Protein AF-A0A484H9P9-F1 (afdb_monomer)

InterPro domains:
  IPR011970 Lytic murein transglycosylase [TIGR02283] (66-368)
  IPR023346 Lysozyme-like domain superfamily [SSF53955] (64-369)
  IPR031304 Transglycosylase SLT domain 2 [PF13406] (67-364)
  IPR043426 Membrane-bound lytic murein transglycosylase B-like [PTHR30163] (61-373)

pLDDT: mean 81.81, std 24.19, range [22.2, 98.94]

Sequence (386 aa):
MVFLACRSRQEGGRKKVKRVKNMMGVFTRVLCAIVQVIFVLTVTSEKTTYLIGNTWASTRKENTQDFATWLEDLKIEAQKAWKIRPEVLERALADVQPLPCVIELDRRQPERTLTTFQAYRTRMITGARIAAGRERIASYRQLLGEIGRLYGVQPRFIVALWGIETNFGLIPGQFLVVNALATLAYDSRRSTYFRQELFQALTILHQGHITPERMRGSWAGAMGQNQFMPSSFLRFARDYDGDGHSDIWSTEADIFASTANYLATAGWKSSQSWGQEVCLPEGFDSTLASTLATRKTKKSLSEWATLGLIKANGCSLPDTPLSARLILPDSSKGSAFLLFDNYDVLLKWNRSHWFALAVGHLADRLQGQSVLRKEEVMDERCSYKW

Mean predicted aligned error: 11.55 Å

Secondary structure (DSSP, 8-state):
--GGGTTTTSS-----------------------------------------------------S-HHHHHHHHHHHHHHTT---HHHHHHHHTT----HHHHHHHH--GGGT--SHHHHHHHHS-HHHHHHHHHHHHHTHHHHHHHHHHHT--HHHHHHHHHHHHTTTT-S--EEHHHHHHHHHHSTTSHHHHHHHHHHHHHHHHHTSS-TTT-EE-TT--BTTTTB-HHHHHHH---SS-SS---TTT-HHHHHHHHHHHHHHTT--TT--SEEEEEPPTT--GGGS--SS----EEEHHHHHHTT-EETTSPBPP-SS-EEEEE-SSSSSS-EEEE-HHHHHHHHHS--HHHHHHHHHHHHHHTTPPPPPPTT---TT-----

Solvent-accessible surface area (backbone atoms only — not comparable to full-atom values): 22598 Å² total; per-residue (Å²): 142,76,73,77,69,78,75,64,79,85,70,83,93,83,81,84,93,83,90,78,90,85,90,91,84,86,89,85,88,89,87,83,88,85,90,87,87,86,86,89,83,91,80,86,82,93,74,90,78,81,82,81,76,82,73,82,69,80,78,73,66,68,66,85,67,56,68,69,63,52,49,53,54,47,51,54,45,38,37,72,78,68,65,44,56,66,72,54,49,52,67,58,48,68,85,59,58,76,46,68,67,44,56,50,56,73,69,54,73,68,82,79,78,62,92,42,52,67,60,51,41,58,72,70,60,36,73,66,58,43,51,51,47,38,50,48,50,62,78,39,40,66,61,39,50,54,44,19,64,75,40,40,34,62,49,48,52,47,50,20,44,29,42,68,62,6,58,68,56,76,50,29,46,85,34,46,22,60,38,32,17,48,30,41,27,60,36,60,91,51,16,72,64,28,41,53,36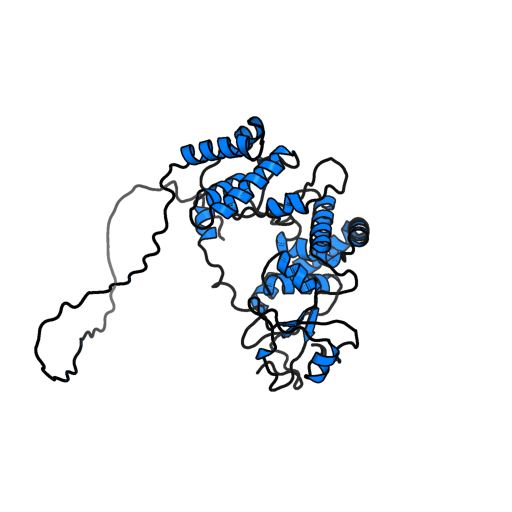,35,54,36,42,51,48,45,44,64,71,60,41,48,53,65,93,69,41,32,2,32,63,85,26,25,26,22,28,69,48,35,40,33,63,49,39,80,74,28,54,29,51,63,86,69,84,81,34,47,32,35,67,82,40,66,58,14,33,46,39,17,48,27,43,39,43,36,76,60,63,44,48,66,92,54,64,38,57,46,56,31,31,42,32,72,75,41,72,65,82,58,42,36,51,100,88,43,83,80,45,67,41,41,38,60,61,43,36,77,68,50,34,26,32,67,84,76,44,76,56,68,97,51,101,48,54,27,29,38,36,53,80,34,93,72,66,54,73,35,31,41,34,25,68,37,34,58,34,38,33,70,78,43,84,37,68,62,56,34,51,44,34,44,50,42,21,41,45,52,72,69,47,77,78,79,83,63,92,83,70,76,50,94,78,40,40,59,64,100

Nearest PDB structures (foldseek):
  5ao7-assembly1_A  TM=9.690E-01  e=1.770E-28  Pseudomonas aeruginosa
  5ao8-assembly1_A  TM=9.715E-01  e=1.264E-27  Pseudomonas aeruginosa
  4anr-assembly1_A  TM=8.893E-01  e=4.290E-20  Pseudomonas aeruginosa PAO1
  1d0l-assembly1_A  TM=8.714E-01  e=1.673E-19  Escherichia coli
  5o8x-assembly2_B  TM=8.556E-01  e=3.564E-19  Pseudomonas aeruginosa

Foldseek 3Di:
DPPPPPPPPPDDPDDDDDDDDDDDDDDDDDDDDDDDDDDDDDDDDDDDDPPPPPPPPPPQPQLPDDLVVVLVVLLVCLCPVVVQDNVLSCQLPVPADADVVLVVVVPDDPPPPDQDLVVLLPVQQDPVLLVVLLVVCVVCVPLLVVLCVVLLHHSLLLSLLLCRQANVLVRQADDQLLNLLSNVLNGRPCNVVSSVLNSLVSVLVSQVQDDSVQFGHHSNNQTASNRHRSVLCVVQFDDQVPPSHSPSHPDVSRSSNSSSSLLSVLPDHSVDAFWAWKFAAPPQDCVQAADLVRPDRKDFLVVVVVNVIAGPVRHRGDPDRFIFGWHDLNDQADIIITGGVSLVSQCVSPVHPSRSVSSRQSSCSSVVHDDDDDSPDDDVRGDSGD

Structure (mmCIF, N/CA/C/O backbone):
data_AF-A0A484H9P9-F1
#
_entry.id   AF-A0A484H9P9-F1
#
loop_
_atom_site.group_PDB
_atom_site.id
_atom_site.type_symbol
_atom_site.label_atom_id
_atom_site.label_alt_id
_atom_site.label_comp_id
_atom_site.label_asym_id
_atom_site.label_entity_id
_atom_site.label_seq_id
_atom_site.pdbx_PDB_ins_code
_atom_site.Cartn_x
_atom_site.Cartn_y
_atom_site.Cartn_z
_atom_site.occupancy
_atom_site.B_iso_or_equiv
_atom_site.auth_seq_id
_atom_site.auth_comp_id
_atom_site.auth_asym_id
_atom_site.auth_atom_id
_atom_site.pdbx_PDB_model_num
ATOM 1 N N . MET A 1 1 ? 12.214 -15.899 14.067 1.00 33.34 1 MET A N 1
ATOM 2 C CA . MET A 1 1 ? 13.108 -15.704 15.237 1.00 33.34 1 MET A CA 1
ATOM 3 C C . MET A 1 1 ? 12.850 -14.410 16.037 1.00 33.34 1 MET A C 1
ATOM 5 O O . MET A 1 1 ? 13.726 -13.975 16.763 1.00 33.34 1 MET A O 1
ATOM 9 N N . VAL A 1 2 ? 11.639 -13.827 16.000 1.00 32.41 2 VAL A N 1
ATOM 10 C CA . VAL A 1 2 ? 11.233 -12.704 16.892 1.00 32.41 2 VAL A CA 1
ATOM 11 C C . VAL A 1 2 ? 10.133 -13.135 17.888 1.00 32.41 2 VAL A C 1
ATOM 13 O O . VAL A 1 2 ? 9.825 -12.434 18.841 1.00 32.41 2 VAL A O 1
ATOM 16 N N . PHE A 1 3 ? 9.581 -14.340 17.713 1.00 36.94 3 PHE A N 1
ATOM 17 C CA . PHE A 1 3 ? 8.378 -14.822 18.400 1.00 36.94 3 PHE A CA 1
ATOM 18 C C . PHE A 1 3 ? 8.587 -15.392 19.815 1.00 36.94 3 PHE A C 1
ATOM 20 O O . PHE A 1 3 ? 7.650 -15.383 20.603 1.00 36.94 3 PHE A O 1
ATOM 27 N N . LEU A 1 4 ? 9.784 -15.859 20.184 1.00 29.84 4 LEU A N 1
ATOM 28 C CA . LEU A 1 4 ? 9.996 -16.508 21.493 1.00 29.84 4 LEU A CA 1
ATOM 29 C C . LEU A 1 4 ? 10.190 -15.527 22.662 1.00 29.84 4 LEU A C 1
ATOM 31 O O . LEU A 1 4 ? 10.117 -15.934 23.815 1.00 29.84 4 LEU A O 1
ATOM 35 N N . ALA A 1 5 ? 10.378 -14.232 22.393 1.00 33.59 5 ALA A N 1
ATOM 36 C CA . ALA A 1 5 ? 10.670 -13.245 23.435 1.00 33.59 5 ALA A CA 1
ATOM 37 C C . ALA A 1 5 ? 9.423 -12.676 24.142 1.00 33.59 5 ALA A C 1
ATOM 39 O O . ALA A 1 5 ? 9.557 -12.041 25.185 1.00 33.59 5 ALA A O 1
ATOM 40 N N . CYS A 1 6 ? 8.216 -12.885 23.601 1.00 42.31 6 CYS A N 1
ATOM 41 C CA . CYS A 1 6 ? 7.020 -12.186 24.085 1.00 42.31 6 CYS A CA 1
ATOM 42 C C . CYS A 1 6 ? 6.282 -12.908 25.228 1.00 42.31 6 CYS A C 1
ATOM 44 O O . CYS A 1 6 ? 5.497 -12.277 25.926 1.00 42.31 6 CYS A O 1
ATOM 46 N N . ARG A 1 7 ? 6.536 -14.207 25.452 1.00 32.34 7 ARG A N 1
ATOM 47 C CA . ARG A 1 7 ? 5.850 -15.000 26.495 1.00 32.34 7 ARG A CA 1
ATOM 48 C C . ARG A 1 7 ? 6.739 -15.371 27.689 1.00 32.34 7 ARG A C 1
ATOM 50 O O . ARG A 1 7 ? 6.218 -15.745 28.728 1.00 32.34 7 ARG A O 1
ATOM 57 N N . SER A 1 8 ? 8.065 -15.243 27.578 1.00 33.06 8 SER A N 1
ATOM 58 C CA . SER A 1 8 ? 9.008 -15.792 28.569 1.00 33.06 8 SER A CA 1
ATOM 59 C C . SER A 1 8 ? 9.475 -14.810 29.654 1.00 33.06 8 SER A C 1
ATOM 61 O O . SER A 1 8 ? 10.399 -15.135 30.395 1.00 33.06 8 SER A O 1
ATOM 63 N N . ARG A 1 9 ? 8.924 -13.590 29.733 1.00 35.75 9 ARG A N 1
ATOM 64 C CA . ARG A 1 9 ? 9.424 -12.541 30.651 1.00 35.75 9 ARG A CA 1
ATOM 65 C C . ARG A 1 9 ? 8.534 -12.240 31.860 1.00 35.75 9 ARG A C 1
ATOM 67 O O . ARG A 1 9 ? 8.880 -11.346 32.623 1.00 35.75 9 ARG A O 1
ATOM 74 N N . GLN A 1 10 ? 7.445 -12.986 32.060 1.00 35.06 10 GLN A N 1
ATOM 75 C CA . GLN A 1 10 ? 6.575 -12.831 33.236 1.00 35.06 10 GLN A CA 1
ATOM 76 C C . GLN A 1 10 ? 6.736 -13.907 34.321 1.00 35.06 10 GLN A C 1
ATOM 78 O O . GLN A 1 10 ? 6.225 -13.725 35.420 1.00 35.06 10 GLN A O 1
ATOM 83 N N . GLU A 1 11 ? 7.526 -14.959 34.099 1.00 33.34 11 GLU A N 1
ATOM 84 C CA . GLU A 1 11 ? 7.781 -15.991 35.113 1.00 33.34 11 GLU A CA 1
ATOM 85 C C . GLU A 1 11 ? 9.289 -16.174 35.304 1.00 33.34 11 GLU A C 1
ATOM 87 O O . GLU A 1 11 ? 9.987 -16.628 34.401 1.00 33.34 11 GLU A O 1
ATOM 92 N N . GLY A 1 12 ? 9.824 -15.791 36.469 1.00 29.09 12 GLY A N 1
ATOM 93 C CA . GLY A 1 12 ? 11.235 -16.056 36.785 1.00 29.09 12 GLY A CA 1
ATOM 94 C C . GLY A 1 12 ? 11.937 -15.107 37.756 1.00 29.09 12 GLY A C 1
ATOM 95 O O . GLY A 1 12 ? 13.163 -15.054 37.769 1.00 29.09 12 GLY A O 1
ATOM 96 N N . GLY A 1 13 ? 11.215 -14.352 38.584 1.00 27.81 13 GLY A N 1
ATOM 97 C CA . GLY A 1 13 ? 11.807 -13.604 39.693 1.00 27.81 13 GLY A CA 1
ATOM 98 C C . GLY A 1 13 ? 11.862 -14.434 40.978 1.00 27.81 13 GLY A C 1
ATOM 99 O O . GLY A 1 13 ? 10.909 -14.385 41.745 1.00 27.81 13 GLY A O 1
ATOM 100 N N . ARG A 1 14 ? 12.959 -15.176 41.214 1.00 32.53 14 ARG A N 1
ATOM 101 C CA . ARG A 1 14 ? 13.551 -15.544 42.533 1.00 32.53 14 ARG A CA 1
ATOM 102 C C . ARG A 1 14 ? 14.379 -16.830 42.420 1.00 32.53 14 ARG A C 1
ATOM 104 O O . ARG A 1 14 ? 13.805 -17.911 42.364 1.00 32.53 14 ARG A O 1
ATOM 111 N N . LYS A 1 15 ? 15.710 -16.715 42.546 1.00 30.25 15 LYS A N 1
ATOM 112 C CA . LYS A 1 15 ? 16.547 -17.445 43.533 1.00 30.25 15 LYS A CA 1
ATOM 113 C C . LYS A 1 15 ? 18.054 -17.177 43.316 1.00 30.25 15 LYS A C 1
ATOM 115 O O . LYS A 1 15 ? 18.613 -17.535 42.293 1.00 30.25 15 LYS A O 1
ATOM 120 N N . LYS A 1 16 ? 18.649 -16.521 44.327 1.00 30.25 16 LYS A N 1
ATOM 121 C CA . LYS A 1 16 ? 19.988 -16.680 44.959 1.00 30.25 16 LYS A CA 1
ATOM 122 C C . LYS A 1 16 ? 21.151 -17.217 44.089 1.00 30.25 16 LYS A C 1
ATOM 124 O O . LYS A 1 16 ? 21.089 -18.335 43.612 1.00 30.25 16 LYS A O 1
ATOM 129 N N . VAL A 1 17 ? 22.226 -16.448 43.854 1.00 30.28 17 VAL A N 1
ATOM 130 C CA . VAL A 1 17 ? 23.400 -16.182 44.740 1.00 30.28 17 VAL A CA 1
ATOM 131 C C . VAL A 1 17 ? 24.355 -17.385 44.912 1.00 30.28 17 VAL A C 1
ATOM 133 O O . VAL A 1 17 ? 23.997 -18.306 45.637 1.00 30.28 17 VAL A O 1
ATOM 136 N N . LYS A 1 18 ? 25.587 -17.267 44.352 1.00 28.75 18 LYS A N 1
ATOM 137 C CA . LYS A 1 18 ? 26.952 -17.642 44.861 1.00 28.75 18 LYS A CA 1
ATOM 138 C C . LYS A 1 18 ? 27.898 -18.326 43.838 1.00 28.75 18 LYS A C 1
ATOM 140 O O . LYS A 1 18 ? 27.593 -19.419 43.397 1.00 28.75 18 LYS A O 1
ATOM 145 N N . ARG A 1 19 ? 29.101 -17.713 43.688 1.00 31.02 19 ARG A N 1
ATOM 146 C CA . ARG A 1 19 ? 30.496 -18.274 43.698 1.00 31.02 19 ARG A CA 1
ATOM 147 C C . ARG A 1 19 ? 30.879 -19.334 42.618 1.00 31.02 19 ARG A C 1
ATOM 149 O O . ARG A 1 19 ? 30.078 -20.198 42.343 1.00 31.02 19 ARG A O 1
ATOM 156 N N . VAL A 1 20 ? 32.089 -19.443 42.033 1.00 29.41 20 VAL A N 1
ATOM 157 C CA . VAL A 1 20 ? 33.446 -18.865 42.233 1.00 29.41 20 VAL A CA 1
ATOM 158 C C . VAL A 1 20 ? 34.426 -19.440 41.171 1.00 29.41 20 VAL A C 1
ATOM 160 O O . VAL A 1 20 ? 34.283 -20.615 40.866 1.00 29.41 20 VAL A O 1
ATOM 163 N N . LYS A 1 21 ? 35.445 -18.641 40.758 1.00 30.23 21 LYS A N 1
ATOM 164 C CA . LYS A 1 21 ? 36.812 -18.974 40.220 1.00 30.23 21 LYS A CA 1
ATOM 165 C C . LYS A 1 21 ? 36.928 -19.842 38.943 1.00 30.23 21 LYS A C 1
ATOM 167 O O . LYS A 1 21 ? 36.098 -20.696 38.709 1.00 30.23 21 LYS A O 1
ATOM 172 N N . ASN A 1 22 ? 37.972 -19.803 38.106 1.00 30.22 22 ASN A N 1
ATOM 173 C CA . ASN A 1 22 ? 39.188 -18.999 37.851 1.00 30.22 22 ASN A CA 1
ATOM 174 C C . ASN A 1 22 ? 39.791 -19.598 36.553 1.00 30.22 22 ASN A C 1
ATOM 176 O O . ASN A 1 22 ? 39.787 -20.820 36.467 1.00 30.22 22 ASN A O 1
ATOM 180 N N . MET A 1 23 ? 40.409 -18.820 35.647 1.00 27.08 23 MET A N 1
ATOM 181 C CA . MET A 1 23 ? 41.818 -19.032 35.233 1.00 27.08 23 MET A CA 1
ATOM 182 C C . MET A 1 23 ? 42.365 -17.873 34.371 1.00 27.08 23 MET A C 1
ATOM 184 O O . MET A 1 23 ? 41.642 -17.268 33.590 1.00 27.08 23 MET A O 1
ATOM 188 N N . MET A 1 24 ? 43.643 -17.567 34.611 1.00 26.11 24 MET A N 1
ATOM 189 C CA . MET A 1 24 ? 44.471 -16.404 34.247 1.00 26.11 24 MET A CA 1
ATOM 190 C C . MET A 1 24 ? 44.998 -16.325 32.800 1.00 26.11 24 MET A C 1
ATOM 192 O O . MET A 1 24 ? 45.137 -17.344 32.134 1.00 26.11 24 MET A O 1
ATOM 196 N N . GLY A 1 25 ? 45.469 -15.114 32.438 1.00 26.48 25 GLY A N 1
ATOM 197 C CA . GLY A 1 25 ? 46.533 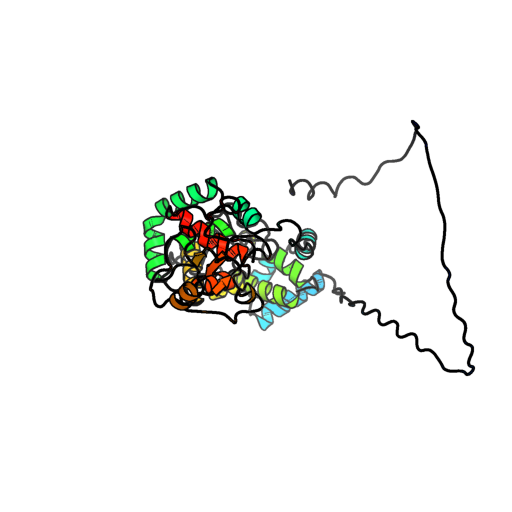-14.834 31.447 1.00 26.48 25 GLY A CA 1
ATOM 198 C C . GLY A 1 25 ? 46.478 -13.396 30.877 1.00 26.48 25 GLY A C 1
ATOM 199 O O . GLY A 1 25 ? 45.876 -13.217 29.833 1.00 26.48 25 GLY A O 1
ATOM 200 N N . VAL A 1 26 ? 46.684 -12.310 31.646 1.00 29.45 26 VAL A N 1
ATOM 201 C CA . VAL A 1 26 ? 47.901 -11.473 31.907 1.00 29.45 26 VAL A CA 1
ATOM 202 C C . VAL A 1 26 ? 48.566 -10.779 30.683 1.00 29.45 26 VAL A C 1
ATOM 204 O O . VAL A 1 26 ? 48.869 -11.445 29.704 1.00 29.45 26 VAL A O 1
ATOM 207 N N . PHE A 1 27 ? 48.882 -9.473 30.878 1.00 25.86 27 PHE A N 1
ATOM 208 C CA . PHE A 1 27 ? 49.751 -8.507 30.140 1.00 25.86 27 PHE A CA 1
ATOM 209 C C . PHE A 1 27 ? 49.052 -7.620 29.072 1.00 25.86 27 PHE A C 1
ATOM 211 O O . PHE A 1 27 ? 48.400 -8.147 28.188 1.00 25.86 27 PHE A O 1
ATOM 218 N N . THR A 1 28 ? 49.075 -6.269 29.056 1.00 27.56 28 THR A N 1
ATOM 219 C CA . THR A 1 28 ? 49.864 -5.216 29.748 1.00 27.56 28 THR A CA 1
ATOM 220 C C . THR A 1 28 ? 49.108 -3.864 29.700 1.00 27.56 28 THR A C 1
ATOM 222 O O . THR A 1 28 ? 48.335 -3.609 28.782 1.00 27.56 28 THR A O 1
ATOM 225 N N . ARG A 1 29 ? 49.333 -2.998 30.702 1.00 29.92 29 ARG A N 1
ATOM 226 C CA . ARG A 1 29 ? 48.816 -1.617 30.866 1.00 29.92 29 ARG A CA 1
ATOM 227 C C . ARG A 1 29 ? 49.546 -0.606 29.959 1.00 29.92 29 ARG A C 1
ATOM 229 O O . ARG A 1 29 ? 50.683 -0.874 29.607 1.00 29.92 29 ARG A O 1
ATOM 236 N N . VAL A 1 30 ? 48.963 0.579 29.725 1.00 26.66 30 VAL A N 1
ATOM 237 C CA . VAL A 1 30 ? 49.539 1.911 30.055 1.00 26.66 30 VAL A CA 1
ATOM 238 C C . VAL A 1 30 ? 48.460 2.997 29.873 1.00 26.66 30 VAL A C 1
ATOM 240 O O . VAL A 1 30 ? 47.657 2.965 28.947 1.00 26.66 30 VAL A O 1
ATOM 243 N N . LEU A 1 31 ? 48.444 3.922 30.830 1.00 23.31 31 LEU A N 1
ATOM 244 C CA . LEU A 1 31 ? 47.548 5.055 31.057 1.00 23.31 31 LEU A CA 1
ATOM 245 C C . LEU A 1 31 ? 48.407 6.338 30.967 1.00 23.31 31 LEU A C 1
ATOM 247 O O . LEU A 1 31 ? 49.508 6.297 31.509 1.00 23.31 31 LEU A O 1
ATOM 251 N N . CYS A 1 32 ? 47.939 7.433 30.345 1.00 22.20 32 CYS A N 1
ATOM 252 C CA . CYS A 1 32 ? 48.298 8.849 30.644 1.00 22.20 32 CYS A CA 1
ATOM 253 C C . CYS A 1 32 ? 47.612 9.796 29.627 1.00 22.20 32 CYS A C 1
ATOM 255 O O . CYS A 1 32 ? 47.676 9.530 28.433 1.00 22.20 32 CYS A O 1
ATOM 257 N N . ALA A 1 33 ? 46.752 10.742 30.043 1.00 26.03 33 ALA A N 1
ATOM 258 C CA . ALA A 1 33 ? 47.025 12.114 30.547 1.00 26.03 33 ALA A CA 1
ATOM 259 C C . ALA A 1 33 ? 47.217 13.137 29.391 1.00 26.03 33 ALA A C 1
ATOM 261 O O . ALA A 1 33 ? 48.106 12.968 28.572 1.00 26.03 33 ALA A O 1
ATOM 262 N N . ILE A 1 34 ? 46.244 14.016 29.098 1.00 26.73 34 ILE A N 1
ATOM 263 C CA . ILE A 1 34 ? 45.961 15.376 29.641 1.00 26.73 34 ILE A CA 1
ATOM 264 C C . ILE A 1 34 ? 46.971 16.475 29.212 1.00 26.73 34 ILE A C 1
ATOM 266 O O . ILE A 1 34 ? 48.083 16.529 29.713 1.00 26.73 34 ILE A O 1
ATOM 270 N N . VAL A 1 35 ? 46.480 17.350 28.310 1.00 26.75 35 VAL A N 1
ATOM 271 C CA . VAL A 1 35 ? 46.506 18.840 28.225 1.00 26.75 35 VAL A CA 1
ATOM 272 C C . VAL A 1 35 ? 47.807 19.626 28.507 1.00 26.75 35 VAL A C 1
ATOM 274 O O . VAL A 1 35 ? 48.285 19.617 29.631 1.00 26.75 35 VAL A O 1
ATOM 277 N N . GLN A 1 36 ? 48.250 20.455 27.538 1.00 26.77 36 GLN A N 1
ATOM 278 C CA . GLN A 1 36 ? 48.386 21.938 27.621 1.00 26.77 36 GLN A CA 1
ATOM 279 C C . GLN A 1 36 ? 49.277 22.512 26.496 1.00 26.77 36 GLN A C 1
ATOM 281 O O . GLN A 1 36 ? 50.434 22.129 26.374 1.00 26.77 36 GLN A O 1
ATOM 286 N N . VAL A 1 37 ? 48.783 23.526 25.770 1.00 28.33 37 VAL A N 1
ATOM 287 C CA . VAL A 1 37 ? 49.602 24.672 25.326 1.00 28.33 37 VAL A CA 1
ATOM 288 C C . VAL A 1 37 ? 48.793 25.947 25.563 1.00 28.33 37 VAL A C 1
ATOM 290 O O . VAL A 1 37 ? 47.637 26.057 25.159 1.00 28.33 37 VAL A O 1
ATOM 293 N N . ILE A 1 38 ? 49.427 26.868 26.281 1.00 29.55 38 ILE A N 1
ATOM 294 C CA . ILE A 1 38 ? 48.963 28.183 26.720 1.00 29.55 38 ILE A CA 1
ATOM 295 C C . ILE A 1 38 ? 49.488 29.237 25.734 1.00 29.55 38 ILE A C 1
ATOM 297 O O . ILE A 1 38 ? 50.649 29.167 25.335 1.00 29.55 38 ILE A O 1
ATOM 301 N N . PHE A 1 39 ? 48.687 30.261 25.428 1.00 28.03 39 PHE A N 1
ATOM 302 C CA . PHE A 1 39 ? 49.206 31.582 25.058 1.00 28.03 39 PHE A CA 1
ATOM 303 C C . PHE A 1 39 ? 48.489 32.640 25.906 1.00 28.03 39 PHE A C 1
ATOM 305 O O . PHE A 1 39 ? 47.260 32.686 25.952 1.00 28.03 39 PHE A O 1
ATOM 312 N N . VAL A 1 40 ? 49.277 33.427 26.638 1.00 29.80 40 VAL A N 1
ATOM 313 C CA . VAL A 1 40 ? 48.850 34.477 27.571 1.00 29.80 40 VAL A CA 1
ATOM 314 C C . VAL A 1 40 ? 48.805 35.809 26.834 1.00 29.80 40 VAL A C 1
ATOM 316 O O . VAL A 1 40 ? 49.817 36.205 26.270 1.00 29.80 40 VAL A O 1
ATOM 319 N N . LEU A 1 41 ? 47.694 36.540 26.938 1.00 30.08 41 LEU A N 1
ATOM 320 C CA . LEU A 1 41 ? 47.691 38.005 26.964 1.00 30.08 41 LEU A CA 1
ATOM 321 C C . LEU A 1 41 ? 46.613 38.473 27.950 1.00 30.08 41 LEU A C 1
ATOM 323 O O . LEU A 1 41 ? 45.435 38.153 27.815 1.00 30.08 41 LEU A O 1
ATOM 327 N N . THR A 1 42 ? 47.048 39.200 28.974 1.00 34.47 42 THR A N 1
ATOM 328 C CA . THR A 1 42 ? 46.228 39.826 30.016 1.00 34.47 42 THR A CA 1
ATOM 329 C C . THR A 1 42 ? 45.726 41.192 29.555 1.00 34.47 42 THR A C 1
ATOM 331 O O . THR A 1 42 ? 46.548 42.067 29.291 1.00 34.47 42 THR A O 1
ATOM 334 N N . VAL A 1 43 ? 44.408 41.411 29.556 1.00 35.38 43 VAL A N 1
ATOM 335 C CA . VAL A 1 43 ? 43.792 42.741 29.704 1.00 35.38 43 VAL A CA 1
ATOM 336 C C . VAL A 1 43 ? 42.577 42.610 30.624 1.00 35.38 43 VAL A C 1
ATOM 338 O O . VAL A 1 43 ? 41.843 41.626 30.591 1.00 35.38 43 VAL A O 1
ATOM 341 N N . THR A 1 44 ? 42.464 43.593 31.503 1.00 35.34 44 THR A N 1
ATOM 342 C CA . THR A 1 44 ? 41.589 43.738 32.663 1.00 35.34 44 THR A CA 1
ATOM 343 C C . THR A 1 44 ? 40.116 43.995 32.319 1.00 35.34 44 THR A C 1
ATOM 345 O O . THR A 1 44 ? 39.786 44.416 31.214 1.00 35.34 44 THR A O 1
ATOM 348 N N . SER A 1 45 ? 39.277 43.866 33.356 1.00 31.59 45 SER A N 1
ATOM 349 C CA . SER A 1 45 ? 37.960 44.500 33.544 1.00 31.59 45 SER A CA 1
ATOM 350 C C . SER A 1 45 ? 36.732 43.592 33.412 1.00 31.59 45 SER A C 1
ATOM 352 O O . SER A 1 45 ? 36.476 42.944 32.401 1.00 31.59 45 SER A O 1
ATOM 354 N N . GLU A 1 46 ? 35.985 43.593 34.513 1.00 44.81 46 GLU A N 1
ATOM 355 C CA . GLU A 1 46 ? 34.682 43.007 34.800 1.00 44.81 46 GLU A CA 1
ATOM 356 C C . GLU A 1 46 ? 33.709 43.021 33.613 1.00 44.81 46 GLU A C 1
ATOM 358 O O . GLU A 1 46 ? 33.417 44.079 33.056 1.00 44.81 46 GLU A O 1
ATOM 363 N N . LYS A 1 47 ? 33.137 41.853 33.287 1.00 33.69 47 LYS A N 1
ATOM 364 C CA . LYS A 1 47 ? 31.778 41.723 32.735 1.00 33.69 47 LYS A CA 1
ATOM 365 C C . LYS A 1 47 ? 31.319 40.264 32.715 1.00 33.69 47 LYS A C 1
ATOM 367 O O . LYS A 1 47 ? 31.821 39.428 31.970 1.00 33.69 47 LYS A O 1
ATOM 372 N N . THR A 1 48 ? 30.333 40.008 33.567 1.00 38.62 48 THR A N 1
ATOM 373 C CA . THR A 1 48 ? 29.275 38.995 33.502 1.00 38.62 48 THR A CA 1
ATOM 374 C C . THR A 1 48 ? 29.264 38.155 32.224 1.00 38.62 48 THR A C 1
ATOM 376 O O . THR A 1 48 ? 28.709 38.559 31.202 1.00 38.62 48 THR A O 1
ATOM 379 N N . THR A 1 49 ? 29.829 36.950 32.280 1.00 32.22 49 THR A N 1
ATOM 380 C CA . THR A 1 49 ? 29.652 35.964 31.211 1.00 32.22 49 THR A CA 1
ATOM 381 C C . THR A 1 49 ? 28.388 35.162 31.496 1.00 32.22 49 THR A C 1
ATOM 383 O O . THR A 1 49 ? 28.363 34.273 32.344 1.00 32.22 49 THR A O 1
ATOM 386 N N . TYR A 1 50 ? 27.313 35.514 30.792 1.00 32.47 50 TYR A N 1
ATOM 387 C CA . TYR A 1 50 ? 26.127 34.679 30.649 1.00 32.47 50 TYR A CA 1
ATOM 388 C C . TYR A 1 50 ? 26.542 33.322 30.062 1.00 32.47 50 TYR A C 1
ATOM 390 O O . TYR A 1 50 ? 26.952 33.232 28.905 1.00 32.47 50 TYR A O 1
ATOM 398 N N . LEU A 1 51 ? 26.415 32.256 30.853 1.00 36.44 51 LEU A N 1
ATOM 399 C CA . LEU A 1 51 ? 26.429 30.887 30.349 1.00 36.44 51 LEU A CA 1
ATOM 400 C C . LEU A 1 51 ? 25.124 30.653 29.578 1.00 36.44 51 LEU A C 1
ATOM 402 O O . LEU A 1 51 ? 24.114 30.250 30.149 1.00 36.44 51 LEU A O 1
ATOM 406 N N . ILE A 1 52 ? 25.138 30.907 28.269 1.00 37.06 52 ILE A N 1
ATOM 407 C CA . ILE A 1 52 ? 24.086 30.440 27.361 1.00 37.06 52 ILE A CA 1
ATOM 408 C C . ILE A 1 52 ? 24.328 28.946 27.120 1.00 37.06 52 ILE A C 1
ATOM 410 O O . ILE A 1 52 ? 24.880 28.520 26.107 1.00 37.06 52 ILE A O 1
ATOM 414 N N . GLY A 1 53 ? 23.943 28.133 28.100 1.00 34.28 53 GLY A N 1
ATOM 415 C CA . GLY A 1 53 ? 23.768 26.700 27.922 1.00 34.28 53 GLY A CA 1
ATOM 416 C C . GLY A 1 53 ? 22.467 26.448 27.172 1.00 34.28 53 GLY A C 1
ATOM 417 O O . GLY A 1 53 ? 21.453 26.146 27.789 1.00 34.28 53 GLY A O 1
ATOM 418 N N . ASN A 1 54 ? 22.476 26.558 25.843 1.00 36.84 54 ASN A N 1
ATOM 419 C CA . ASN A 1 54 ? 21.349 26.124 25.015 1.00 36.84 54 ASN A CA 1
ATOM 420 C C . ASN A 1 54 ? 21.321 24.592 24.939 1.00 36.84 54 ASN A C 1
ATOM 422 O O . ASN A 1 54 ? 21.653 23.985 23.922 1.00 36.84 54 ASN A O 1
ATOM 426 N N . THR A 1 55 ? 20.917 23.950 26.035 1.00 34.53 55 THR A N 1
ATOM 427 C CA . THR A 1 55 ? 20.452 22.564 26.008 1.00 34.53 55 THR A CA 1
ATOM 428 C C . THR A 1 55 ? 19.013 22.589 25.509 1.00 34.53 55 THR A C 1
ATOM 430 O O . THR A 1 55 ? 18.069 22.736 26.280 1.00 34.53 55 THR A O 1
ATOM 433 N N . TRP A 1 56 ? 18.824 22.445 24.198 1.00 37.50 56 TRP A N 1
ATOM 434 C CA . TRP A 1 56 ? 17.521 22.085 23.638 1.00 37.50 56 TRP A CA 1
ATOM 435 C C . TRP A 1 56 ? 17.239 20.619 23.985 1.00 37.50 56 TRP A C 1
ATOM 437 O O . TRP A 1 56 ? 17.299 19.726 23.142 1.00 37.50 56 TRP A O 1
ATOM 447 N N . ALA A 1 57 ? 16.968 20.349 25.261 1.00 37.56 57 ALA A N 1
ATOM 448 C CA . ALA A 1 57 ? 16.278 19.137 25.646 1.00 37.56 57 ALA A CA 1
ATOM 449 C C . ALA A 1 57 ? 14.862 19.262 25.078 1.00 37.56 57 ALA A C 1
ATOM 451 O O . ALA A 1 57 ? 14.061 20.064 25.550 1.00 37.56 57 ALA A O 1
ATOM 452 N N . SER A 1 58 ? 14.567 18.502 24.022 1.00 37.16 58 SER A N 1
ATOM 453 C CA . SER A 1 58 ? 13.192 18.261 23.595 1.00 37.16 58 SER A CA 1
ATOM 454 C C . SER A 1 58 ? 12.451 17.656 24.787 1.00 37.16 58 SER A C 1
ATOM 456 O O . SER A 1 58 ? 12.583 16.466 25.079 1.00 37.16 58 SER A O 1
ATOM 458 N N . THR A 1 59 ? 11.708 18.484 25.517 1.00 39.91 59 THR A N 1
ATOM 459 C CA . THR A 1 59 ? 10.744 18.039 26.516 1.00 39.91 59 THR A CA 1
ATOM 460 C C . THR A 1 59 ? 9.641 17.312 25.764 1.00 39.91 59 THR A C 1
ATOM 462 O O . THR A 1 59 ? 8.658 17.897 25.313 1.00 39.91 59 THR A O 1
ATOM 465 N N . ARG A 1 60 ? 9.820 16.000 25.579 1.00 54.12 60 ARG A N 1
ATOM 466 C CA . ARG A 1 60 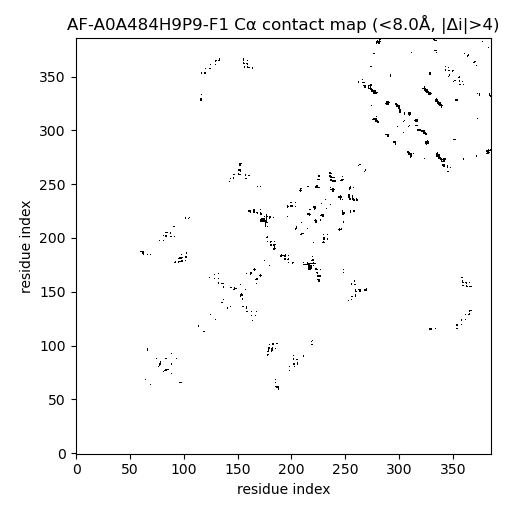? 8.710 15.112 25.246 1.00 54.12 60 ARG A CA 1
ATOM 467 C C . ARG A 1 60 ? 7.689 15.272 26.365 1.00 54.12 60 ARG A C 1
ATOM 469 O O . ARG A 1 60 ? 7.954 14.864 27.490 1.00 54.12 60 ARG A O 1
ATOM 476 N N . LYS A 1 61 ? 6.544 15.887 26.063 1.00 49.75 61 LYS A N 1
ATOM 477 C CA . LYS A 1 61 ? 5.363 15.768 26.918 1.00 49.75 61 LYS A CA 1
ATOM 478 C C . LYS A 1 61 ? 4.989 14.289 26.919 1.00 49.75 61 LYS A C 1
ATOM 480 O O . LYS A 1 61 ? 4.461 13.783 25.930 1.00 49.75 61 LYS A O 1
ATOM 485 N N . GLU A 1 62 ? 5.354 13.572 27.972 1.00 57.97 62 GLU A N 1
ATOM 486 C CA . GLU A 1 62 ? 4.714 12.296 28.269 1.00 57.97 62 GLU A CA 1
ATOM 487 C C . GLU A 1 62 ? 3.234 12.571 28.527 1.00 57.97 62 GLU A C 1
ATOM 489 O O . GLU A 1 62 ? 2.876 13.613 29.083 1.00 57.97 62 GLU A O 1
ATOM 494 N N . ASN A 1 63 ? 2.365 11.680 28.052 1.00 62.62 63 ASN A N 1
ATOM 495 C CA . ASN A 1 63 ? 0.962 11.767 28.412 1.00 62.62 63 ASN A CA 1
ATOM 496 C C . ASN A 1 63 ? 0.862 11.452 29.909 1.00 62.62 63 ASN A C 1
ATOM 498 O O . ASN A 1 63 ? 1.124 10.328 30.323 1.00 62.62 63 ASN A O 1
ATOM 502 N N . THR A 1 64 ? 0.566 12.465 30.719 1.00 67.19 64 THR A N 1
ATOM 503 C CA . THR A 1 64 ? 0.500 12.338 32.181 1.00 67.19 64 THR A CA 1
ATOM 504 C C . THR A 1 64 ? -0.834 11.766 32.658 1.00 67.19 64 THR A C 1
ATOM 506 O O . THR A 1 64 ? -0.997 11.518 33.849 1.00 67.19 64 THR A O 1
ATOM 509 N N . GLN A 1 65 ? -1.804 11.606 31.754 1.00 85.94 65 GLN A N 1
ATOM 510 C CA . GLN A 1 65 ? -3.109 11.028 32.050 1.00 85.94 65 GLN A CA 1
ATOM 511 C C . GLN A 1 65 ? -3.023 9.499 32.055 1.00 85.94 65 GLN A C 1
ATOM 513 O O . GLN A 1 65 ? -2.430 8.904 31.153 1.00 85.94 65 GLN A O 1
ATOM 518 N N . ASP A 1 66 ? -3.648 8.862 33.046 1.00 92.12 66 ASP A N 1
ATOM 519 C CA . ASP A 1 66 ? -3.805 7.408 33.074 1.00 92.12 66 ASP A CA 1
ATOM 520 C C . ASP A 1 66 ? -4.604 6.903 31.857 1.00 92.12 66 ASP A C 1
ATOM 522 O O . ASP A 1 66 ? -5.511 7.579 31.360 1.00 92.12 66 ASP A O 1
ATOM 526 N N . PHE A 1 67 ? -4.256 5.710 31.368 1.00 94.12 67 PHE A N 1
ATOM 527 C CA . PHE A 1 67 ? -4.845 5.153 30.153 1.00 94.12 67 PHE A CA 1
ATOM 528 C C . PHE A 1 67 ? -6.359 4.939 30.269 1.00 94.12 67 PHE A C 1
ATOM 530 O O . PHE A 1 67 ? -7.069 5.195 29.297 1.00 94.12 67 PHE A O 1
ATOM 537 N N . ALA A 1 68 ? -6.867 4.513 31.431 1.00 94.06 68 ALA A N 1
ATOM 538 C CA . ALA A 1 68 ? -8.297 4.266 31.603 1.00 94.06 68 ALA A CA 1
ATOM 539 C C . ALA A 1 68 ? -9.097 5.567 31.462 1.00 94.06 68 ALA A C 1
ATOM 541 O O . ALA A 1 68 ? -10.067 5.622 30.709 1.00 94.06 68 ALA A O 1
ATOM 542 N N . THR A 1 69 ? -8.637 6.647 32.100 1.00 95.25 69 THR A N 1
ATOM 543 C CA . THR A 1 69 ? -9.265 7.969 31.967 1.00 95.25 69 THR A CA 1
ATOM 544 C C . THR A 1 69 ? -9.191 8.478 30.526 1.00 95.25 69 THR A C 1
ATOM 546 O O . THR A 1 69 ? -10.180 8.977 29.996 1.00 95.25 69 THR A O 1
ATOM 549 N N . TRP A 1 70 ? -8.043 8.310 29.861 1.00 96.50 70 TRP A N 1
ATOM 550 C CA . TRP A 1 70 ? -7.887 8.692 28.454 1.00 96.50 70 TRP A CA 1
ATOM 551 C C . TRP A 1 70 ? -8.839 7.921 27.527 1.00 96.50 70 TRP A C 1
ATOM 553 O O . TRP A 1 70 ? -9.355 8.486 26.558 1.00 96.50 70 TRP A O 1
ATOM 563 N N . LEU A 1 71 ? -9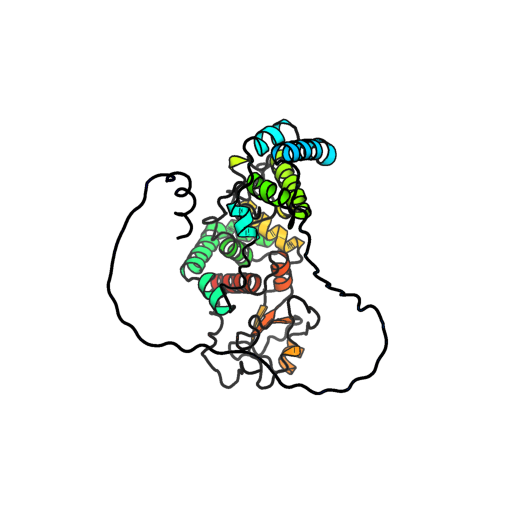.068 6.634 27.808 1.00 96.75 71 LEU A N 1
ATOM 564 C CA . LEU A 1 71 ? -9.949 5.781 27.018 1.00 96.75 71 LEU A CA 1
ATOM 565 C C . LEU A 1 71 ? -11.413 6.211 27.161 1.00 96.75 71 LEU A C 1
ATOM 567 O O . LEU A 1 71 ? -12.122 6.274 26.159 1.00 96.75 71 LEU A O 1
ATOM 571 N N . GLU A 1 72 ? -11.847 6.563 28.371 1.00 96.19 72 GLU A N 1
ATOM 572 C CA . GLU A 1 72 ? -13.197 7.084 28.611 1.00 96.19 72 GLU A CA 1
ATOM 573 C C . GLU A 1 72 ? -13.422 8.440 27.920 1.00 96.19 72 GLU A C 1
ATOM 575 O O . GLU A 1 72 ? -14.426 8.624 27.226 1.00 96.19 72 GLU A O 1
ATOM 580 N N . ASP A 1 73 ? -12.447 9.353 27.973 1.00 96.12 73 ASP A N 1
ATOM 581 C CA . ASP A 1 73 ? -12.508 10.612 27.215 1.00 96.12 73 ASP A CA 1
ATOM 582 C C . ASP A 1 73 ? -12.590 10.359 25.699 1.00 96.12 73 ASP A C 1
ATOM 584 O O . ASP A 1 73 ? -13.341 11.023 24.976 1.00 96.12 73 ASP A O 1
ATOM 588 N N . LEU A 1 74 ? -11.842 9.367 25.202 1.00 97.00 74 LEU A N 1
ATOM 589 C CA . LEU A 1 74 ? -11.897 8.951 23.803 1.00 97.00 74 LEU A CA 1
ATOM 590 C C . LEU A 1 74 ? -13.269 8.382 23.422 1.00 97.00 74 LEU A C 1
ATOM 592 O O . LEU A 1 74 ? -13.771 8.718 22.347 1.00 97.00 74 LEU A O 1
ATOM 596 N N . LYS A 1 75 ? -13.896 7.563 24.275 1.00 97.81 75 LYS A N 1
ATOM 597 C CA . LYS A 1 75 ? -15.260 7.055 24.048 1.00 97.81 75 LYS A CA 1
ATOM 598 C C . LYS A 1 75 ? -16.263 8.204 23.950 1.00 97.81 75 LYS A C 1
ATOM 600 O O . LYS A 1 75 ? -17.066 8.232 23.017 1.00 97.81 75 LYS A O 1
ATOM 605 N N . ILE A 1 76 ? -16.185 9.185 24.852 1.00 97.75 76 ILE A N 1
ATOM 606 C CA . ILE A 1 76 ? -17.055 10.371 24.834 1.00 97.75 76 ILE A CA 1
ATOM 607 C C . ILE A 1 76 ? -16.873 11.160 23.531 1.00 97.75 76 ILE A C 1
ATOM 609 O O . ILE A 1 76 ? -17.859 11.566 22.907 1.00 97.75 76 ILE A O 1
ATOM 613 N N . GLU A 1 77 ? -15.630 11.367 23.092 1.00 97.81 77 GLU A N 1
ATOM 614 C CA . GLU A 1 77 ? -15.341 12.044 21.825 1.00 97.81 77 GLU A CA 1
ATOM 615 C C . GLU A 1 77 ? -15.882 11.255 20.621 1.00 97.81 77 GLU A C 1
ATOM 617 O O . GLU A 1 77 ? -16.542 11.835 19.754 1.00 97.81 77 GLU A O 1
ATOM 622 N N . ALA A 1 78 ? -15.677 9.935 20.588 1.00 98.12 78 ALA A N 1
ATOM 623 C CA . ALA A 1 78 ? -16.179 9.062 19.529 1.00 98.12 78 ALA A CA 1
ATOM 624 C C . ALA A 1 78 ? -17.712 9.134 19.396 1.00 98.12 78 ALA A C 1
ATOM 626 O O . ALA A 1 78 ? -18.241 9.221 18.286 1.00 98.12 78 ALA A O 1
ATOM 627 N N . GLN A 1 79 ? -18.440 9.164 20.515 1.00 97.94 79 GLN A N 1
ATOM 628 C CA . GLN A 1 79 ? -19.898 9.319 20.501 1.00 97.94 79 GLN A CA 1
ATOM 629 C C . GLN A 1 79 ? -20.316 10.716 20.026 1.00 97.94 79 GLN A C 1
ATOM 631 O O . GLN A 1 79 ? -21.177 10.859 19.156 1.00 97.94 79 GLN A O 1
ATOM 636 N N . LYS A 1 80 ? -19.718 11.774 20.586 1.00 97.62 80 LYS A N 1
ATOM 637 C CA . LYS A 1 80 ? -20.179 13.151 20.354 1.00 97.62 80 LYS A CA 1
ATOM 638 C C . LYS A 1 80 ? -19.780 13.691 18.986 1.00 97.62 80 LYS A C 1
ATOM 640 O O . LYS A 1 80 ? -20.637 14.255 18.299 1.00 97.62 80 LYS A O 1
ATOM 645 N N . ALA A 1 81 ? -18.514 13.538 18.607 1.00 97.12 81 ALA A N 1
ATOM 646 C CA . ALA A 1 81 ? -17.957 14.115 17.386 1.00 97.12 81 ALA A CA 1
ATOM 647 C C . ALA A 1 81 ? -18.118 13.181 16.180 1.00 97.12 81 ALA A C 1
ATOM 649 O O . ALA A 1 81 ? -18.476 13.645 15.101 1.00 97.12 81 ALA A O 1
ATOM 650 N N . TRP A 1 82 ? -17.930 11.873 16.374 1.00 97.50 82 TRP A N 1
ATOM 651 C CA . TRP A 1 82 ? -17.946 10.883 15.288 1.00 97.50 82 TRP A CA 1
ATOM 652 C C . TRP A 1 82 ? -19.253 10.090 15.185 1.00 97.50 82 TRP A C 1
ATOM 654 O O . TRP A 1 82 ? -19.418 9.302 14.259 1.00 97.50 82 TRP A O 1
ATOM 664 N N . LYS A 1 83 ? -20.199 10.316 16.109 1.00 98.12 83 LYS A N 1
ATOM 665 C CA . LYS A 1 83 ? -21.532 9.683 16.131 1.00 98.12 83 LYS A CA 1
ATOM 666 C C . LYS A 1 83 ? -21.486 8.152 16.182 1.00 98.12 83 LYS A C 1
ATOM 668 O O . LYS A 1 83 ? -22.405 7.478 15.721 1.00 98.12 83 LYS A O 1
ATOM 673 N N . ILE A 1 84 ? -20.433 7.592 16.778 1.00 98.25 84 ILE A N 1
ATOM 674 C CA . ILE A 1 84 ? -20.288 6.144 16.915 1.00 98.25 84 ILE A CA 1
ATOM 675 C C . ILE A 1 84 ? -21.209 5.645 18.038 1.00 98.25 84 ILE A C 1
ATOM 677 O O . ILE A 1 84 ? -21.155 6.130 19.166 1.00 98.25 84 ILE A O 1
ATOM 681 N N . ARG A 1 85 ? -22.051 4.659 17.707 1.00 98.00 85 ARG A N 1
ATOM 682 C CA . ARG A 1 85 ? -22.959 3.955 18.628 1.00 98.00 85 ARG A CA 1
ATOM 683 C C . ARG A 1 85 ? -22.226 3.438 19.884 1.00 98.00 85 ARG A C 1
ATOM 685 O O . ARG A 1 85 ? -21.175 2.809 19.721 1.00 98.00 85 ARG A O 1
ATOM 692 N N . PRO A 1 86 ? -22.778 3.627 21.101 1.00 97.12 86 PRO A N 1
ATOM 693 C CA . PRO A 1 86 ? -22.167 3.148 22.342 1.00 97.12 86 PRO A CA 1
ATOM 694 C C . PRO A 1 86 ? -21.841 1.651 22.336 1.00 97.12 86 PRO A C 1
ATOM 696 O O . PRO A 1 86 ? -20.763 1.264 22.769 1.00 97.12 86 PRO A O 1
ATOM 699 N N . GLU A 1 87 ? -22.705 0.812 21.763 1.00 97.12 87 GLU A N 1
ATOM 700 C CA . GLU A 1 87 ? -22.529 -0.647 21.749 1.00 97.12 87 GLU A CA 1
ATOM 701 C C . GLU A 1 87 ? -21.298 -1.069 20.928 1.00 97.12 87 GLU A C 1
ATOM 703 O O . GLU A 1 87 ? -20.623 -2.047 21.251 1.00 97.12 87 GLU A O 1
ATOM 708 N N . VAL A 1 88 ? -20.976 -0.307 19.874 1.00 97.44 88 VAL A N 1
ATOM 709 C CA . VAL A 1 88 ? -19.775 -0.528 19.055 1.00 97.44 88 VAL A CA 1
ATOM 710 C C . VAL A 1 88 ? -18.526 -0.171 19.853 1.00 97.44 88 VAL A C 1
ATOM 712 O O . VAL A 1 88 ? -17.544 -0.905 19.791 1.00 97.44 88 VAL A O 1
ATOM 715 N N . LEU A 1 89 ? -18.561 0.929 20.609 1.00 97.62 89 LEU A N 1
ATOM 716 C CA . LEU A 1 89 ? -17.432 1.372 21.427 1.00 97.62 89 LEU A CA 1
ATOM 717 C C . LEU A 1 89 ? -17.163 0.411 22.574 1.00 97.62 89 LEU A C 1
ATOM 719 O O . LEU A 1 89 ? -16.014 0.028 22.765 1.00 97.62 89 LEU A O 1
ATOM 723 N N . GLU A 1 90 ? -18.204 -0.020 23.283 1.00 95.56 90 GLU A N 1
ATOM 724 C CA . GLU A 1 90 ? -18.053 -0.977 24.376 1.00 95.56 90 GLU A CA 1
ATOM 725 C C . GLU A 1 90 ? -17.459 -2.290 23.872 1.00 95.56 90 GLU A C 1
ATOM 727 O O . GLU A 1 90 ? -16.484 -2.773 24.435 1.00 95.56 90 GLU A O 1
ATOM 732 N N . ARG A 1 91 ? -17.938 -2.820 22.740 1.00 96.88 91 ARG A N 1
ATOM 733 C CA . ARG A 1 91 ? -17.358 -4.041 22.168 1.00 96.88 91 ARG A CA 1
ATOM 734 C C . ARG A 1 91 ? -15.929 -3.841 21.654 1.00 96.88 91 ARG A C 1
ATOM 736 O O . ARG A 1 91 ? -15.074 -4.687 21.884 1.00 96.88 91 ARG A O 1
ATOM 743 N N . ALA A 1 92 ? -15.668 -2.763 20.916 1.00 97.31 92 ALA A N 1
ATOM 744 C CA . ALA A 1 92 ? -14.372 -2.548 20.273 1.00 97.31 92 ALA A CA 1
ATOM 745 C C . ALA A 1 92 ? -13.265 -2.161 21.265 1.00 97.31 92 ALA A C 1
ATOM 747 O O . ALA A 1 92 ? -12.094 -2.412 20.985 1.00 97.31 92 ALA A O 1
ATOM 748 N N . LEU A 1 93 ? -13.624 -1.536 22.391 1.00 96.94 93 LEU A N 1
ATOM 749 C CA . LEU A 1 93 ? -12.680 -0.982 23.361 1.00 96.94 93 LEU A CA 1
ATOM 750 C C . LEU A 1 93 ? -12.637 -1.737 24.701 1.00 96.94 93 LEU A C 1
ATOM 752 O O . LEU A 1 93 ? -11.791 -1.386 25.518 1.00 96.94 93 LEU A O 1
ATOM 756 N N . ALA A 1 94 ? -13.478 -2.762 24.915 1.00 90.81 94 ALA A N 1
ATOM 757 C CA . ALA A 1 94 ? -13.604 -3.496 26.186 1.00 90.81 94 ALA A CA 1
ATOM 758 C C . ALA A 1 94 ? -12.258 -3.893 26.819 1.00 90.81 94 ALA A C 1
ATOM 760 O O . ALA A 1 94 ? -11.994 -3.559 27.970 1.00 90.81 94 ALA A O 1
ATOM 761 N N . ASP A 1 95 ? -11.392 -4.555 26.048 1.00 87.56 95 ASP A N 1
ATOM 762 C CA . ASP A 1 95 ? -10.130 -5.130 26.539 1.00 87.56 95 ASP A CA 1
ATOM 763 C C . ASP A 1 95 ? -8.896 -4.438 25.944 1.00 87.56 95 ASP A C 1
ATOM 765 O O . ASP A 1 95 ? -7.808 -5.017 25.831 1.00 87.56 95 ASP A O 1
ATOM 769 N N . VAL A 1 96 ? -9.051 -3.192 25.494 1.00 94.00 96 VAL A N 1
ATOM 770 C CA . VAL A 1 96 ? -7.928 -2.452 24.924 1.00 94.00 96 VAL A CA 1
ATOM 771 C C . VAL A 1 96 ? -6.967 -2.069 26.039 1.00 94.00 96 VAL A C 1
ATOM 773 O O . VAL A 1 96 ? -7.341 -1.438 27.020 1.00 94.00 96 VAL A O 1
ATOM 776 N N . GLN A 1 97 ? -5.700 -2.430 25.856 1.00 91.25 97 GLN A N 1
ATOM 777 C CA . GLN A 1 97 ? -4.598 -2.060 26.736 1.00 91.25 97 GLN A CA 1
ATOM 778 C C . GLN A 1 97 ? -3.409 -1.602 25.888 1.00 91.25 97 GLN A C 1
ATOM 780 O O . GLN A 1 97 ? -3.204 -2.155 24.797 1.00 91.25 97 GLN A O 1
ATOM 785 N N . PRO A 1 98 ? -2.602 -0.632 26.359 1.00 93.31 98 PRO A N 1
ATOM 786 C CA . PRO A 1 98 ? -1.378 -0.243 25.681 1.00 93.31 98 PRO A CA 1
ATOM 787 C C . PRO A 1 98 ? -0.460 -1.446 25.471 1.00 93.31 98 PRO A C 1
ATOM 789 O O . PRO A 1 98 ? -0.185 -2.209 26.395 1.00 93.31 98 PRO A O 1
ATOM 792 N N . LEU A 1 99 ? 0.044 -1.601 24.251 1.00 95.06 99 LEU A N 1
ATOM 793 C CA . LEU A 1 99 ? 0.928 -2.697 23.865 1.00 95.06 99 LEU A CA 1
ATOM 794 C C . LEU A 1 99 ? 2.388 -2.209 23.811 1.00 95.06 99 LEU A C 1
ATOM 796 O O . LEU A 1 99 ? 2.772 -1.563 22.831 1.00 95.06 99 LEU A O 1
ATOM 800 N N . PRO A 1 100 ? 3.261 -2.549 24.784 1.00 93.56 100 PRO A N 1
ATOM 801 C CA . PRO A 1 100 ? 4.646 -2.065 24.792 1.00 93.56 100 PRO A CA 1
ATOM 802 C C . PRO A 1 100 ? 5.425 -2.419 23.520 1.00 93.56 100 PRO A C 1
ATOM 804 O O . PRO A 1 100 ? 6.236 -1.633 23.040 1.00 93.56 100 PRO A O 1
ATOM 807 N N . CYS A 1 101 ? 5.141 -3.576 22.917 1.00 93.25 101 CYS A N 1
ATOM 808 C CA . CYS A 1 101 ? 5.788 -4.002 21.679 1.00 93.25 101 CYS A CA 1
ATOM 809 C C . CYS A 1 101 ? 5.439 -3.112 20.473 1.00 93.25 101 CYS A C 1
ATOM 811 O O . CYS A 1 101 ? 6.294 -2.900 19.616 1.00 93.25 101 CYS A O 1
ATOM 813 N N . VAL A 1 102 ? 4.223 -2.557 20.409 1.00 94.50 102 VAL A N 1
ATOM 814 C CA . VAL A 1 102 ? 3.820 -1.604 19.361 1.00 94.50 102 VAL A CA 1
ATOM 815 C C . VAL A 1 102 ? 4.635 -0.323 19.497 1.00 94.50 102 VAL A C 1
ATOM 817 O O . VAL A 1 102 ? 5.181 0.174 18.516 1.00 94.50 102 VAL A O 1
ATOM 820 N N . ILE A 1 103 ? 4.806 0.149 20.729 1.00 93.06 103 ILE A N 1
ATOM 821 C CA . ILE A 1 103 ? 5.625 1.316 21.048 1.00 93.06 103 ILE A CA 1
ATOM 822 C C . ILE A 1 103 ? 7.108 1.088 20.715 1.00 93.06 103 ILE A C 1
ATOM 824 O O . ILE A 1 103 ? 7.775 1.968 20.169 1.00 93.06 103 ILE A O 1
ATOM 828 N N . GLU A 1 104 ? 7.646 -0.098 21.008 1.00 91.44 104 GLU A N 1
ATOM 829 C CA . GLU A 1 104 ? 9.006 -0.455 20.596 1.00 91.44 104 GLU A CA 1
ATOM 830 C C . GLU A 1 104 ? 9.164 -0.439 19.074 1.00 91.44 104 GLU A C 1
ATOM 832 O O . GLU A 1 104 ? 10.147 0.103 18.573 1.00 91.44 104 GLU A O 1
ATOM 837 N N . LEU A 1 105 ? 8.218 -1.029 18.337 1.00 90.19 105 LEU A N 1
ATOM 838 C CA . LEU A 1 105 ? 8.234 -1.057 16.872 1.00 90.19 105 LEU A CA 1
ATOM 839 C C . LEU A 1 105 ? 8.146 0.352 16.283 1.00 90.19 105 LEU A C 1
ATOM 841 O O . LEU A 1 105 ? 8.881 0.663 15.351 1.00 90.19 105 LEU A O 1
ATOM 845 N N . ASP A 1 106 ? 7.327 1.214 16.879 1.00 89.56 106 ASP A N 1
ATOM 846 C CA . ASP A 1 106 ? 7.180 2.612 16.485 1.00 89.56 106 ASP A CA 1
ATOM 847 C C . ASP A 1 106 ? 8.471 3.428 16.650 1.00 89.56 106 ASP A C 1
ATOM 849 O O . ASP A 1 106 ? 8.767 4.321 15.851 1.00 89.56 106 ASP A O 1
ATOM 853 N N . ARG A 1 107 ? 9.259 3.104 17.680 1.00 86.62 107 ARG A N 1
ATOM 854 C CA . ARG A 1 107 ? 10.535 3.765 17.994 1.00 86.62 107 ARG A CA 1
ATOM 855 C C . ARG A 1 107 ? 11.730 3.145 17.267 1.00 86.62 107 ARG A C 1
ATOM 857 O O . ARG A 1 107 ? 12.789 3.771 17.207 1.00 86.62 107 ARG A O 1
ATOM 864 N N . ARG A 1 108 ? 11.593 1.937 16.710 1.00 82.31 108 ARG A N 1
ATOM 865 C CA . ARG A 1 108 ? 12.650 1.283 15.926 1.00 82.31 108 ARG A CA 1
ATOM 866 C C . ARG A 1 108 ? 12.766 1.953 14.560 1.00 82.31 108 ARG A C 1
ATOM 868 O O . ARG A 1 108 ? 11.903 1.788 13.710 1.00 82.31 108 ARG A O 1
ATOM 875 N N . GLN A 1 109 ? 13.877 2.650 14.334 1.00 51.97 109 GLN A N 1
ATOM 876 C CA . GLN A 1 109 ? 14.255 3.166 13.016 1.00 51.97 109 GLN A CA 1
ATOM 877 C C . GLN A 1 109 ? 14.782 2.008 12.140 1.00 51.97 109 GLN A C 1
ATOM 879 O O . GLN A 1 109 ? 15.859 1.478 12.437 1.00 51.97 109 GLN A O 1
ATOM 884 N N . PRO A 1 110 ? 14.071 1.575 11.076 1.00 51.75 110 PRO A N 1
ATOM 885 C CA . PRO A 1 110 ? 14.491 0.456 10.221 1.00 51.75 110 PRO A CA 1
ATOM 886 C C . PRO A 1 110 ? 15.687 0.790 9.320 1.00 51.75 110 PRO A C 1
ATOM 888 O O . PRO A 1 110 ? 16.265 -0.119 8.719 1.00 51.75 110 PRO A O 1
ATOM 891 N N . GLU A 1 111 ? 16.071 2.071 9.263 1.00 43.78 111 GLU A N 1
ATOM 892 C CA . GLU A 1 111 ? 17.093 2.668 8.387 1.00 43.78 111 GLU A CA 1
ATOM 893 C C . GLU A 1 111 ? 18.500 2.043 8.517 1.00 43.78 111 GLU A C 1
ATOM 895 O O . GLU A 1 111 ? 19.414 2.422 7.797 1.00 43.78 111 GLU A O 1
ATOM 900 N N . ARG A 1 112 ? 18.698 1.049 9.397 1.00 49.56 112 ARG A N 1
ATOM 901 C CA . ARG A 1 112 ? 19.981 0.353 9.600 1.00 49.56 112 ARG A CA 1
ATOM 902 C C . ARG A 1 112 ? 20.046 -1.095 9.102 1.00 49.56 112 ARG A C 1
ATOM 904 O O . ARG A 1 112 ? 21.100 -1.703 9.248 1.00 49.56 112 ARG A O 1
ATOM 911 N N . THR A 1 113 ? 18.972 -1.686 8.566 1.00 56.88 113 THR A N 1
ATOM 912 C CA . THR A 1 113 ? 18.995 -3.133 8.221 1.00 56.88 113 THR A CA 1
ATOM 913 C C . THR A 1 113 ? 19.201 -3.456 6.746 1.00 56.88 113 THR A C 1
ATOM 915 O O . THR A 1 113 ? 19.753 -4.510 6.442 1.00 56.88 113 THR A O 1
ATOM 918 N N . LEU A 1 114 ? 18.798 -2.573 5.832 1.00 63.75 114 LEU A N 1
ATOM 919 C CA . LEU A 1 114 ? 19.056 -2.709 4.399 1.00 63.75 114 LEU A CA 1
ATOM 920 C C . LEU A 1 114 ? 19.657 -1.402 3.900 1.00 63.75 114 LEU A C 1
ATOM 922 O O . LEU A 1 114 ? 19.120 -0.337 4.188 1.00 63.75 114 LEU A O 1
ATOM 926 N N . THR A 1 115 ? 20.769 -1.498 3.181 1.00 72.62 115 THR A N 1
ATOM 927 C CA . THR A 1 115 ? 21.554 -0.343 2.727 1.00 72.62 115 THR A CA 1
ATOM 928 C C . THR A 1 115 ? 21.497 -0.132 1.216 1.00 72.62 115 THR A C 1
ATOM 930 O O . THR A 1 115 ? 21.981 0.894 0.754 1.00 72.62 115 THR A O 1
ATOM 933 N N . THR A 1 116 ? 20.912 -1.071 0.459 1.00 81.75 116 THR A N 1
ATOM 934 C CA . THR A 1 116 ? 20.782 -0.987 -1.005 1.00 81.75 116 THR A CA 1
ATOM 935 C C . THR A 1 116 ? 19.420 -1.471 -1.500 1.00 81.75 116 THR A C 1
ATOM 937 O O . THR A 1 116 ? 18.806 -2.380 -0.915 1.00 81.75 116 THR A O 1
ATOM 940 N N . PHE A 1 117 ? 18.972 -0.932 -2.635 1.00 83.12 117 PHE A N 1
ATOM 941 C CA . PHE A 1 117 ? 17.797 -1.423 -3.349 1.00 83.12 117 PHE A CA 1
ATOM 942 C C . PHE A 1 117 ? 17.962 -2.893 -3.745 1.00 83.12 117 PHE A C 1
ATOM 944 O O . PHE A 1 117 ? 17.007 -3.665 -3.646 1.00 83.12 117 PHE A O 1
ATOM 951 N N . GLN A 1 118 ? 19.167 -3.326 -4.127 1.00 82.38 118 GLN A N 1
ATOM 952 C CA . GLN A 1 118 ? 19.435 -4.724 -4.470 1.00 82.38 118 GLN A CA 1
ATOM 953 C C . GLN A 1 118 ? 19.137 -5.685 -3.306 1.00 82.38 118 GLN A C 1
ATOM 955 O O . GLN A 1 118 ? 18.522 -6.739 -3.520 1.00 82.38 118 GLN A O 1
ATOM 960 N N . ALA A 1 119 ? 19.508 -5.325 -2.075 1.00 83.44 119 ALA A N 1
ATOM 961 C CA . ALA A 1 119 ? 19.215 -6.135 -0.895 1.00 83.44 119 ALA A CA 1
ATOM 962 C C . ALA A 1 119 ? 17.701 -6.193 -0.612 1.00 83.44 119 ALA A C 1
ATOM 964 O O . ALA A 1 119 ? 17.150 -7.274 -0.374 1.00 83.44 119 ALA A O 1
ATOM 965 N N . TYR A 1 120 ? 17.006 -5.055 -0.725 1.00 86.56 120 TYR A N 1
ATOM 966 C CA . TYR A 1 120 ? 15.545 -4.991 -0.601 1.00 86.56 120 TYR A CA 1
ATOM 967 C C . TYR A 1 120 ? 14.842 -5.842 -1.668 1.00 86.56 120 TYR A C 1
ATOM 969 O O . TYR A 1 120 ? 13.997 -6.680 -1.349 1.00 86.56 120 TYR A O 1
ATOM 977 N N . ARG A 1 121 ? 15.244 -5.694 -2.933 1.00 86.94 121 ARG A N 1
ATOM 978 C CA . ARG A 1 121 ? 14.716 -6.434 -4.082 1.00 86.94 121 ARG A CA 1
ATOM 979 C C . ARG A 1 121 ? 14.891 -7.938 -3.920 1.00 86.94 121 ARG A C 1
ATOM 981 O O . ARG A 1 121 ? 13.937 -8.677 -4.130 1.00 86.94 121 ARG A O 1
ATOM 988 N N . THR A 1 122 ? 16.077 -8.396 -3.524 1.00 86.06 122 THR A N 1
ATOM 989 C CA . THR A 1 122 ? 16.374 -9.831 -3.349 1.00 86.06 122 THR A CA 1
ATOM 990 C C . THR A 1 122 ? 15.476 -10.461 -2.287 1.00 86.06 122 THR A C 1
ATOM 992 O O . THR A 1 122 ? 14.987 -11.576 -2.459 1.00 86.06 122 THR A O 1
ATOM 995 N N . ARG A 1 123 ? 15.194 -9.720 -1.212 1.00 87.12 123 ARG A N 1
ATOM 996 C CA . ARG A 1 123 ? 14.260 -10.145 -0.167 1.00 87.12 123 ARG A CA 1
ATOM 997 C C . ARG A 1 123 ? 12.804 -10.124 -0.636 1.00 87.12 123 ARG A C 1
ATOM 999 O O . ARG A 1 123 ? 12.030 -11.002 -0.261 1.00 87.12 123 ARG A O 1
ATOM 1006 N N . MET A 1 124 ? 12.418 -9.110 -1.410 1.00 88.31 124 MET A N 1
ATOM 1007 C CA . MET A 1 124 ? 11.020 -8.865 -1.773 1.00 88.31 124 MET A CA 1
ATOM 1008 C C . MET A 1 124 ? 10.580 -9.523 -3.086 1.00 88.31 124 MET A C 1
ATOM 1010 O O . MET A 1 124 ? 9.386 -9.629 -3.342 1.00 88.31 124 MET A O 1
ATOM 1014 N N . ILE A 1 125 ? 11.494 -9.971 -3.939 1.00 91.62 125 ILE A N 1
ATOM 1015 C CA . ILE A 1 125 ? 11.168 -10.507 -5.266 1.00 91.62 125 ILE A CA 1
ATOM 1016 C C . ILE A 1 125 ? 11.869 -11.852 -5.424 1.00 91.62 125 ILE A C 1
ATOM 1018 O O . ILE A 1 125 ? 12.853 -12.007 -6.145 1.00 91.62 125 ILE A O 1
ATOM 1022 N N . THR A 1 126 ? 11.354 -12.840 -4.694 1.00 93.94 126 THR A N 1
ATOM 1023 C CA . THR A 1 126 ? 11.848 -14.219 -4.717 1.00 93.94 126 THR A CA 1
ATOM 1024 C C . THR A 1 126 ? 11.196 -15.018 -5.845 1.00 93.94 126 THR A C 1
ATOM 1026 O O . THR A 1 126 ? 10.087 -14.707 -6.287 1.00 93.94 126 THR A O 1
ATOM 1029 N N . GLY A 1 127 ? 11.852 -16.096 -6.289 1.00 95.12 127 GLY A N 1
ATOM 1030 C CA . GLY A 1 127 ? 11.268 -17.021 -7.270 1.00 95.12 127 GLY A CA 1
ATOM 1031 C C . GLY A 1 127 ? 9.920 -17.588 -6.809 1.00 95.12 127 GLY A C 1
ATOM 1032 O O . GLY A 1 127 ? 8.976 -17.624 -7.593 1.00 95.12 127 GLY A O 1
ATOM 1033 N N . ALA A 1 128 ? 9.800 -17.918 -5.518 1.00 96.38 128 ALA A N 1
ATOM 1034 C CA . ALA A 1 128 ? 8.555 -18.392 -4.916 1.00 96.38 128 ALA A CA 1
ATOM 1035 C C . ALA A 1 128 ? 7.423 -17.355 -5.008 1.00 96.38 128 ALA A C 1
ATOM 1037 O O . ALA A 1 128 ? 6.312 -17.698 -5.400 1.00 96.38 128 ALA A O 1
ATOM 1038 N N . ARG A 1 129 ? 7.700 -16.073 -4.719 1.00 97.25 129 ARG A N 1
ATOM 1039 C CA . ARG A 1 129 ? 6.691 -15.007 -4.832 1.00 97.25 129 ARG A CA 1
ATOM 1040 C C . ARG A 1 129 ? 6.262 -14.769 -6.277 1.00 97.25 129 ARG A C 1
ATOM 1042 O O . ARG A 1 129 ? 5.085 -14.531 -6.525 1.00 97.25 129 ARG A O 1
ATOM 1049 N N . ILE A 1 130 ? 7.194 -14.849 -7.228 1.00 97.75 130 ILE A N 1
ATOM 1050 C CA . ILE A 1 130 ? 6.877 -14.730 -8.658 1.00 97.75 130 ILE A CA 1
ATOM 1051 C C . ILE A 1 130 ? 5.989 -15.896 -9.107 1.00 97.75 130 ILE A C 1
ATOM 1053 O O . ILE A 1 130 ? 4.989 -15.664 -9.781 1.00 97.75 130 ILE A O 1
ATOM 1057 N N . ALA A 1 131 ? 6.336 -17.131 -8.733 1.00 97.88 131 ALA A N 1
ATOM 1058 C CA . ALA A 1 131 ? 5.551 -18.317 -9.073 1.00 97.88 131 ALA A CA 1
ATOM 1059 C C . ALA A 1 131 ? 4.131 -18.229 -8.495 1.00 97.88 131 ALA A C 1
ATOM 1061 O O . ALA A 1 131 ? 3.166 -18.323 -9.250 1.00 97.88 131 ALA A O 1
ATOM 1062 N N . ALA A 1 132 ? 4.012 -17.922 -7.199 1.00 98.31 132 ALA A N 1
ATOM 1063 C CA . ALA A 1 132 ? 2.723 -17.734 -6.539 1.00 98.31 132 ALA A CA 1
ATOM 1064 C C . ALA A 1 132 ? 1.906 -16.605 -7.186 1.00 98.31 132 ALA A C 1
ATOM 1066 O O . ALA A 1 132 ? 0.731 -16.782 -7.476 1.00 98.31 132 ALA A O 1
ATOM 1067 N N . GLY A 1 133 ? 2.510 -15.455 -7.497 1.00 98.44 133 GLY A N 1
ATOM 1068 C CA . GLY A 1 133 ? 1.785 -14.362 -8.149 1.00 98.44 133 GLY A CA 1
ATOM 1069 C C . GLY A 1 133 ? 1.275 -14.722 -9.549 1.00 98.44 133 GLY A C 1
ATOM 1070 O O . GLY A 1 133 ? 0.180 -14.310 -9.926 1.00 98.44 133 GLY A O 1
ATOM 1071 N N . ARG A 1 134 ? 2.027 -15.519 -10.321 1.00 98.31 134 ARG A N 1
ATOM 1072 C CA . ARG A 1 134 ? 1.570 -16.019 -11.630 1.00 98.31 134 ARG A CA 1
ATOM 1073 C C . ARG A 1 134 ? 0.411 -16.994 -11.488 1.00 98.31 134 ARG A C 1
ATOM 1075 O O . ARG A 1 134 ? -0.543 -16.900 -12.253 1.00 98.31 134 ARG A O 1
ATOM 1082 N N . GLU A 1 135 ? 0.485 -17.880 -10.500 1.00 98.31 135 GLU A N 1
ATOM 1083 C CA . GLU A 1 135 ? -0.619 -18.765 -10.140 1.00 98.31 135 GLU A CA 1
ATOM 1084 C C . GLU A 1 135 ? -1.863 -17.948 -9.779 1.00 98.31 135 GLU A C 1
ATOM 1086 O O . GLU A 1 135 ? -2.914 -18.164 -10.367 1.00 98.31 135 GLU A O 1
ATOM 1091 N N . ARG A 1 136 ? -1.742 -16.919 -8.927 1.00 98.38 136 ARG A N 1
ATOM 1092 C CA . ARG A 1 136 ? -2.868 -16.036 -8.576 1.00 98.38 136 ARG A CA 1
ATOM 1093 C C . ARG A 1 136 ? -3.462 -15.311 -9.785 1.00 98.38 136 ARG A C 1
ATOM 1095 O O . ARG A 1 136 ? -4.680 -15.270 -9.917 1.00 98.38 136 ARG A O 1
ATOM 1102 N N . ILE A 1 137 ? -2.638 -14.789 -10.697 1.00 98.44 137 ILE A N 1
ATOM 1103 C CA . ILE A 1 137 ? -3.141 -14.205 -11.955 1.00 98.44 137 ILE A CA 1
ATOM 1104 C C . ILE A 1 137 ? -3.918 -15.244 -12.770 1.00 98.44 137 ILE A C 1
ATOM 1106 O O . ILE A 1 137 ? -4.937 -14.905 -13.367 1.00 98.44 137 ILE A O 1
ATOM 1110 N N . ALA A 1 138 ? -3.444 -16.491 -12.821 1.00 98.19 138 ALA A N 1
ATOM 1111 C CA . ALA A 1 138 ? -4.128 -17.555 -13.542 1.00 98.19 138 ALA A CA 1
ATOM 1112 C C . ALA A 1 138 ? -5.461 -17.928 -12.874 1.00 98.19 138 ALA A C 1
ATOM 1114 O O . ALA A 1 138 ? -6.476 -17.963 -13.567 1.00 98.19 138 ALA A O 1
ATOM 1115 N N . SER A 1 139 ? -5.473 -18.133 -11.553 1.00 98.38 139 SER A N 1
ATOM 1116 C CA . SER A 1 139 ? -6.660 -18.529 -10.786 1.00 98.38 139 SER A CA 1
ATOM 1117 C C . SER A 1 139 ? -7.754 -17.463 -10.793 1.00 98.38 139 SER A C 1
ATOM 1119 O O . SER A 1 139 ? -8.926 -17.795 -10.921 1.00 98.38 139 SER A O 1
ATOM 1121 N N . TYR A 1 140 ? -7.386 -16.181 -10.717 1.00 98.56 140 TYR A N 1
ATOM 1122 C CA . TYR A 1 140 ? -8.335 -15.062 -10.689 1.00 98.56 140 TYR A CA 1
ATOM 1123 C C . TYR A 1 140 ? -8.411 -14.309 -12.021 1.00 98.56 140 TYR A C 1
ATOM 1125 O O . TYR A 1 140 ? -8.767 -13.132 -12.047 1.00 98.56 140 TYR A O 1
ATOM 1133 N N . ARG A 1 141 ? -8.059 -14.955 -13.142 1.00 98.44 141 ARG A N 1
ATOM 1134 C CA . ARG A 1 141 ? -7.933 -14.296 -14.453 1.00 98.44 141 ARG A CA 1
ATOM 1135 C C . ARG A 1 141 ? -9.174 -13.494 -14.837 1.00 98.44 141 ARG A C 1
ATOM 1137 O O . ARG A 1 141 ? -9.036 -12.357 -15.282 1.00 98.44 141 ARG A O 1
ATOM 1144 N N . GLN A 1 142 ? -10.355 -14.095 -14.693 1.00 98.62 142 GLN A N 1
ATOM 1145 C CA . GLN A 1 142 ? -11.616 -13.456 -15.062 1.00 98.62 142 GLN A CA 1
ATOM 1146 C C . GLN A 1 142 ? -11.884 -12.233 -14.178 1.00 98.62 142 GLN A C 1
ATOM 1148 O O . GLN A 1 142 ? -11.968 -11.121 -14.694 1.00 98.62 142 GLN A O 1
ATOM 1153 N N . LEU A 1 143 ? -11.905 -12.427 -12.858 1.00 98.75 143 LEU A N 1
ATOM 1154 C CA . LEU A 1 143 ? -12.157 -11.375 -11.872 1.00 98.75 143 LEU A CA 1
ATOM 1155 C C . LEU A 1 143 ? -11.177 -10.199 -12.005 1.00 98.75 143 LEU A C 1
ATOM 1157 O O . LEU A 1 143 ? -11.582 -9.043 -12.097 1.00 98.75 143 LEU A O 1
ATOM 1161 N N . LEU A 1 144 ? -9.874 -10.484 -12.089 1.00 98.75 144 LEU A N 1
ATOM 1162 C CA . LEU A 1 144 ? -8.851 -9.457 -12.287 1.00 98.75 144 LEU A CA 1
ATOM 1163 C C . LEU A 1 144 ? -9.013 -8.734 -13.630 1.00 98.75 144 LEU A C 1
ATOM 1165 O O . LEU A 1 144 ? -8.742 -7.538 -13.710 1.00 98.75 144 LEU A O 1
ATOM 1169 N N . GLY A 1 145 ? -9.425 -9.440 -14.686 1.00 98.69 145 GLY A N 1
ATOM 1170 C CA . GLY A 1 145 ? -9.694 -8.850 -15.997 1.00 98.69 145 GLY A CA 1
ATOM 1171 C C . GLY A 1 145 ? -10.888 -7.894 -15.975 1.00 98.69 145 GLY A C 1
ATOM 1172 O O . GLY A 1 145 ? -10.807 -6.797 -16.529 1.00 98.69 145 GLY A O 1
ATOM 1173 N N . GLU A 1 146 ? -11.970 -8.278 -15.299 1.00 98.69 146 GLU A N 1
ATOM 1174 C CA . GLU A 1 146 ? -13.164 -7.450 -15.108 1.00 98.69 146 GLU A CA 1
ATOM 1175 C C . GLU A 1 146 ? -12.846 -6.190 -14.297 1.00 98.69 146 GLU A C 1
ATOM 1177 O O . GLU A 1 146 ? -13.048 -5.079 -14.793 1.00 98.69 146 GLU A O 1
ATOM 1182 N N . ILE A 1 147 ? -12.249 -6.355 -13.113 1.00 98.81 147 ILE A N 1
ATOM 1183 C CA . ILE A 1 147 ? -11.827 -5.253 -12.236 1.00 98.81 147 ILE A CA 1
ATOM 1184 C C . ILE A 1 147 ? -10.820 -4.350 -12.951 1.00 98.81 147 ILE A C 1
ATOM 1186 O O . ILE A 1 147 ? -10.935 -3.123 -12.930 1.00 98.81 147 ILE A O 1
ATOM 1190 N N . GLY A 1 148 ? -9.835 -4.940 -13.627 1.00 98.50 148 GLY A N 1
ATOM 1191 C CA . GLY A 1 148 ? -8.809 -4.183 -14.330 1.00 98.50 148 GLY A CA 1
ATOM 1192 C C . GLY A 1 148 ? -9.379 -3.310 -15.447 1.00 98.50 148 GLY A C 1
ATOM 1193 O O . GLY A 1 148 ? -8.959 -2.163 -15.609 1.00 98.50 148 GLY A O 1
ATOM 1194 N N . ARG A 1 149 ? -10.384 -3.809 -16.177 1.00 98.56 149 ARG A N 1
ATOM 1195 C CA . ARG A 1 149 ? -11.113 -3.033 -17.188 1.00 98.56 149 ARG A CA 1
ATOM 1196 C C . ARG A 1 149 ? -11.989 -1.954 -16.556 1.00 98.56 149 ARG A C 1
ATOM 1198 O O . ARG A 1 149 ? -11.996 -0.838 -17.065 1.00 98.56 149 ARG A O 1
ATOM 1205 N N . LEU A 1 150 ? -12.686 -2.271 -15.465 1.00 98.50 150 LEU A N 1
ATOM 1206 C CA . LEU A 1 150 ? -13.568 -1.338 -14.760 1.00 98.50 150 LEU A CA 1
ATOM 1207 C C . LEU A 1 150 ? -12.811 -0.100 -14.258 1.00 98.50 150 LEU A C 1
ATOM 1209 O O . LEU A 1 150 ? -13.265 1.023 -14.454 1.00 98.50 150 LEU A O 1
ATOM 1213 N N . TYR A 1 151 ? -11.642 -0.301 -13.649 1.00 98.62 151 TYR A N 1
ATOM 1214 C CA . TYR A 1 151 ? -10.861 0.781 -13.042 1.00 98.62 151 TYR A CA 1
ATOM 1215 C C . TYR A 1 151 ? -9.725 1.309 -13.928 1.00 98.62 151 TYR A C 1
ATOM 1217 O O . TYR A 1 151 ? -9.057 2.274 -13.561 1.00 98.62 151 TYR A O 1
ATOM 1225 N N . GLY A 1 152 ? -9.460 0.686 -15.079 1.00 98.38 152 GLY A N 1
ATOM 1226 C CA . GLY A 1 152 ? -8.327 1.051 -15.934 1.00 98.38 152 GLY A CA 1
ATOM 1227 C C . GLY A 1 152 ? -6.966 0.738 -15.299 1.00 98.38 152 GLY A C 1
ATOM 1228 O O . GLY A 1 152 ? -6.001 1.477 -15.494 1.00 98.38 152 GLY A O 1
ATOM 1229 N N . VAL A 1 153 ? -6.868 -0.354 -14.539 1.00 98.69 153 VAL A N 1
ATOM 1230 C CA . VAL A 1 153 ? -5.642 -0.785 -13.850 1.00 98.69 153 VAL A CA 1
ATOM 1231 C C . VAL A 1 153 ? -5.243 -2.165 -14.354 1.00 98.69 153 VAL A C 1
ATOM 1233 O O . VAL A 1 153 ? -6.048 -3.089 -14.369 1.00 98.69 153 VAL A O 1
ATOM 1236 N N . GLN A 1 154 ? -3.989 -2.348 -14.767 1.00 98.38 154 GLN A N 1
ATOM 1237 C CA . GLN A 1 154 ? -3.574 -3.636 -15.316 1.00 98.38 154 GLN A CA 1
ATOM 1238 C C . GLN A 1 154 ? -3.483 -4.693 -14.192 1.00 98.38 154 GLN A C 1
ATOM 1240 O O . GLN A 1 154 ? -2.821 -4.435 -13.180 1.00 98.38 154 GLN A O 1
ATOM 1245 N N . PRO A 1 155 ? -4.039 -5.911 -14.381 1.00 98.38 155 PRO A N 1
ATOM 1246 C CA . PRO A 1 155 ? -4.073 -6.980 -13.372 1.00 98.38 155 PRO A CA 1
ATOM 1247 C C . PRO A 1 155 ? -2.751 -7.260 -12.655 1.00 98.38 155 PRO A C 1
ATOM 1249 O O . PRO A 1 155 ? -2.714 -7.504 -11.451 1.00 98.38 155 PRO A O 1
ATOM 1252 N N . ARG A 1 156 ? -1.637 -7.181 -13.392 1.00 98.12 156 ARG A N 1
ATOM 1253 C CA . ARG A 1 156 ? -0.296 -7.427 -12.850 1.00 98.12 156 ARG A CA 1
ATOM 1254 C C . ARG A 1 156 ? 0.073 -6.495 -11.694 1.00 98.12 156 ARG A C 1
ATOM 1256 O O . ARG A 1 156 ? 0.805 -6.925 -10.813 1.00 98.12 156 ARG A O 1
ATOM 1263 N N . PHE A 1 157 ? -0.415 -5.253 -11.681 1.00 98.69 157 PHE A N 1
ATOM 1264 C CA . PHE A 1 157 ? -0.113 -4.299 -10.611 1.00 98.69 157 PHE A CA 1
ATOM 1265 C C . PHE A 1 157 ? -0.981 -4.529 -9.375 1.00 98.69 157 PHE A C 1
ATOM 1267 O O . PHE A 1 157 ? -0.474 -4.396 -8.265 1.00 98.69 157 PHE A O 1
ATOM 1274 N N . ILE A 1 158 ? -2.235 -4.958 -9.561 1.00 98.81 158 ILE A N 1
ATOM 1275 C CA . ILE A 1 158 ? -3.116 -5.380 -8.462 1.00 98.81 158 ILE A CA 1
ATOM 1276 C C . ILE A 1 158 ? -2.465 -6.551 -7.715 1.00 98.81 158 ILE A C 1
ATOM 1278 O O . ILE A 1 158 ? -2.238 -6.485 -6.509 1.00 98.81 158 ILE A O 1
ATOM 1282 N N . VAL A 1 159 ? -2.064 -7.592 -8.452 1.00 98.81 159 VAL A N 1
ATOM 1283 C CA . VAL A 1 159 ? -1.429 -8.779 -7.861 1.00 98.81 159 VAL A CA 1
ATOM 1284 C C . VAL A 1 159 ? -0.034 -8.472 -7.310 1.00 98.81 159 VAL A C 1
ATOM 1286 O O . VAL A 1 159 ? 0.338 -9.006 -6.267 1.00 98.81 159 VAL A O 1
ATOM 1289 N N . ALA A 1 160 ? 0.748 -7.600 -7.955 1.00 98.69 160 ALA A N 1
ATOM 1290 C CA . ALA A 1 160 ? 2.057 -7.213 -7.432 1.00 98.69 160 ALA A CA 1
ATOM 1291 C C . ALA A 1 160 ? 1.952 -6.470 -6.091 1.00 98.69 160 ALA A C 1
ATOM 1293 O O . ALA A 1 160 ? 2.703 -6.801 -5.176 1.00 98.69 160 ALA A O 1
ATOM 1294 N N . LEU A 1 161 ? 1.016 -5.525 -5.943 1.00 98.62 161 LEU A N 1
ATOM 1295 C CA . LEU A 1 161 ? 0.759 -4.867 -4.655 1.00 98.62 161 LEU A CA 1
ATOM 1296 C C . LEU A 1 161 ? 0.335 -5.885 -3.600 1.00 98.62 161 LEU A C 1
ATOM 1298 O O . LEU A 1 161 ? 0.942 -5.941 -2.536 1.00 98.62 161 LEU A O 1
ATOM 1302 N N . TRP A 1 162 ? -0.614 -6.760 -3.930 1.00 98.69 162 TRP A N 1
ATOM 1303 C CA . TRP A 1 162 ? -1.071 -7.811 -3.024 1.00 98.69 162 TRP A CA 1
ATOM 1304 C C . TRP A 1 162 ? 0.070 -8.730 -2.541 1.00 98.69 162 TRP A C 1
ATOM 1306 O O . TRP A 1 162 ? 0.185 -9.060 -1.357 1.00 98.69 162 TRP A O 1
ATOM 1316 N N . GLY A 1 163 ? 0.977 -9.099 -3.448 1.00 98.06 163 GLY A N 1
ATOM 1317 C CA . GLY A 1 163 ? 2.157 -9.905 -3.137 1.00 98.06 163 GLY A CA 1
ATOM 1318 C C . GLY A 1 163 ? 3.212 -9.178 -2.301 1.00 98.06 163 GLY A C 1
ATOM 1319 O O . GLY A 1 163 ? 3.849 -9.801 -1.450 1.00 98.06 163 GLY A O 1
ATOM 1320 N N . ILE A 1 164 ? 3.419 -7.879 -2.532 1.00 97.50 164 ILE A N 1
ATOM 1321 C CA . ILE A 1 164 ? 4.386 -7.071 -1.777 1.00 97.50 164 ILE A CA 1
ATOM 1322 C C . ILE A 1 164 ? 3.862 -6.731 -0.380 1.00 97.50 164 ILE A C 1
ATOM 1324 O O . ILE A 1 164 ? 4.637 -6.813 0.571 1.00 97.50 164 ILE A O 1
ATOM 1328 N N . GLU A 1 165 ? 2.578 -6.399 -0.252 1.00 96.31 165 GLU A N 1
ATOM 1329 C CA . GLU A 1 165 ? 1.975 -5.982 1.015 1.00 96.31 165 GLU A CA 1
ATOM 1330 C C . GLU A 1 165 ? 1.845 -7.139 2.001 1.00 96.31 165 GLU A C 1
ATOM 1332 O O . GLU A 1 165 ? 2.301 -7.054 3.139 1.00 96.31 165 GLU A O 1
ATOM 1337 N N . THR A 1 166 ? 1.248 -8.250 1.564 1.00 97.12 166 THR A N 1
ATOM 1338 C CA . THR A 1 166 ? 0.845 -9.324 2.487 1.00 97.12 166 THR A CA 1
ATOM 1339 C C . THR A 1 166 ? 1.247 -10.710 2.025 1.00 97.12 166 THR A C 1
ATOM 1341 O O . THR A 1 166 ? 0.843 -11.705 2.626 1.00 97.12 166 THR A O 1
ATOM 1344 N N . ASN A 1 167 ? 2.072 -10.805 0.978 1.00 96.94 167 ASN A N 1
ATOM 1345 C CA . ASN A 1 167 ? 2.437 -12.078 0.365 1.00 96.94 167 ASN A CA 1
ATOM 1346 C C . ASN A 1 167 ? 1.186 -12.881 -0.030 1.00 96.94 167 ASN A C 1
ATOM 1348 O O . ASN A 1 167 ? 1.086 -14.067 0.281 1.00 96.94 167 ASN A O 1
ATOM 1352 N N . PHE A 1 168 ? 0.244 -12.202 -0.693 1.00 97.94 168 PHE A N 1
ATOM 1353 C CA . PHE A 1 168 ? -1.040 -12.755 -1.130 1.00 97.94 168 PHE A CA 1
ATOM 1354 C C . PHE A 1 168 ? -1.918 -13.237 0.039 1.00 97.94 168 PHE A C 1
ATOM 1356 O O . PHE A 1 168 ? -2.430 -14.353 0.016 1.00 97.94 168 PHE A O 1
ATOM 1363 N N . GLY A 1 169 ? -2.002 -12.433 1.105 1.00 96.06 169 GLY A N 1
ATOM 1364 C CA . GLY A 1 169 ? -2.810 -12.743 2.290 1.00 96.06 169 GLY A CA 1
ATOM 1365 C C . GLY A 1 169 ? -2.162 -13.657 3.325 1.00 96.06 169 GLY A C 1
ATOM 1366 O O . GLY A 1 169 ? -2.730 -13.854 4.394 1.00 96.06 169 GLY A O 1
ATOM 1367 N N . LEU A 1 170 ? -0.961 -14.186 3.070 1.00 94.6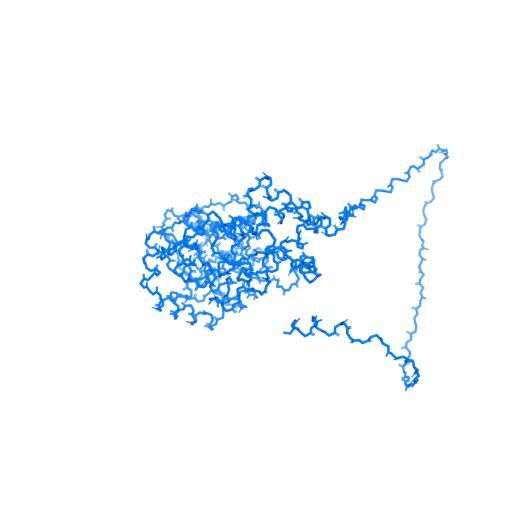2 170 LEU A N 1
ATOM 1368 C CA . LEU A 1 170 ? -0.262 -15.064 4.018 1.00 94.62 170 LEU A CA 1
ATOM 1369 C C . LEU A 1 170 ? 0.273 -14.322 5.252 1.00 94.62 170 LEU A C 1
ATOM 1371 O O . LEU A 1 170 ? 0.491 -14.931 6.297 1.00 94.62 170 LEU A O 1
ATOM 1375 N N . ILE A 1 171 ? 0.531 -13.018 5.134 1.00 91.38 171 ILE A N 1
ATOM 1376 C CA . ILE A 1 171 ? 1.072 -12.177 6.208 1.00 91.38 171 ILE A CA 1
ATOM 1377 C C . ILE A 1 171 ? 0.302 -10.841 6.255 1.00 91.38 171 ILE A C 1
ATOM 1379 O O . ILE A 1 171 ? 0.874 -9.795 5.957 1.00 91.38 171 ILE A O 1
ATOM 1383 N N . PRO A 1 172 ? -0.991 -10.832 6.632 1.00 83.19 172 PRO A N 1
ATOM 1384 C CA . PRO A 1 172 ? -1.803 -9.611 6.679 1.00 83.19 172 PRO A CA 1
ATOM 1385 C C . PRO A 1 172 ? -1.567 -8.779 7.953 1.00 83.19 172 PRO A C 1
ATOM 1387 O O . PRO A 1 172 ? -2.100 -7.683 8.113 1.00 83.19 172 PRO A O 1
ATOM 1390 N N . GLY A 1 173 ? -0.753 -9.297 8.875 1.00 88.88 173 GLY A N 1
ATOM 1391 C CA . GLY A 1 173 ? -0.554 -8.736 10.203 1.00 88.88 173 GLY A CA 1
ATOM 1392 C C . GLY A 1 173 ? -1.418 -9.429 11.257 1.00 88.88 173 GLY A C 1
ATOM 1393 O O . GLY A 1 173 ? -2.435 -10.054 10.970 1.00 88.88 173 GLY A O 1
ATOM 1394 N N . GLN A 1 174 ? -0.947 -9.379 12.499 1.00 91.81 174 GLN A N 1
ATOM 1395 C CA . GLN A 1 174 ? -1.487 -10.171 13.609 1.00 91.81 174 GLN A CA 1
ATOM 1396 C C . GLN A 1 174 ? -2.060 -9.320 14.744 1.00 91.81 174 GLN A C 1
ATOM 1398 O O . GLN A 1 174 ? -2.639 -9.868 15.680 1.00 91.81 174 GLN A O 1
ATOM 1403 N N . PHE A 1 175 ? -1.909 -7.997 14.674 1.00 96.19 175 PHE A N 1
ATOM 1404 C CA . PHE A 1 175 ? -2.416 -7.092 15.697 1.00 96.19 175 PHE A CA 1
ATOM 1405 C C . PHE A 1 175 ? -3.902 -6.833 15.467 1.00 96.19 175 PHE A C 1
ATOM 1407 O O . PHE A 1 175 ? -4.334 -6.698 14.322 1.00 96.19 175 PHE A O 1
ATOM 1414 N N . LEU A 1 176 ? -4.671 -6.739 16.554 1.00 97.38 176 LEU A N 1
ATOM 1415 C CA . LEU A 1 176 ? -5.984 -6.101 16.506 1.00 97.38 176 LEU A CA 1
ATOM 1416 C C . LEU A 1 176 ? -5.758 -4.611 16.250 1.00 97.38 176 LEU A C 1
ATOM 1418 O O . LEU A 1 176 ? -5.023 -3.955 16.996 1.00 97.38 176 LEU A O 1
ATOM 1422 N N . VAL A 1 177 ? -6.347 -4.098 15.172 1.00 98.06 177 VAL A N 1
ATOM 1423 C CA . VAL A 1 177 ? -6.085 -2.738 14.678 1.00 98.06 177 VAL A CA 1
ATOM 1424 C C . VAL A 1 177 ? -6.471 -1.697 15.722 1.00 98.06 177 VAL A C 1
ATOM 1426 O O . VAL A 1 177 ? -5.703 -0.770 15.966 1.00 98.06 177 VAL A O 1
ATOM 1429 N N . VAL A 1 178 ? -7.607 -1.890 16.397 1.00 98.19 178 VAL A N 1
ATOM 1430 C CA . VAL A 1 178 ? -8.082 -0.988 17.455 1.00 98.19 178 VAL A CA 1
ATOM 1431 C C . VAL A 1 178 ? -7.062 -0.891 18.593 1.00 98.19 178 VAL A C 1
ATOM 1433 O O . VAL A 1 178 ? -6.678 0.213 18.968 1.00 98.19 178 VAL A O 1
ATOM 1436 N N . ASN A 1 179 ? -6.535 -2.019 19.084 1.00 97.44 179 ASN A N 1
ATOM 1437 C CA . ASN A 1 179 ? -5.547 -2.029 20.170 1.00 97.44 179 ASN A CA 1
ATOM 1438 C C . ASN A 1 179 ? -4.234 -1.349 19.761 1.00 97.44 179 ASN A C 1
ATOM 1440 O O . ASN A 1 179 ? -3.651 -0.591 20.540 1.00 97.44 179 ASN A O 1
ATOM 1444 N N . ALA A 1 180 ? -3.764 -1.615 18.540 1.00 97.56 180 ALA A N 1
ATOM 1445 C CA . ALA A 1 180 ? -2.552 -1.004 18.006 1.00 97.56 180 ALA A CA 1
ATOM 1446 C C . ALA A 1 180 ? -2.701 0.520 17.870 1.00 97.56 180 ALA A C 1
ATOM 1448 O O . ALA A 1 180 ? -1.851 1.274 18.345 1.00 97.56 180 ALA A O 1
ATOM 1449 N N . LEU A 1 181 ? -3.810 0.979 17.287 1.00 98.31 181 LEU A N 1
ATOM 1450 C CA . LEU A 1 181 ? -4.082 2.401 17.103 1.00 98.31 181 LEU A CA 1
ATOM 1451 C C . LEU A 1 181 ? -4.347 3.118 18.427 1.00 98.31 181 LEU A C 1
ATOM 1453 O O . LEU A 1 181 ? -3.840 4.217 18.606 1.00 98.31 181 LEU A O 1
ATOM 1457 N N . ALA A 1 182 ? -5.048 2.503 19.383 1.00 98.06 182 ALA A N 1
ATOM 1458 C CA . ALA A 1 182 ? -5.229 3.067 20.722 1.00 98.06 182 ALA A CA 1
ATOM 1459 C C . ALA A 1 182 ? -3.901 3.226 21.463 1.00 98.06 182 ALA A C 1
ATOM 1461 O O . ALA A 1 182 ? -3.638 4.283 22.032 1.00 98.06 182 ALA A O 1
ATOM 1462 N N . THR A 1 183 ? -3.021 2.226 21.369 1.00 97.19 183 THR A N 1
ATOM 1463 C CA . THR A 1 183 ? -1.662 2.305 21.919 1.00 97.19 183 THR A CA 1
ATOM 1464 C C . THR A 1 183 ? -0.894 3.501 21.344 1.00 97.19 183 THR A C 1
ATOM 1466 O O . THR A 1 183 ? -0.282 4.266 22.086 1.00 97.19 183 THR A O 1
ATOM 1469 N N . LEU A 1 184 ? -0.942 3.690 20.023 1.00 96.81 184 LEU A N 1
ATOM 1470 C CA . LEU A 1 184 ? -0.216 4.759 19.331 1.00 96.81 184 LEU A CA 1
ATOM 1471 C C . LEU A 1 184 ? -0.879 6.139 19.454 1.00 96.81 184 LEU A C 1
ATOM 1473 O O . LEU A 1 184 ? -0.192 7.154 19.381 1.00 96.81 184 LEU A O 1
ATOM 1477 N N . ALA A 1 185 ? -2.198 6.189 19.627 1.00 97.00 185 ALA A N 1
ATOM 1478 C CA . ALA A 1 185 ? -2.952 7.410 19.885 1.00 97.00 185 ALA A CA 1
ATOM 1479 C C . ALA A 1 185 ? -2.724 7.922 21.315 1.00 97.00 185 ALA A C 1
ATOM 1481 O O . ALA A 1 185 ? -2.761 9.132 21.545 1.00 97.00 185 ALA A O 1
ATOM 1482 N N . TYR A 1 186 ? -2.488 7.007 22.259 1.00 96.25 186 TYR A N 1
ATOM 1483 C CA . TYR A 1 186 ? -2.125 7.325 23.635 1.00 96.25 186 TYR A CA 1
ATOM 1484 C C . TYR A 1 186 ? -0.660 7.783 23.767 1.00 96.25 186 TYR A C 1
ATOM 1486 O O . TYR A 1 186 ? -0.369 8.676 24.565 1.00 96.25 186 TYR A O 1
ATOM 1494 N N . ASP A 1 187 ? 0.258 7.224 22.966 1.00 93.44 187 ASP A N 1
ATOM 1495 C CA . ASP A 1 187 ? 1.666 7.648 22.919 1.00 93.44 187 ASP A CA 1
ATOM 1496 C C . ASP A 1 187 ? 1.844 9.033 22.282 1.00 93.44 187 ASP A C 1
ATOM 1498 O O . ASP A 1 187 ? 1.274 9.355 21.240 1.00 93.44 187 ASP A O 1
ATOM 1502 N N . SER A 1 188 ? 2.694 9.868 22.883 1.00 88.19 188 SER A N 1
ATOM 1503 C CA . SER A 1 188 ? 2.799 11.279 22.509 1.00 88.19 188 SER A CA 1
ATOM 1504 C C . SER A 1 188 ? 3.516 11.557 21.186 1.00 88.19 188 SER A C 1
ATOM 1506 O O . SER A 1 188 ? 3.419 12.675 20.681 1.00 88.19 188 SER A O 1
ATOM 1508 N N . ARG A 1 189 ? 4.225 10.590 20.581 1.00 87.81 189 ARG A N 1
ATOM 1509 C CA . ARG A 1 189 ? 5.069 10.867 19.404 1.00 87.81 189 ARG A CA 1
ATOM 1510 C C . ARG A 1 189 ? 4.266 11.257 18.165 1.00 87.81 189 ARG A C 1
ATOM 1512 O O . ARG A 1 189 ? 4.679 12.145 17.422 1.00 87.81 189 ARG A O 1
ATOM 1519 N N . ARG A 1 190 ? 3.163 10.549 17.903 1.00 91.44 190 ARG A N 1
ATOM 1520 C CA . ARG A 1 190 ? 2.286 10.739 16.729 1.00 91.44 190 ARG A CA 1
ATOM 1521 C C . ARG A 1 190 ? 0.802 10.636 17.102 1.00 91.44 190 ARG A C 1
ATOM 1523 O O . ARG A 1 190 ? -0.015 10.266 16.257 1.00 91.44 190 ARG A O 1
ATOM 1530 N N . SER A 1 191 ? 0.468 10.979 18.347 1.00 93.81 191 SER A N 1
ATOM 1531 C CA . SER A 1 191 ? -0.867 10.815 18.938 1.00 93.81 191 SER A CA 1
ATOM 1532 C C . SER A 1 191 ? -1.987 11.341 18.044 1.00 93.81 191 SER A C 1
ATOM 1534 O O . SER A 1 191 ? -2.927 10.609 17.758 1.00 93.81 191 SER A O 1
ATOM 1536 N N . THR A 1 192 ? -1.877 12.572 17.533 1.00 95.81 192 THR A N 1
ATOM 1537 C CA . THR A 1 192 ? -2.924 13.204 16.710 1.00 95.81 192 THR A CA 1
ATOM 1538 C C . THR A 1 192 ? -3.269 12.388 15.466 1.00 95.81 192 THR A C 1
ATOM 1540 O O . THR A 1 192 ? -4.444 12.176 15.178 1.00 95.81 192 THR A O 1
ATOM 1543 N N . TYR A 1 193 ? -2.255 11.901 14.744 1.00 96.44 193 TYR A N 1
ATOM 1544 C CA . TYR A 1 193 ? -2.462 11.104 13.534 1.00 96.44 193 TYR A CA 1
ATOM 1545 C C . TYR A 1 193 ? -3.144 9.774 13.867 1.00 96.44 193 TYR A C 1
ATOM 1547 O O . TYR A 1 193 ? -4.176 9.435 13.290 1.00 96.44 193 TYR A O 1
ATOM 1555 N N . PHE A 1 194 ? -2.613 9.039 14.845 1.00 97.88 194 PHE A N 1
ATOM 1556 C CA . PHE A 1 194 ? -3.163 7.732 15.198 1.00 97.88 194 PHE A CA 1
ATOM 1557 C C . PHE A 1 194 ? -4.517 7.810 15.896 1.00 97.88 194 PHE A C 1
ATOM 1559 O O . PHE A 1 194 ? -5.321 6.897 15.735 1.00 97.88 194 PHE A O 1
ATOM 1566 N N . ARG A 1 195 ? -4.821 8.907 16.598 1.00 97.94 195 ARG A N 1
ATOM 1567 C CA . ARG A 1 195 ? -6.160 9.165 17.142 1.00 97.94 195 ARG A CA 1
ATOM 1568 C C . ARG A 1 195 ? -7.186 9.329 16.018 1.00 97.94 195 ARG A C 1
ATOM 1570 O O . ARG A 1 195 ? -8.263 8.750 16.101 1.00 97.94 195 ARG A O 1
ATOM 1577 N N . GLN A 1 196 ? -6.844 10.041 14.941 1.00 98.38 196 GLN A N 1
ATOM 1578 C CA . GLN A 1 196 ? -7.716 10.141 13.763 1.00 98.38 196 GLN A CA 1
ATOM 1579 C C . GLN A 1 196 ? -7.903 8.790 13.066 1.00 98.38 196 GLN A C 1
ATOM 1581 O O . GLN A 1 196 ? -9.019 8.442 12.689 1.00 98.38 196 GLN A O 1
ATOM 1586 N N . GLU A 1 197 ? -6.838 8.005 12.894 1.00 98.75 197 GLU A N 1
ATOM 1587 C CA . GLU A 1 197 ? -6.952 6.654 12.326 1.00 98.75 197 GLU A CA 1
ATOM 1588 C C . GLU A 1 197 ? -7.775 5.725 13.232 1.00 98.75 197 GLU A C 1
ATOM 1590 O O . GLU A 1 197 ? -8.579 4.945 12.731 1.00 98.75 197 GLU A O 1
ATOM 1595 N N . LEU A 1 198 ? -7.665 5.846 14.560 1.00 98.69 198 LEU A N 1
ATOM 1596 C CA . LEU A 1 198 ? -8.489 5.090 15.505 1.00 98.69 198 LEU A CA 1
ATOM 1597 C C . LEU A 1 198 ? -9.978 5.418 15.355 1.00 98.69 198 LEU A C 1
ATOM 1599 O O . LEU A 1 198 ? -10.792 4.503 15.263 1.00 98.69 198 LEU A O 1
ATOM 1603 N N . PHE A 1 199 ? -10.354 6.696 15.277 1.00 98.81 199 PHE A N 1
ATOM 1604 C CA . PHE A 1 199 ? -11.757 7.057 15.057 1.00 98.81 199 PHE A CA 1
ATOM 1605 C C . PHE A 1 199 ? -12.288 6.559 13.710 1.00 98.81 199 PHE A C 1
ATOM 1607 O O . PHE A 1 199 ? -13.427 6.098 13.620 1.00 98.81 199 PHE A O 1
ATOM 1614 N N . GLN A 1 200 ? -11.453 6.575 12.674 1.00 98.88 200 GLN A N 1
ATOM 1615 C CA . GLN A 1 200 ? -11.805 6.002 11.377 1.00 98.88 200 GLN A CA 1
ATOM 1616 C C . GLN A 1 200 ? -11.953 4.477 11.460 1.00 98.88 200 GLN A C 1
ATOM 1618 O O . GLN A 1 200 ? -12.903 3.937 10.903 1.00 98.88 200 GLN A O 1
ATOM 1623 N N . ALA A 1 201 ? -11.114 3.780 12.231 1.00 98.81 201 ALA A N 1
ATOM 1624 C CA . ALA A 1 201 ? -11.270 2.346 12.475 1.00 98.81 201 ALA A CA 1
ATOM 1625 C C . ALA A 1 201 ? -12.595 2.033 13.187 1.00 98.81 201 ALA A C 1
ATOM 1627 O O . ALA A 1 201 ? -13.335 1.148 12.767 1.00 98.81 201 ALA A O 1
ATOM 1628 N N . LEU A 1 202 ? -12.941 2.806 14.220 1.00 98.81 202 LEU A N 1
ATOM 1629 C CA . LEU A 1 202 ? -14.222 2.672 14.916 1.00 98.81 202 LEU A CA 1
ATOM 1630 C C . LEU A 1 202 ? -15.415 3.002 14.003 1.00 98.81 202 LEU A C 1
ATOM 1632 O O . LEU A 1 202 ? -16.466 2.378 14.123 1.00 98.81 202 LEU A O 1
ATOM 1636 N N . THR A 1 203 ? -15.246 3.925 13.053 1.00 98.81 203 THR A N 1
ATOM 1637 C CA . THR A 1 203 ? -16.254 4.227 12.024 1.00 98.81 203 THR A CA 1
ATOM 1638 C C . THR A 1 203 ? -16.485 3.029 11.098 1.00 98.81 203 THR A C 1
ATOM 1640 O O . THR A 1 203 ? -17.631 2.695 10.816 1.00 98.81 203 THR A O 1
ATOM 1643 N N . ILE A 1 204 ? -15.428 2.325 10.685 1.00 98.81 204 ILE A N 1
ATOM 1644 C CA . ILE A 1 204 ? -15.537 1.106 9.861 1.00 98.81 204 ILE A CA 1
ATOM 1645 C C . ILE A 1 204 ? -16.306 0.009 10.608 1.00 98.81 204 ILE A C 1
ATOM 1647 O O . ILE A 1 204 ? -17.209 -0.613 10.049 1.00 98.81 204 ILE A O 1
ATOM 1651 N N . LEU A 1 205 ? -15.991 -0.194 11.892 1.00 98.62 205 LEU A N 1
ATOM 1652 C CA . LEU A 1 205 ? -16.717 -1.135 12.753 1.00 98.62 205 LEU A CA 1
ATOM 1653 C C . LEU A 1 205 ? -18.186 -0.729 12.917 1.00 98.62 205 LEU A C 1
ATOM 1655 O O . LEU A 1 205 ? -19.080 -1.571 12.895 1.00 98.62 205 LEU A O 1
ATOM 1659 N N . HIS A 1 206 ? -18.450 0.571 13.040 1.00 98.56 206 HIS A N 1
ATOM 1660 C CA . HIS A 1 206 ? -19.800 1.111 13.136 1.00 98.56 206 HIS A CA 1
ATOM 1661 C C . HIS A 1 206 ? -20.625 0.904 11.859 1.00 98.56 206 HIS A C 1
ATOM 1663 O O . HIS A 1 206 ? -21.829 0.650 11.955 1.00 98.56 206 HIS A O 1
ATOM 1669 N N . GLN A 1 207 ? -19.989 0.997 10.690 1.00 98.44 207 GLN A N 1
ATOM 1670 C CA . GLN A 1 207 ? -20.591 0.704 9.384 1.00 98.44 207 GLN A CA 1
ATOM 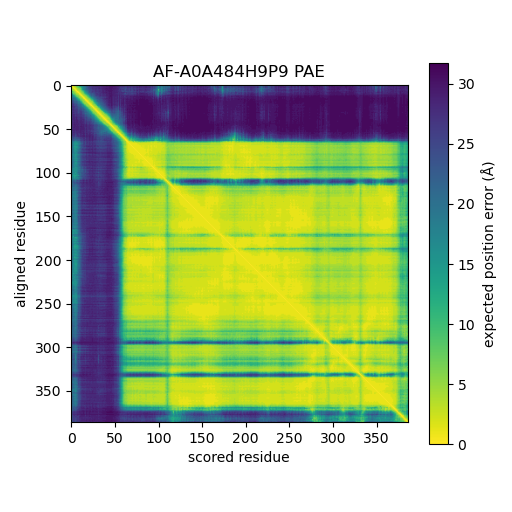1671 C C . GLN A 1 207 ? -20.828 -0.797 9.165 1.00 98.44 207 GLN A C 1
ATOM 1673 O O . GLN A 1 207 ? -21.584 -1.167 8.276 1.00 98.44 207 GLN A O 1
ATOM 1678 N N . GLY A 1 208 ? -20.238 -1.660 9.997 1.00 98.00 208 GLY A N 1
ATOM 1679 C CA . GLY A 1 208 ? -20.509 -3.095 9.994 1.00 98.00 208 GLY A CA 1
ATOM 1680 C C . GLY A 1 208 ? -19.706 -3.895 8.971 1.00 98.00 208 GLY A C 1
ATOM 1681 O O . GLY A 1 208 ? -20.010 -5.062 8.775 1.00 98.00 208 GLY A O 1
ATOM 1682 N N . HIS A 1 209 ? -18.672 -3.320 8.346 1.00 98.38 209 HIS A N 1
ATOM 1683 C CA . HIS A 1 209 ? -17.849 -4.030 7.354 1.00 98.38 209 HIS A CA 1
ATOM 1684 C C . HIS A 1 209 ? -17.025 -5.186 7.940 1.00 98.38 209 HIS A C 1
ATOM 1686 O O . HIS A 1 209 ? -16.623 -6.090 7.219 1.00 98.38 209 HIS A O 1
ATOM 1692 N N . ILE A 1 210 ? -16.719 -5.142 9.238 1.00 98.38 210 ILE A N 1
ATOM 1693 C CA . ILE A 1 210 ? -15.921 -6.163 9.920 1.00 98.38 210 ILE A CA 1
ATOM 1694 C C . ILE A 1 210 ? -16.210 -6.132 11.424 1.00 98.38 210 ILE A C 1
ATOM 1696 O O . ILE A 1 210 ? -16.630 -5.107 11.963 1.00 98.38 210 ILE A O 1
ATOM 1700 N N . THR A 1 211 ? -15.967 -7.240 12.126 1.00 97.44 211 THR A N 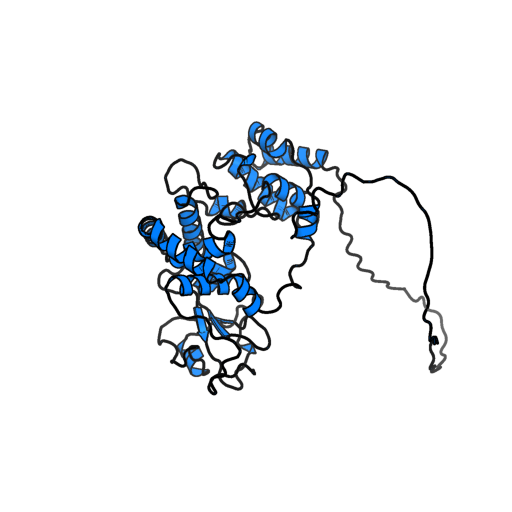1
ATOM 1701 C CA . THR A 1 211 ? -16.042 -7.268 13.595 1.00 97.44 211 THR A CA 1
ATOM 1702 C C . THR A 1 211 ? -14.705 -6.867 14.234 1.00 97.44 211 THR A C 1
ATOM 1704 O O . THR A 1 211 ? -13.653 -7.069 13.616 1.00 97.44 211 THR A O 1
ATOM 1707 N N . PRO A 1 212 ? -14.692 -6.357 15.484 1.00 96.56 212 PRO A N 1
ATOM 1708 C CA . PRO A 1 212 ? -13.452 -5.950 16.154 1.00 96.56 212 PRO A CA 1
ATOM 1709 C C . PRO A 1 212 ? -12.390 -7.058 16.219 1.00 96.56 212 PRO A C 1
ATOM 1711 O O . PRO A 1 212 ? -11.204 -6.799 16.038 1.00 96.56 212 PRO A O 1
ATOM 1714 N N . GLU A 1 213 ? -12.811 -8.311 16.406 1.00 95.31 213 GLU A N 1
ATOM 1715 C CA . GLU A 1 213 ? -11.925 -9.470 16.573 1.00 95.31 213 GLU A CA 1
ATOM 1716 C C . GLU A 1 213 ? -11.286 -9.919 15.246 1.00 95.31 213 GLU A C 1
ATOM 1718 O O . GLU A 1 213 ? -10.216 -10.543 15.233 1.00 95.31 213 GLU A O 1
ATOM 1723 N N . ARG A 1 214 ? -11.943 -9.594 14.123 1.00 97.00 214 ARG A N 1
ATOM 1724 C CA . ARG A 1 214 ? -11.479 -9.881 12.759 1.00 97.00 214 ARG A CA 1
ATOM 1725 C C . ARG A 1 214 ? -10.704 -8.719 12.136 1.00 97.00 214 ARG A C 1
ATOM 1727 O O . ARG A 1 214 ? -9.949 -8.957 11.196 1.00 97.00 214 ARG A O 1
ATOM 1734 N N . MET A 1 215 ? -10.818 -7.501 12.672 1.00 98.00 215 MET A N 1
ATOM 1735 C CA . MET A 1 215 ? -10.123 -6.304 12.181 1.00 98.00 215 MET A CA 1
ATOM 1736 C C . MET A 1 215 ? -8.618 -6.353 12.491 1.00 98.00 215 MET A C 1
ATOM 1738 O O . MET A 1 215 ? -8.108 -5.708 13.413 1.00 98.00 215 MET A O 1
ATOM 1742 N N . ARG A 1 216 ? -7.896 -7.169 11.718 1.00 97.81 216 ARG A N 1
ATOM 1743 C CA . ARG A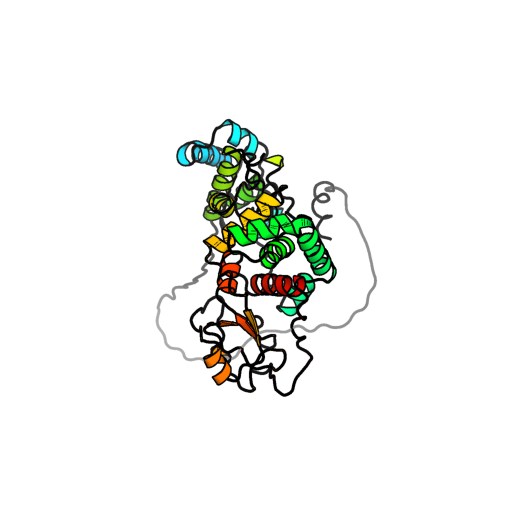 1 216 ? -6.461 -7.424 11.883 1.00 97.81 216 ARG A CA 1
ATOM 1744 C C . ARG A 1 216 ? -5.605 -6.606 10.929 1.00 97.81 216 ARG A C 1
ATOM 1746 O O . ARG A 1 216 ? -6.038 -6.231 9.836 1.00 97.81 216 ARG A O 1
ATOM 1753 N N . GLY A 1 217 ? -4.377 -6.350 11.365 1.00 97.44 217 GLY A N 1
ATOM 1754 C CA . GLY A 1 217 ? -3.423 -5.554 10.614 1.00 97.44 217 GLY A CA 1
ATOM 1755 C C . GLY A 1 217 ? -2.016 -5.527 11.203 1.00 97.44 217 GLY A C 1
ATOM 1756 O O . GLY A 1 217 ? -1.646 -6.301 12.099 1.00 97.44 217 GLY A O 1
ATOM 1757 N N . SER A 1 218 ? -1.208 -4.623 10.661 1.00 96.81 218 SER A N 1
ATOM 1758 C CA . SER A 1 218 ? 0.134 -4.323 11.138 1.00 96.81 218 SER A CA 1
ATOM 1759 C C . SER A 1 218 ? 0.109 -3.618 12.498 1.00 96.81 218 SER A C 1
ATOM 1761 O O . SER A 1 218 ? -0.911 -3.099 12.948 1.00 96.81 218 SER A O 1
ATOM 1763 N N . TRP A 1 219 ? 1.273 -3.550 13.147 1.00 95.19 219 TRP A N 1
ATOM 1764 C CA . TRP A 1 219 ? 1.444 -2.822 14.410 1.00 95.19 219 TRP A CA 1
ATOM 1765 C C . TRP A 1 219 ? 1.114 -1.327 14.292 1.00 95.19 219 TRP A C 1
ATOM 1767 O O . TRP A 1 219 ? 0.837 -0.694 15.301 1.00 95.19 219 TRP A O 1
ATOM 1777 N N . ALA A 1 220 ? 1.164 -0.764 13.081 1.00 95.38 220 ALA A N 1
ATOM 1778 C CA . ALA A 1 220 ? 0.880 0.642 12.815 1.00 95.38 220 ALA A CA 1
ATOM 1779 C C . ALA A 1 220 ? -0.587 0.889 12.423 1.00 95.38 220 ALA A C 1
ATOM 1781 O O . ALA A 1 220 ? -0.942 2.023 12.125 1.00 95.38 220 ALA A O 1
ATOM 1782 N N . GLY A 1 221 ? -1.428 -0.153 12.397 1.00 97.25 221 GLY A N 1
ATOM 1783 C CA . GLY A 1 221 ? -2.844 -0.052 12.039 1.00 97.25 221 GLY A CA 1
ATOM 1784 C C . GLY A 1 221 ? -3.152 -0.172 10.544 1.00 97.25 221 GLY A C 1
ATOM 1785 O O . GLY A 1 221 ? -4.285 0.074 10.153 1.00 97.25 221 GLY A O 1
ATOM 1786 N N . ALA A 1 222 ? -2.188 -0.574 9.711 1.00 98.00 222 ALA A N 1
ATOM 1787 C CA . ALA A 1 222 ? -2.449 -0.912 8.310 1.00 98.00 222 ALA A CA 1
ATOM 1788 C C . ALA A 1 222 ? -3.203 -2.249 8.230 1.00 98.00 222 ALA A C 1
ATOM 1790 O O . ALA A 1 222 ? -2.752 -3.237 8.806 1.00 98.00 222 ALA A O 1
ATOM 1791 N N . MET A 1 223 ? -4.353 -2.284 7.567 1.00 98.56 223 MET A N 1
ATOM 1792 C CA . MET A 1 223 ? -5.362 -3.329 7.745 1.00 98.56 223 MET A CA 1
ATOM 1793 C C . MET A 1 223 ? -5.467 -4.275 6.555 1.00 98.56 223 MET A C 1
ATOM 1795 O O . MET A 1 223 ? -5.324 -3.861 5.402 1.00 98.56 223 MET A O 1
ATOM 1799 N N . GLY A 1 224 ? -5.817 -5.528 6.847 1.00 98.12 224 GLY A N 1
ATOM 1800 C CA . GLY A 1 224 ? -6.214 -6.507 5.839 1.00 98.12 224 GLY A CA 1
ATOM 1801 C C . GLY A 1 224 ? -5.141 -6.778 4.789 1.00 98.12 224 GLY A C 1
ATOM 1802 O O . GLY A 1 224 ? -3.947 -6.552 4.994 1.00 98.12 224 GLY A O 1
ATOM 1803 N N . GLN A 1 225 ? -5.567 -7.287 3.642 1.00 98.50 225 GLN A N 1
ATOM 1804 C CA . GLN A 1 225 ? -4.663 -7.708 2.579 1.00 98.50 225 GLN A CA 1
ATOM 1805 C C . GLN A 1 225 ? -4.151 -6.542 1.723 1.00 98.50 225 GLN A C 1
ATOM 1807 O O . GLN A 1 225 ? -3.083 -6.665 1.120 1.00 98.50 225 GLN A O 1
ATOM 1812 N N . ASN A 1 226 ? -4.860 -5.406 1.721 1.00 98.06 226 ASN A N 1
ATOM 1813 C CA . ASN A 1 226 ? -4.411 -4.161 1.091 1.00 98.06 226 ASN A CA 1
ATOM 1814 C C . ASN A 1 226 ? -3.443 -3.347 1.962 1.00 98.06 226 ASN A C 1
ATOM 1816 O O . ASN A 1 226 ? -2.834 -2.416 1.450 1.00 98.06 226 ASN A O 1
ATOM 1820 N N . GLN A 1 227 ? -3.326 -3.640 3.264 1.00 98.38 227 GLN A N 1
ATOM 1821 C CA . GLN A 1 227 ? -2.592 -2.798 4.223 1.00 98.38 227 GLN A CA 1
ATOM 1822 C C . GLN A 1 227 ? -3.060 -1.329 4.200 1.00 98.38 227 GLN A C 1
ATOM 1824 O O . GLN A 1 227 ? -2.280 -0.391 4.358 1.00 98.38 227 GLN A O 1
ATOM 1829 N N . PHE A 1 228 ? -4.364 -1.106 4.031 1.00 98.62 228 PHE A N 1
ATOM 1830 C CA . PHE A 1 228 ? -4.932 0.235 4.110 1.00 98.62 228 PHE A CA 1
ATOM 1831 C C . PHE A 1 228 ? -4.946 0.732 5.546 1.00 98.62 228 PHE A C 1
ATOM 1833 O O . PHE A 1 228 ? -5.411 0.038 6.444 1.00 98.62 228 PHE A O 1
ATOM 1840 N N . MET A 1 229 ? -4.504 1.968 5.759 1.00 98.56 229 MET A N 1
ATOM 1841 C CA . MET A 1 229 ? -4.888 2.693 6.969 1.00 98.56 229 MET A CA 1
ATOM 1842 C C . MET A 1 229 ? -6.418 2.869 6.994 1.00 98.56 229 MET A C 1
ATOM 1844 O O . MET A 1 229 ? -7.019 2.952 5.917 1.00 98.56 229 MET A O 1
ATOM 1848 N N . PRO A 1 230 ? -7.067 2.955 8.168 1.00 98.81 230 PRO A N 1
ATOM 1849 C CA . PRO A 1 230 ? -8.509 3.186 8.271 1.00 98.81 230 PRO A CA 1
ATOM 1850 C C . PRO A 1 230 ? -9.038 4.328 7.395 1.00 98.81 230 PRO A C 1
ATOM 1852 O O . PRO A 1 230 ? -10.050 4.169 6.714 1.00 98.81 230 PRO A O 1
ATOM 1855 N N . SER A 1 231 ? -8.310 5.440 7.311 1.00 98.62 231 SER A N 1
ATOM 1856 C CA . SER A 1 231 ? -8.623 6.543 6.393 1.00 98.62 231 SER A CA 1
ATOM 1857 C C . SER A 1 231 ? -8.657 6.141 4.921 1.00 98.62 231 SER A C 1
ATOM 1859 O O . SER A 1 231 ? -9.523 6.566 4.153 1.00 98.62 231 SER A O 1
ATOM 1861 N N . SER A 1 232 ? -7.711 5.300 4.514 1.00 98.56 232 SER A N 1
ATOM 1862 C CA . SER A 1 232 ? -7.628 4.785 3.151 1.00 98.56 232 SER A CA 1
ATOM 1863 C C . SER A 1 232 ? -8.748 3.789 2.874 1.00 98.56 232 SER A C 1
ATOM 1865 O O . SER A 1 232 ? -9.322 3.831 1.791 1.00 98.56 232 SER A O 1
ATOM 1867 N N . PHE A 1 233 ? -9.124 2.959 3.850 1.00 98.81 233 PHE A N 1
ATOM 1868 C CA . PHE A 1 233 ? -10.286 2.081 3.728 1.00 98.81 233 PHE A CA 1
ATOM 1869 C C . PHE A 1 233 ? -11.556 2.888 3.448 1.00 98.81 233 PHE A C 1
ATOM 1871 O O . PHE A 1 233 ? -12.184 2.679 2.417 1.00 98.81 233 PHE A O 1
ATOM 1878 N N . LEU A 1 234 ? -11.884 3.872 4.291 1.00 98.69 234 LEU A N 1
ATOM 1879 C CA . LEU A 1 234 ? -13.122 4.651 4.144 1.00 98.69 234 LEU A CA 1
ATOM 1880 C C . LEU A 1 234 ? -13.212 5.381 2.797 1.00 98.69 234 LEU A C 1
ATOM 1882 O O . LEU A 1 234 ? -14.298 5.627 2.280 1.00 98.69 234 LEU A O 1
ATOM 1886 N N . ARG A 1 235 ? -12.064 5.736 2.215 1.00 98.50 235 ARG A N 1
ATOM 1887 C CA . ARG A 1 235 ? -12.007 6.429 0.929 1.00 98.50 235 ARG A CA 1
ATOM 1888 C C . ARG A 1 235 ? -12.017 5.477 -0.268 1.00 98.50 235 ARG A C 1
ATOM 1890 O O . ARG A 1 235 ? -12.616 5.795 -1.301 1.00 98.50 235 ARG A O 1
ATOM 1897 N N . PHE A 1 236 ? -11.322 4.347 -0.166 1.00 98.69 236 PHE A N 1
ATOM 1898 C CA . PHE A 1 236 ? -10.955 3.541 -1.329 1.00 98.69 236 PHE A CA 1
ATOM 1899 C C . PHE A 1 236 ? -11.452 2.101 -1.308 1.00 98.69 236 PHE A C 1
ATOM 1901 O O . PHE A 1 236 ? -11.461 1.498 -2.381 1.00 98.69 236 PHE A O 1
ATOM 1908 N N . ALA A 1 237 ? -11.855 1.559 -0.158 1.00 98.69 237 ALA A N 1
ATOM 1909 C CA . ALA A 1 237 ? -12.393 0.208 -0.092 1.00 98.69 237 ALA A CA 1
ATOM 1910 C C . ALA A 1 237 ? -13.682 0.100 -0.920 1.00 98.69 237 ALA A C 1
ATOM 1912 O O . ALA A 1 237 ? -14.443 1.069 -1.044 1.00 98.69 237 ALA A O 1
ATOM 1913 N N . ARG A 1 238 ? -13.876 -1.046 -1.565 1.00 98.50 238 ARG A N 1
ATOM 1914 C CA . ARG A 1 238 ? -15.033 -1.340 -2.409 1.00 98.50 238 ARG A CA 1
ATOM 1915 C C . ARG A 1 238 ? -15.554 -2.724 -2.067 1.00 98.50 238 ARG A C 1
ATOM 1917 O O . ARG A 1 238 ? -14.762 -3.655 -1.999 1.00 98.50 238 ARG A O 1
ATOM 1924 N N . ASP A 1 239 ? -16.863 -2.782 -1.873 1.00 98.56 239 ASP A N 1
ATOM 1925 C CA . ASP A 1 239 ? -17.680 -3.989 -1.885 1.00 98.56 239 ASP A CA 1
ATOM 1926 C C . ASP A 1 239 ? -17.945 -4.303 -3.363 1.00 98.56 239 ASP A C 1
ATOM 1928 O O . ASP A 1 239 ? -18.607 -3.526 -4.061 1.00 98.56 239 ASP A O 1
ATOM 1932 N N . TYR A 1 240 ? -17.278 -5.331 -3.877 1.00 98.50 240 TYR A N 1
ATOM 1933 C CA . TYR A 1 240 ? -17.369 -5.724 -5.278 1.00 98.50 240 TYR A CA 1
ATOM 1934 C C . TYR A 1 240 ? -18.385 -6.841 -5.495 1.00 98.50 240 TYR A C 1
ATOM 1936 O O . TYR A 1 240 ? -18.993 -6.892 -6.566 1.00 98.50 240 TYR A O 1
ATOM 1944 N N 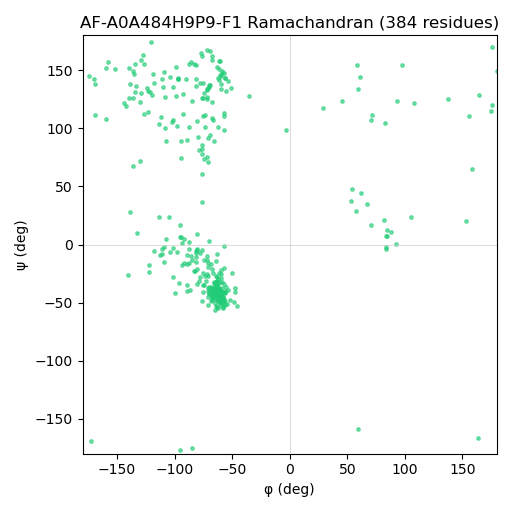. ASP A 1 241 ? -18.549 -7.744 -4.528 1.00 97.31 241 ASP A N 1
ATOM 1945 C CA . ASP A 1 241 ? -19.487 -8.863 -4.638 1.00 97.31 241 ASP A CA 1
ATOM 1946 C C . ASP A 1 241 ? -20.925 -8.506 -4.215 1.00 97.31 241 ASP A C 1
ATOM 1948 O O . ASP A 1 241 ? -21.859 -9.241 -4.547 1.00 97.31 241 ASP A O 1
ATOM 1952 N N . GLY A 1 242 ? -21.123 -7.326 -3.627 1.00 97.75 242 GLY A N 1
ATOM 1953 C CA . GLY A 1 242 ? -22.415 -6.717 -3.337 1.00 97.75 242 GLY A CA 1
ATOM 1954 C C . GLY A 1 242 ? -23.065 -7.233 -2.058 1.00 97.75 242 GLY A C 1
ATOM 1955 O O . GLY A 1 242 ? -24.289 -7.133 -1.933 1.00 97.75 242 GLY A O 1
ATOM 1956 N N . ASP A 1 243 ? -22.292 -7.807 -1.132 1.00 97.75 243 ASP A N 1
ATOM 1957 C CA . ASP A 1 243 ? -22.813 -8.370 0.118 1.00 97.75 243 ASP A CA 1
ATOM 1958 C C . ASP A 1 243 ? -23.076 -7.312 1.215 1.00 97.75 243 ASP A C 1
ATOM 1960 O O . ASP A 1 243 ? -23.642 -7.622 2.267 1.00 97.75 243 ASP A O 1
ATOM 1964 N N . GLY A 1 244 ? -22.740 -6.044 0.947 1.00 97.56 244 GLY A N 1
ATOM 1965 C CA . GLY A 1 244 ? -22.854 -4.918 1.871 1.00 97.56 244 GLY A CA 1
ATOM 1966 C C . GLY A 1 244 ? -21.581 -4.654 2.681 1.00 97.56 244 GLY A C 1
ATOM 1967 O O . GLY A 1 244 ? -21.544 -3.714 3.490 1.00 97.56 244 GLY A O 1
ATOM 1968 N N . HIS A 1 245 ? -20.522 -5.439 2.483 1.00 97.94 245 HIS A N 1
ATOM 1969 C CA . HIS A 1 245 ? -19.266 -5.355 3.207 1.00 97.94 245 HIS A CA 1
ATOM 1970 C C . HIS A 1 245 ? -18.091 -5.161 2.245 1.00 97.94 245 HIS A C 1
ATOM 1972 O O . HIS A 1 245 ? -17.979 -5.804 1.222 1.00 97.94 245 HIS A O 1
ATOM 1978 N N . SER A 1 246 ? -17.175 -4.242 2.565 1.00 98.44 246 SER A N 1
ATOM 1979 C CA . SER A 1 246 ? -15.904 -4.136 1.839 1.00 98.44 246 SER A CA 1
ATOM 1980 C C . SER A 1 246 ? -14.853 -4.942 2.603 1.00 98.44 246 SER A C 1
ATOM 1982 O O . SER A 1 246 ? -14.037 -4.372 3.335 1.00 98.44 246 SER A O 1
ATOM 1984 N N . ASP A 1 247 ? -14.910 -6.269 2.523 1.00 98.56 247 ASP A N 1
ATOM 1985 C CA . ASP A 1 247 ? -14.045 -7.187 3.266 1.00 98.56 247 ASP A CA 1
ATOM 1986 C C . ASP A 1 247 ? -12.649 -7.300 2.626 1.00 98.56 247 ASP A C 1
ATOM 1988 O O . ASP A 1 247 ? -12.281 -8.270 1.960 1.00 98.56 247 ASP A O 1
ATOM 1992 N N . ILE A 1 248 ? -11.794 -6.320 2.935 1.00 98.56 248 ILE A N 1
ATOM 1993 C CA . ILE A 1 248 ? -10.380 -6.329 2.533 1.00 98.56 248 ILE A CA 1
ATOM 1994 C C . ILE A 1 248 ? -9.521 -7.378 3.269 1.00 98.56 248 ILE A C 1
ATOM 1996 O O . ILE A 1 248 ? -8.296 -7.391 3.107 1.00 98.56 248 ILE A O 1
ATOM 2000 N N . TRP A 1 249 ? -10.102 -8.214 4.132 1.00 98.44 249 TRP A N 1
ATOM 2001 C CA . TRP A 1 249 ? -9.390 -9.236 4.901 1.00 98.44 249 TRP A CA 1
ATOM 2002 C C . TRP A 1 249 ? -9.528 -10.619 4.275 1.00 98.44 249 TRP A C 1
ATOM 2004 O O . TRP A 1 249 ? -8.530 -11.343 4.231 1.00 98.44 249 TRP A O 1
ATOM 2014 N N . SER A 1 250 ? -10.718 -10.976 3.793 1.00 97.00 250 SER A N 1
ATOM 2015 C CA . SER A 1 250 ? -11.025 -12.337 3.326 1.00 97.00 250 SER A CA 1
ATOM 2016 C C . SER A 1 250 ? -11.493 -12.425 1.880 1.00 97.00 250 SER A C 1
ATOM 2018 O O . SER A 1 250 ? -11.342 -13.494 1.298 1.00 97.00 250 SER A O 1
ATOM 2020 N N . THR A 1 251 ? -12.038 -11.351 1.308 1.00 98.44 251 THR A N 1
ATOM 2021 C CA . THR A 1 251 ? -12.722 -11.410 0.012 1.00 98.44 251 THR A CA 1
ATOM 2022 C C . THR A 1 251 ? -11.812 -10.881 -1.090 1.00 98.44 251 THR A C 1
ATOM 2024 O O . THR A 1 251 ? -11.561 -9.680 -1.191 1.00 98.44 251 THR A O 1
ATOM 2027 N N . GLU A 1 252 ? -11.284 -11.759 -1.952 1.00 98.38 252 GLU A N 1
ATOM 2028 C CA . GLU A 1 252 ? -10.354 -11.334 -3.009 1.00 98.38 252 GLU A CA 1
ATOM 2029 C C . GLU A 1 252 ? -10.967 -10.325 -3.986 1.00 98.38 252 GLU A C 1
ATOM 2031 O O . GLU A 1 252 ? -10.255 -9.443 -4.469 1.00 98.38 252 GLU A O 1
ATOM 2036 N N . ALA A 1 253 ? -12.273 -10.414 -4.247 1.00 98.69 253 ALA A N 1
ATOM 2037 C CA . ALA A 1 253 ? -12.987 -9.453 -5.081 1.00 98.69 253 ALA A CA 1
ATOM 2038 C C . ALA A 1 253 ? -12.866 -8.022 -4.533 1.00 98.69 253 ALA A C 1
ATOM 2040 O O . ALA A 1 253 ? -12.406 -7.128 -5.251 1.00 98.69 253 ALA A O 1
ATOM 2041 N N . ASP A 1 254 ? -13.138 -7.836 -3.245 1.00 98.88 254 ASP A N 1
ATOM 2042 C CA . ASP A 1 254 ? -13.011 -6.550 -2.562 1.00 98.88 254 ASP A CA 1
ATOM 2043 C C . ASP A 1 254 ? -11.564 -6.095 -2.479 1.00 98.88 254 ASP A C 1
ATOM 2045 O O . ASP A 1 254 ? -11.262 -4.929 -2.727 1.00 98.88 254 ASP A O 1
ATOM 2049 N N . ILE A 1 255 ? -10.630 -7.005 -2.194 1.00 98.81 255 ILE A N 1
ATOM 2050 C CA . ILE A 1 255 ? -9.196 -6.694 -2.131 1.00 98.81 255 ILE A CA 1
ATOM 2051 C C . ILE A 1 255 ? -8.704 -6.162 -3.483 1.00 98.81 255 ILE A C 1
ATOM 2053 O O . ILE A 1 255 ? -7.973 -5.160 -3.546 1.00 98.81 255 ILE A O 1
ATOM 2057 N N . PHE A 1 256 ? -9.094 -6.808 -4.582 1.00 98.88 256 PHE A N 1
ATOM 2058 C CA . PHE A 1 256 ? -8.691 -6.415 -5.930 1.00 98.88 256 PHE A CA 1
ATOM 2059 C C . PHE A 1 256 ? -9.373 -5.119 -6.360 1.00 98.88 256 PHE A C 1
ATOM 2061 O O . PHE A 1 256 ? -8.690 -4.218 -6.856 1.00 98.88 256 PHE A O 1
ATOM 2068 N N . ALA A 1 257 ? -10.679 -4.986 -6.119 1.00 98.94 257 ALA A N 1
ATOM 2069 C CA . ALA A 1 257 ? -11.440 -3.789 -6.453 1.00 98.94 257 ALA A CA 1
ATOM 2070 C C . ALA A 1 257 ? -10.956 -2.577 -5.651 1.00 98.94 257 ALA A C 1
ATOM 2072 O O . ALA A 1 257 ? -10.735 -1.512 -6.221 1.00 98.94 257 ALA A O 1
ATOM 2073 N N . SER A 1 258 ? -10.680 -2.751 -4.360 1.00 98.88 258 SER A N 1
ATOM 2074 C CA . SER A 1 258 ? -10.135 -1.714 -3.478 1.00 98.88 258 SER A CA 1
ATOM 2075 C C . SER A 1 258 ? -8.741 -1.261 -3.921 1.00 98.88 258 SER A C 1
ATOM 2077 O O . SER A 1 258 ? -8.469 -0.059 -3.989 1.00 98.88 258 SER A O 1
ATOM 2079 N N . THR A 1 259 ? -7.865 -2.202 -4.302 1.00 98.88 259 THR A N 1
ATOM 2080 C CA . THR A 1 259 ? -6.542 -1.875 -4.872 1.00 98.88 259 THR A CA 1
ATOM 2081 C C . THR A 1 259 ? -6.686 -1.071 -6.161 1.00 98.88 259 THR A C 1
ATOM 2083 O O . THR A 1 259 ? -6.051 -0.029 -6.331 1.00 98.88 259 THR A O 1
ATOM 2086 N N . ALA A 1 260 ? -7.525 -1.549 -7.081 1.00 98.88 260 ALA A N 1
ATOM 2087 C CA . ALA A 1 260 ? -7.716 -0.929 -8.383 1.00 98.88 260 ALA A CA 1
ATOM 2088 C C . ALA A 1 260 ? -8.352 0.464 -8.258 1.00 98.88 260 ALA A C 1
ATOM 2090 O O . ALA A 1 260 ? -7.873 1.420 -8.868 1.00 98.88 260 ALA A O 1
ATOM 2091 N N . ASN A 1 261 ? -9.360 0.608 -7.398 1.00 98.88 261 ASN A N 1
ATOM 2092 C CA . ASN A 1 261 ? -10.019 1.872 -7.105 1.00 98.88 261 ASN A CA 1
ATOM 2093 C C . ASN A 1 261 ? -9.060 2.896 -6.481 1.00 98.88 261 ASN A C 1
ATOM 2095 O O . ASN A 1 261 ? -9.087 4.067 -6.873 1.00 98.88 261 ASN A O 1
ATOM 2099 N N . TYR A 1 262 ? -8.177 2.474 -5.567 1.00 98.81 262 TYR A N 1
ATOM 2100 C CA . TYR A 1 262 ? -7.128 3.346 -5.035 1.00 98.81 262 TYR A CA 1
ATOM 2101 C C . TYR A 1 262 ? -6.244 3.876 -6.162 1.00 98.81 262 TYR A C 1
ATOM 2103 O O . TYR A 1 262 ? -6.076 5.089 -6.293 1.00 98.81 262 TYR A O 1
ATOM 2111 N N . LEU A 1 263 ? -5.683 2.982 -6.986 1.00 98.75 263 LEU A N 1
ATOM 2112 C CA . LEU A 1 263 ? -4.754 3.367 -8.050 1.00 98.75 263 LEU A CA 1
ATOM 2113 C C . LEU A 1 263 ? -5.433 4.293 -9.065 1.00 98.75 263 LEU A C 1
ATOM 2115 O O . LEU A 1 263 ? -4.895 5.359 -9.375 1.00 98.75 263 LEU A O 1
ATOM 2119 N N . ALA A 1 264 ? -6.635 3.937 -9.518 1.00 98.62 264 ALA A N 1
ATOM 2120 C CA . ALA A 1 264 ? -7.427 4.748 -10.436 1.00 98.62 264 ALA A CA 1
ATOM 2121 C C . ALA A 1 264 ? -7.679 6.154 -9.872 1.00 98.62 264 ALA A C 1
ATOM 2123 O O . ALA A 1 264 ? -7.328 7.152 -10.505 1.00 98.62 264 ALA A O 1
ATOM 2124 N N . THR A 1 265 ? -8.178 6.246 -8.635 1.00 98.31 265 THR A N 1
ATOM 2125 C CA . THR A 1 265 ? -8.448 7.533 -7.969 1.00 98.31 265 THR A CA 1
ATOM 2126 C C . THR A 1 265 ? -7.171 8.345 -7.741 1.00 98.31 265 THR A C 1
ATOM 2128 O O . THR A 1 265 ? -7.179 9.575 -7.787 1.00 98.31 265 THR A O 1
ATOM 2131 N N . ALA A 1 266 ? -6.046 7.671 -7.509 1.00 97.25 266 ALA A N 1
ATOM 2132 C CA . ALA A 1 266 ? -4.748 8.300 -7.321 1.00 97.25 266 ALA A CA 1
ATOM 2133 C C . ALA A 1 266 ? -4.107 8.797 -8.637 1.00 97.25 266 ALA A C 1
ATOM 2135 O O . ALA A 1 266 ? -3.079 9.483 -8.576 1.00 97.25 266 ALA A O 1
ATOM 2136 N N . GLY A 1 267 ? -4.726 8.531 -9.794 1.00 97.62 267 GLY A N 1
ATOM 2137 C CA . GLY A 1 267 ? -4.341 9.064 -11.104 1.00 97.62 267 GLY A CA 1
ATOM 2138 C C . GLY A 1 267 ? -3.632 8.068 -12.023 1.00 97.62 267 GLY A C 1
ATOM 2139 O O . GLY A 1 267 ? -2.881 8.501 -12.899 1.00 97.62 267 GLY A O 1
ATOM 2140 N N . TRP A 1 268 ? -3.838 6.764 -11.817 1.00 98.38 268 TRP A N 1
ATOM 2141 C CA . TRP A 1 268 ? -3.244 5.712 -12.645 1.00 98.38 268 TRP A CA 1
ATOM 2142 C C . TRP A 1 268 ? -3.584 5.865 -14.135 1.00 98.38 268 TRP A C 1
ATOM 2144 O O . TRP A 1 268 ? -4.687 6.254 -14.516 1.00 98.38 268 TRP A O 1
ATOM 2154 N N . LYS A 1 269 ? -2.617 5.542 -14.994 1.00 97.38 269 LYS A N 1
ATOM 2155 C CA . LYS A 1 269 ? -2.705 5.590 -16.454 1.00 97.38 269 LYS A CA 1
ATOM 2156 C C . LYS A 1 269 ? -2.676 4.170 -17.017 1.00 97.38 269 LYS A C 1
ATOM 2158 O O . LYS A 1 269 ? -1.634 3.515 -17.016 1.00 97.38 269 LYS A O 1
ATOM 2163 N N . SER A 1 270 ? -3.808 3.702 -17.539 1.00 96.56 270 SER A N 1
ATOM 2164 C CA . SER A 1 270 ? -3.974 2.351 -18.107 1.00 96.56 270 SER A CA 1
ATOM 2165 C C . SER A 1 270 ? -3.067 2.059 -19.312 1.00 96.56 270 SER A C 1
ATOM 2167 O O . SER A 1 270 ? -2.736 0.905 -19.581 1.00 96.56 270 SER A O 1
ATOM 2169 N N . SER A 1 271 ? -2.631 3.096 -20.027 1.00 93.50 271 SER A N 1
ATOM 2170 C CA . SER A 1 271 ? -1.746 2.997 -21.192 1.00 93.50 271 SER A CA 1
ATOM 2171 C C . SER A 1 271 ? -0.254 3.013 -20.845 1.00 93.50 271 SER A C 1
ATOM 2173 O O . SER A 1 271 ? 0.580 2.858 -21.734 1.00 93.50 271 SER A O 1
ATOM 2175 N N . GLN A 1 272 ? 0.107 3.198 -19.572 1.00 93.25 272 GLN A N 1
ATOM 2176 C CA . GLN A 1 272 ? 1.492 3.387 -19.144 1.00 93.25 272 GLN A CA 1
ATOM 2177 C C . GLN A 1 272 ? 1.939 2.277 -18.185 1.00 93.25 272 GLN A C 1
ATOM 2179 O O . GLN A 1 272 ? 1.160 1.774 -17.374 1.00 93.25 272 GLN A O 1
ATOM 2184 N N . SER A 1 273 ? 3.220 1.900 -18.248 1.00 93.38 273 SER A N 1
ATOM 2185 C CA . SER A 1 273 ? 3.854 1.104 -17.185 1.00 93.38 273 SER A CA 1
ATOM 2186 C C . SER A 1 273 ? 4.371 2.015 -16.059 1.00 93.38 273 SER A C 1
ATOM 2188 O O . SER A 1 273 ? 4.162 3.224 -16.078 1.00 93.38 273 SER A O 1
ATOM 2190 N N . TRP A 1 274 ? 5.057 1.448 -15.070 1.00 95.38 274 TRP A N 1
ATOM 2191 C CA . TRP A 1 274 ? 5.648 2.187 -13.947 1.00 95.38 274 TRP A CA 1
ATOM 2192 C C . TRP A 1 274 ? 6.973 2.881 -14.314 1.00 95.38 274 TRP A C 1
ATOM 2194 O O . TRP A 1 274 ? 7.278 3.951 -13.792 1.00 95.38 274 TRP A O 1
ATOM 2204 N N . GLY A 1 275 ? 7.753 2.301 -15.226 1.00 94.50 275 GLY A N 1
ATOM 2205 C CA . GLY A 1 275 ? 9.068 2.805 -15.610 1.00 94.50 275 GLY A CA 1
ATOM 2206 C C . GLY A 1 275 ? 9.884 1.753 -16.351 1.00 94.50 275 GLY A C 1
ATOM 2207 O O . GLY A 1 275 ? 9.344 0.732 -16.778 1.00 94.50 275 GLY A O 1
ATOM 2208 N N . GLN A 1 276 ? 11.179 2.017 -16.501 1.00 92.31 276 GLN A N 1
ATOM 2209 C CA . GLN A 1 276 ? 12.155 1.091 -17.074 1.00 92.31 276 GLN A CA 1
ATOM 2210 C C . GLN A 1 276 ? 13.551 1.343 -16.497 1.00 92.31 276 GLN A C 1
ATOM 2212 O O . GLN A 1 276 ? 13.892 2.475 -16.148 1.00 92.31 276 GLN A O 1
ATOM 2217 N N . GLU A 1 277 ? 14.363 0.290 -16.429 1.00 92.50 277 GLU A N 1
ATOM 2218 C CA . GLU A 1 277 ? 15.790 0.403 -16.119 1.00 92.50 277 GLU A CA 1
ATOM 2219 C C . GLU A 1 277 ? 16.555 0.939 -17.333 1.00 92.50 277 GLU A C 1
ATOM 2221 O O . GLU A 1 277 ? 16.304 0.545 -18.480 1.00 92.50 277 GLU A O 1
ATOM 2226 N N . VAL A 1 278 ? 17.498 1.838 -17.074 1.00 92.56 278 VAL A N 1
ATOM 2227 C CA . VAL A 1 278 ? 18.314 2.504 -18.087 1.00 92.56 278 VAL A CA 1
ATOM 2228 C C . VAL A 1 278 ? 19.793 2.411 -17.748 1.00 92.56 278 VAL A C 1
ATOM 2230 O O . VAL A 1 278 ? 20.173 2.218 -16.594 1.00 92.56 278 VAL A O 1
ATOM 2233 N N . CYS A 1 279 ? 20.623 2.571 -18.771 1.00 90.12 279 CYS A N 1
ATOM 2234 C CA . CYS A 1 279 ? 22.035 2.868 -18.607 1.00 90.12 279 CYS A CA 1
ATOM 2235 C C . CYS A 1 279 ? 22.277 4.365 -18.746 1.00 90.12 279 CYS A C 1
ATOM 2237 O O . CYS A 1 279 ? 21.662 5.024 -19.588 1.00 90.12 279 CYS A O 1
ATOM 2239 N N . LEU A 1 280 ? 23.205 4.860 -17.934 1.00 89.50 280 LEU A N 1
ATOM 2240 C CA . LEU A 1 280 ? 23.738 6.208 -18.042 1.00 89.50 280 LEU A CA 1
ATOM 2241 C C . LEU A 1 280 ? 25.067 6.163 -18.817 1.00 89.50 280 LEU A C 1
ATOM 2243 O O . LEU A 1 280 ? 25.827 5.200 -18.641 1.00 89.50 280 LEU A O 1
ATOM 2247 N N . PRO A 1 281 ? 25.350 7.162 -19.672 1.00 89.19 281 PRO A N 1
ATOM 2248 C CA . PRO A 1 281 ? 26.656 7.286 -20.307 1.00 89.19 281 PRO A CA 1
ATOM 2249 C C . PRO A 1 281 ? 27.735 7.634 -19.270 1.00 89.19 281 PRO A C 1
ATOM 2251 O O . PRO A 1 281 ? 27.441 8.094 -18.164 1.00 89.19 281 PRO A O 1
ATOM 2254 N N . GLU A 1 282 ? 29.001 7.420 -19.622 1.00 85.38 282 GLU A N 1
ATOM 2255 C CA . GLU A 1 282 ? 30.122 7.855 -18.787 1.00 85.38 282 GLU A CA 1
ATOM 2256 C C . GLU A 1 282 ? 30.105 9.380 -18.586 1.00 85.38 282 GLU A C 1
ATOM 2258 O O . GLU A 1 282 ? 29.811 10.135 -19.513 1.00 85.38 282 GLU A O 1
ATOM 2263 N N . GLY A 1 283 ? 30.386 9.833 -17.358 1.00 84.81 283 GLY A N 1
ATOM 2264 C CA . GLY A 1 283 ? 30.382 11.259 -17.011 1.00 84.81 283 GLY A CA 1
ATOM 2265 C C . GLY A 1 283 ? 28.991 11.903 -16.967 1.00 84.81 283 GLY A C 1
ATOM 2266 O O . GLY A 1 283 ? 28.891 13.128 -17.011 1.00 84.81 283 GLY A O 1
ATOM 2267 N N . PHE A 1 284 ? 27.918 11.107 -16.903 1.00 87.94 284 PHE A N 1
ATOM 2268 C CA . PHE A 1 284 ? 26.557 11.627 -16.802 1.00 87.94 284 PHE A CA 1
ATOM 2269 C C . PHE A 1 284 ? 26.358 12.497 -15.550 1.00 87.94 284 PHE A C 1
ATOM 2271 O O . PHE A 1 284 ? 26.692 12.092 -14.437 1.00 87.94 284 PHE A O 1
ATOM 2278 N N . ASP A 1 285 ? 25.722 13.659 -15.721 1.00 88.31 285 ASP A N 1
ATOM 2279 C CA . ASP A 1 285 ? 25.379 14.564 -14.622 1.00 88.31 285 ASP A CA 1
ATOM 2280 C C . ASP A 1 285 ? 24.273 13.975 -13.724 1.00 88.31 285 ASP A C 1
ATOM 2282 O O . ASP A 1 285 ? 23.069 14.131 -13.961 1.00 88.31 285 ASP A O 1
ATOM 2286 N N . SER A 1 286 ? 24.690 13.305 -12.648 1.00 86.06 286 SER A N 1
ATOM 2287 C CA . SER A 1 286 ? 23.793 12.677 -11.674 1.00 86.06 286 SER A CA 1
ATOM 2288 C C . SER A 1 286 ? 22.903 13.673 -10.917 1.00 86.06 286 SER A C 1
ATOM 2290 O O . SER A 1 286 ? 21.888 13.260 -10.348 1.00 86.06 286 SER A O 1
ATOM 2292 N N . THR A 1 287 ? 23.184 14.983 -10.965 1.00 86.62 287 THR A N 1
ATOM 2293 C CA . THR A 1 287 ? 22.328 16.010 -10.341 1.00 86.62 287 THR A CA 1
ATOM 2294 C C . THR A 1 287 ? 20.970 16.155 -11.037 1.00 86.62 287 THR A C 1
ATOM 2296 O O . THR A 1 287 ? 20.012 16.659 -10.444 1.00 86.62 287 THR A O 1
ATOM 2299 N N . LEU A 1 288 ? 20.841 15.638 -12.265 1.00 88.56 288 LEU A N 1
ATOM 2300 C CA . LEU A 1 288 ? 19.573 15.551 -12.989 1.00 88.56 288 LEU A CA 1
ATOM 2301 C C . LEU A 1 288 ? 18.614 14.502 -12.401 1.00 88.56 288 LEU A C 1
ATOM 2303 O O . LEU A 1 288 ? 17.415 14.531 -12.710 1.00 88.56 288 LEU A O 1
ATOM 2307 N N . ALA A 1 289 ? 19.106 13.585 -11.561 1.00 88.31 289 ALA A N 1
ATOM 2308 C CA . ALA A 1 289 ? 18.276 12.599 -10.887 1.00 88.31 289 ALA A CA 1
ATOM 2309 C C . ALA A 1 289 ? 17.382 13.250 -9.816 1.00 88.31 289 ALA A C 1
ATOM 2311 O O . ALA A 1 289 ? 17.799 14.083 -9.013 1.00 88.31 289 ALA A O 1
ATOM 2312 N N . SER A 1 290 ? 16.113 12.847 -9.787 1.00 85.94 290 SER A N 1
ATOM 2313 C CA . SER A 1 290 ? 15.156 13.286 -8.771 1.00 85.94 290 SER A CA 1
ATOM 2314 C C . SER A 1 290 ? 15.312 12.487 -7.472 1.00 85.94 290 SER A C 1
ATOM 2316 O O . SER A 1 290 ? 15.695 11.320 -7.482 1.00 85.94 290 SER A O 1
ATOM 2318 N N . THR A 1 291 ? 14.921 13.088 -6.348 1.00 83.12 291 THR A N 1
ATOM 2319 C CA . THR A 1 291 ? 14.846 12.415 -5.036 1.00 83.12 291 THR A CA 1
ATOM 2320 C C . THR A 1 291 ? 13.415 12.465 -4.489 1.00 83.12 291 THR A C 1
ATOM 2322 O O . THR A 1 291 ? 12.542 13.138 -5.046 1.00 83.12 291 THR A O 1
ATOM 2325 N N . LEU A 1 292 ? 13.136 11.805 -3.355 1.00 78.88 292 LEU A N 1
ATOM 2326 C CA . LEU A 1 292 ? 11.851 11.985 -2.657 1.00 78.88 292 LEU A CA 1
ATOM 2327 C C . LEU A 1 292 ? 11.604 13.441 -2.219 1.00 78.88 292 LEU A C 1
ATOM 2329 O O . LEU A 1 292 ? 10.439 13.819 -2.047 1.00 78.88 292 LEU A O 1
ATOM 2333 N N . ALA A 1 293 ? 12.664 14.230 -2.016 1.00 71.19 293 ALA A N 1
ATOM 2334 C CA . ALA A 1 293 ? 12.596 15.635 -1.615 1.00 71.19 293 ALA A CA 1
ATOM 2335 C C . ALA A 1 293 ? 12.524 16.587 -2.824 1.00 71.19 293 ALA A C 1
ATOM 2337 O O . ALA A 1 293 ? 11.823 17.596 -2.778 1.00 71.19 293 ALA A O 1
ATOM 2338 N N . THR A 1 294 ? 13.196 16.250 -3.927 1.00 65.75 294 THR A N 1
ATOM 2339 C CA . THR A 1 294 ? 13.303 17.080 -5.135 1.00 65.75 294 THR A CA 1
ATOM 2340 C C . THR A 1 294 ? 12.583 16.418 -6.313 1.00 65.75 294 THR A C 1
ATOM 2342 O O . THR A 1 294 ? 13.075 15.478 -6.928 1.00 65.75 294 THR A O 1
ATOM 2345 N N . ARG A 1 295 ? 11.388 16.919 -6.656 1.00 64.00 295 ARG A N 1
ATOM 2346 C CA . ARG A 1 295 ? 10.548 16.388 -7.756 1.00 64.00 295 ARG A CA 1
ATOM 2347 C C . ARG A 1 295 ? 10.716 17.121 -9.095 1.00 64.00 295 ARG A C 1
ATOM 2349 O O . ARG A 1 295 ? 9.831 17.044 -9.940 1.00 64.00 295 ARG A O 1
ATOM 2356 N N . LYS A 1 296 ? 11.782 17.903 -9.267 1.00 58.69 296 LYS A N 1
ATOM 2357 C CA . LYS A 1 296 ? 11.789 18.982 -10.268 1.00 58.69 296 LYS A CA 1
ATOM 2358 C C . LYS A 1 296 ? 12.133 18.543 -11.699 1.00 58.69 296 LYS A C 1
ATOM 2360 O O . LYS A 1 296 ? 11.711 19.227 -12.622 1.00 58.69 296 LYS A O 1
ATOM 2365 N N . THR A 1 297 ? 12.816 17.417 -11.913 1.00 80.25 297 THR A N 1
ATOM 2366 C CA . THR A 1 297 ? 13.354 17.086 -13.247 1.00 80.25 297 THR A CA 1
ATOM 2367 C C . THR A 1 297 ? 12.567 15.958 -13.912 1.00 80.25 297 THR A C 1
ATOM 2369 O O . THR A 1 297 ? 12.897 14.781 -13.768 1.00 80.25 297 THR A O 1
ATOM 2372 N N . LYS A 1 298 ? 11.513 16.317 -14.654 1.00 89.69 298 LYS A N 1
ATOM 2373 C CA . LYS A 1 298 ? 10.823 15.415 -15.589 1.00 89.69 298 LYS A CA 1
ATOM 2374 C C . LYS A 1 298 ? 11.168 15.856 -17.011 1.00 89.69 298 LYS A C 1
ATOM 2376 O O . LYS A 1 298 ? 10.991 17.026 -17.334 1.00 89.69 298 LYS A O 1
ATOM 2381 N N . LYS A 1 299 ? 11.659 14.935 -17.837 1.00 93.75 299 LYS A N 1
ATOM 2382 C CA . LYS A 1 299 ? 11.970 15.171 -19.257 1.00 93.75 299 LYS A CA 1
ATOM 2383 C C . LYS A 1 299 ? 11.263 14.136 -20.119 1.00 93.75 299 LYS A C 1
ATOM 2385 O O . LYS A 1 299 ? 10.924 13.057 -19.623 1.00 93.75 299 LYS A O 1
ATOM 2390 N N . SER A 1 300 ? 11.005 14.464 -21.375 1.00 95.31 300 SER A N 1
ATOM 2391 C CA . SER A 1 300 ? 10.559 13.492 -22.376 1.00 95.31 300 SER A CA 1
ATOM 2392 C C . SER A 1 300 ? 11.605 12.390 -22.582 1.00 95.31 300 SER A C 1
ATOM 2394 O O . SER A 1 300 ? 12.787 12.559 -22.273 1.00 95.31 300 SER A O 1
ATOM 2396 N N . LEU A 1 301 ? 11.181 11.231 -23.089 1.00 95.25 301 LEU A N 1
ATOM 2397 C CA . LEU A 1 301 ? 12.115 10.146 -23.405 1.00 95.25 301 LEU A CA 1
ATOM 2398 C C . LEU A 1 301 ? 13.117 10.526 -24.503 1.00 95.25 301 LEU A C 1
ATOM 2400 O O . LEU A 1 301 ? 14.257 10.072 -24.440 1.00 95.25 301 LEU A O 1
ATOM 2404 N N . SER A 1 302 ? 12.733 11.383 -25.453 1.00 94.81 302 SER A N 1
ATOM 2405 C CA . SER A 1 302 ? 13.641 11.901 -26.482 1.00 94.81 302 SER A CA 1
ATOM 2406 C C . SER A 1 302 ? 14.708 12.823 -25.889 1.00 94.81 302 SER A C 1
ATOM 2408 O O . SER A 1 302 ? 15.883 12.665 -26.200 1.00 94.81 302 SER A O 1
ATOM 2410 N N . GLU A 1 303 ? 14.348 13.713 -24.961 1.00 95.19 303 GLU A N 1
ATOM 2411 C CA . GLU A 1 303 ? 15.329 14.527 -24.230 1.00 95.19 303 GLU A CA 1
ATOM 2412 C C . GLU A 1 303 ? 16.311 13.665 -23.424 1.00 95.19 303 GLU A C 1
ATOM 2414 O O . GLU A 1 303 ? 17.506 13.948 -23.413 1.00 95.19 303 GLU A O 1
ATOM 2419 N N . TRP A 1 304 ? 15.838 12.598 -22.766 1.00 95.88 304 TRP A N 1
ATOM 2420 C CA . TRP A 1 304 ? 16.727 11.652 -22.081 1.00 95.88 304 TRP A CA 1
ATOM 2421 C C . TRP A 1 304 ? 17.650 10.911 -23.053 1.00 95.88 304 TRP A C 1
ATOM 2423 O O . TRP A 1 304 ? 18.824 10.718 -22.742 1.00 95.88 304 TRP A O 1
ATOM 2433 N N . ALA A 1 305 ? 17.152 10.533 -24.232 1.00 95.00 305 ALA A N 1
ATOM 2434 C CA . ALA A 1 305 ? 17.960 9.893 -25.267 1.00 95.00 305 ALA A CA 1
ATOM 2435 C C . ALA A 1 305 ? 19.061 10.830 -25.792 1.00 95.00 305 ALA A C 1
ATOM 2437 O O . ALA A 1 305 ? 20.197 10.394 -25.960 1.00 95.00 305 ALA A O 1
ATOM 2438 N N . THR A 1 306 ? 18.766 12.123 -25.970 1.00 94.75 306 THR A N 1
ATOM 2439 C CA . THR A 1 306 ? 19.767 13.149 -26.326 1.00 94.75 306 THR A CA 1
ATOM 2440 C C . THR A 1 306 ? 20.847 13.301 -25.252 1.00 94.75 306 THR A C 1
ATOM 2442 O O . THR A 1 306 ? 21.992 13.606 -25.569 1.00 94.75 306 THR A O 1
ATOM 2445 N N . LEU A 1 307 ? 20.512 13.036 -23.986 1.00 93.88 307 LEU A N 1
ATOM 2446 C CA . LEU A 1 307 ? 21.469 12.974 -22.875 1.00 93.88 307 LEU A CA 1
ATOM 2447 C C . LEU A 1 307 ? 22.220 11.629 -22.790 1.00 93.88 307 LEU A C 1
ATOM 2449 O O . LEU A 1 307 ? 22.913 11.380 -21.808 1.00 93.88 307 LEU A O 1
ATOM 2453 N N . GLY A 1 308 ? 22.078 10.755 -23.791 1.00 93.12 308 GLY A N 1
ATOM 2454 C CA . GLY A 1 308 ? 22.807 9.491 -23.908 1.00 93.12 308 GLY A CA 1
ATOM 2455 C C . GLY A 1 308 ? 22.208 8.320 -23.128 1.00 93.12 308 GLY A C 1
ATOM 2456 O O . GLY A 1 308 ? 22.825 7.257 -23.073 1.00 93.12 308 GLY A O 1
ATOM 2457 N N . LEU A 1 309 ? 21.020 8.471 -22.530 1.00 93.75 309 LEU A N 1
ATOM 2458 C CA . LEU A 1 309 ? 20.363 7.359 -21.842 1.00 93.75 309 LEU A CA 1
ATOM 2459 C C . LEU A 1 309 ? 19.856 6.328 -22.850 1.00 93.75 309 LEU A C 1
ATOM 2461 O O . LEU A 1 309 ? 19.166 6.653 -23.818 1.00 93.75 309 LEU A O 1
ATOM 2465 N N . ILE A 1 310 ? 20.114 5.060 -22.550 1.00 92.75 310 ILE A N 1
ATOM 2466 C CA . ILE A 1 310 ? 19.604 3.909 -23.302 1.00 92.75 310 ILE A CA 1
ATOM 2467 C C . ILE A 1 310 ? 18.920 2.930 -22.354 1.00 92.75 310 ILE A C 1
ATOM 2469 O O . ILE A 1 310 ? 19.109 2.979 -21.139 1.00 92.75 310 ILE A O 1
ATOM 2473 N N . LYS A 1 311 ? 18.115 2.011 -22.886 1.00 90.81 311 LYS A N 1
ATOM 2474 C CA . LYS A 1 311 ? 17.533 0.937 -22.073 1.00 90.81 311 LYS A CA 1
ATOM 2475 C C . LYS A 1 311 ? 18.637 0.041 -21.515 1.00 90.81 311 LYS A C 1
ATOM 2477 O O . LYS A 1 311 ? 19.660 -0.179 -22.159 1.00 90.81 311 LYS A O 1
ATOM 2482 N N . ALA A 1 312 ? 18.381 -0.589 -20.371 1.00 86.56 312 ALA A N 1
ATOM 2483 C CA . ALA A 1 312 ? 19.314 -1.539 -19.763 1.00 86.56 312 ALA A CA 1
ATOM 2484 C C . ALA A 1 312 ? 19.598 -2.800 -20.610 1.00 86.56 312 ALA A C 1
ATOM 2486 O O . ALA A 1 312 ? 20.487 -3.575 -20.268 1.00 86.56 312 ALA A O 1
ATOM 2487 N N . ASN A 1 313 ? 18.888 -3.030 -21.716 1.00 83.25 313 ASN A N 1
ATOM 2488 C CA . ASN A 1 313 ? 19.209 -4.081 -22.688 1.00 83.25 313 ASN A CA 1
ATOM 2489 C C . ASN A 1 313 ? 20.078 -3.585 -23.865 1.00 83.25 313 ASN A C 1
ATOM 2491 O O . ASN A 1 313 ? 20.284 -4.327 -24.820 1.00 83.25 313 ASN A O 1
ATOM 2495 N N . GLY A 1 314 ? 20.560 -2.339 -23.822 1.00 84.94 314 GLY A N 1
ATOM 2496 C CA . GLY A 1 314 ? 21.398 -1.735 -24.860 1.00 84.94 314 GLY A CA 1
ATOM 2497 C C . GLY A 1 314 ? 20.629 -1.140 -26.044 1.00 84.94 314 GLY A C 1
ATOM 2498 O O . GLY A 1 314 ? 21.251 -0.584 -26.944 1.00 84.94 314 GLY A O 1
ATOM 2499 N N . CYS A 1 315 ? 19.296 -1.240 -26.071 1.00 88.00 315 CYS A N 1
ATOM 2500 C CA . CYS A 1 315 ? 18.476 -0.630 -27.116 1.00 88.00 315 CYS A CA 1
ATOM 2501 C C . CYS A 1 315 ? 18.190 0.853 -26.829 1.00 88.00 315 CYS A C 1
ATOM 2503 O O . CYS A 1 315 ? 18.108 1.275 -25.673 1.00 88.00 315 CYS A O 1
ATOM 2505 N N . SER A 1 316 ? 17.909 1.622 -27.882 1.00 92.25 316 SER A N 1
ATOM 2506 C CA . SER A 1 316 ? 17.436 3.005 -27.763 1.00 92.25 316 SER A CA 1
ATOM 2507 C C . SER A 1 316 ? 16.135 3.107 -26.959 1.00 92.25 316 SER A C 1
ATOM 2509 O O . SER A 1 316 ? 15.292 2.193 -26.960 1.00 92.25 316 SER A O 1
ATOM 2511 N N . LEU A 1 317 ? 15.959 4.241 -26.274 1.00 92.88 317 LEU A N 1
ATOM 2512 C CA . LEU A 1 317 ? 14.687 4.598 -25.647 1.00 92.88 317 LEU A CA 1
ATOM 2513 C C . LEU A 1 317 ? 13.583 4.682 -26.717 1.00 92.88 317 LEU A C 1
ATOM 2515 O O . LEU A 1 317 ? 13.864 5.045 -27.858 1.00 92.88 317 LEU A O 1
ATOM 2519 N N . PRO A 1 318 ? 12.340 4.293 -26.388 1.00 89.25 318 PRO A N 1
ATOM 2520 C CA . PRO A 1 318 ? 11.259 4.325 -27.359 1.00 89.25 318 PRO A CA 1
ATOM 2521 C C . PRO A 1 318 ? 10.885 5.775 -27.685 1.00 89.25 318 PRO A C 1
ATOM 2523 O O . PRO A 1 318 ? 10.740 6.592 -26.773 1.00 89.25 318 PRO A O 1
ATOM 2526 N N . ASP A 1 319 ? 10.670 6.060 -28.968 1.00 88.62 319 ASP A N 1
ATOM 2527 C CA . ASP A 1 319 ? 10.151 7.348 -29.423 1.00 88.62 319 ASP A CA 1
ATOM 2528 C C . ASP A 1 319 ? 8.645 7.421 -29.146 1.00 88.62 319 ASP A C 1
ATOM 2530 O O . ASP A 1 319 ? 7.798 7.003 -29.933 1.00 88.62 319 ASP A O 1
ATOM 2534 N N . THR A 1 320 ? 8.318 7.829 -27.925 1.00 88.62 320 THR A N 1
ATOM 2535 C CA . THR A 1 320 ? 6.944 7.970 -27.445 1.00 88.62 320 THR A CA 1
ATOM 2536 C C . THR A 1 320 ? 6.827 9.285 -26.689 1.00 88.62 320 THR A C 1
ATOM 2538 O O . THR A 1 320 ? 7.793 9.694 -26.037 1.00 88.62 320 THR A O 1
ATOM 2541 N N . PRO A 1 321 ? 5.647 9.932 -26.689 1.00 90.38 321 PRO A N 1
ATOM 2542 C CA . PRO A 1 321 ? 5.425 11.210 -26.009 1.00 90.38 321 PRO A CA 1
ATOM 2543 C C . PRO A 1 321 ? 5.294 11.039 -24.483 1.00 90.38 321 PRO A C 1
ATOM 2545 O O . PRO A 1 321 ? 4.477 11.686 -23.830 1.00 90.38 321 PRO A O 1
ATOM 2548 N N . LEU A 1 322 ? 6.060 10.116 -23.898 1.00 92.12 322 LEU A N 1
ATOM 2549 C CA . LEU A 1 322 ? 6.121 9.892 -22.465 1.00 92.12 322 LEU A CA 1
ATOM 2550 C C . LEU A 1 322 ? 7.216 10.757 -21.852 1.00 92.12 322 LEU A C 1
ATOM 2552 O O . LEU A 1 322 ? 8.313 10.895 -22.394 1.00 92.12 322 LEU A O 1
ATOM 2556 N N . SER A 1 323 ? 6.931 11.268 -20.661 1.00 93.38 323 SER A N 1
ATOM 2557 C CA . SER A 1 323 ? 7.923 11.936 -19.828 1.00 93.38 323 SER A CA 1
ATOM 2558 C C . SER A 1 323 ? 8.233 11.087 -18.604 1.00 93.38 323 SER A C 1
ATOM 2560 O O . SER A 1 323 ? 7.342 10.474 -18.011 1.00 93.38 323 SER A O 1
ATOM 2562 N N . ALA A 1 324 ? 9.497 11.087 -18.204 1.00 94.94 324 ALA A N 1
ATOM 2563 C CA . ALA A 1 324 ? 10.007 10.300 -17.097 1.00 94.94 324 ALA A CA 1
ATOM 2564 C C . ALA A 1 324 ? 10.915 11.129 -16.190 1.00 94.94 324 ALA A C 1
ATOM 2566 O O . ALA A 1 324 ? 11.524 12.116 -16.616 1.00 94.94 324 ALA A O 1
ATOM 2567 N N . ARG A 1 325 ? 11.021 10.695 -14.937 1.00 93.75 325 ARG A N 1
ATOM 2568 C CA . ARG A 1 325 ? 12.035 11.164 -13.992 1.00 93.75 325 ARG A CA 1
ATOM 2569 C C . ARG A 1 325 ? 13.144 10.134 -13.904 1.00 93.75 325 ARG A C 1
ATOM 2571 O O . ARG A 1 325 ? 12.856 8.946 -13.775 1.00 93.75 325 ARG A O 1
ATOM 2578 N N . LEU A 1 326 ? 14.386 10.598 -13.921 1.00 93.50 326 LEU A N 1
ATOM 2579 C CA . LEU A 1 326 ? 15.523 9.761 -13.575 1.00 93.50 326 LEU A CA 1
ATOM 2580 C C . LEU A 1 326 ? 15.567 9.579 -12.056 1.00 93.50 326 LEU A C 1
ATOM 2582 O O . LEU A 1 326 ? 15.562 10.571 -11.330 1.00 93.50 326 LEU A O 1
ATOM 2586 N N . ILE A 1 327 ? 15.608 8.336 -11.583 1.00 91.50 327 ILE A N 1
ATOM 2587 C CA . ILE A 1 327 ? 15.820 7.988 -10.175 1.00 91.50 327 ILE A CA 1
ATOM 2588 C C . ILE A 1 327 ? 17.030 7.066 -10.063 1.00 91.50 327 ILE A C 1
ATOM 2590 O O . ILE A 1 327 ? 17.113 6.051 -10.758 1.00 91.50 327 ILE A O 1
ATOM 2594 N N . LEU A 1 328 ? 17.912 7.410 -9.127 1.00 89.12 328 LEU A N 1
ATOM 2595 C CA . LEU A 1 328 ? 19.006 6.575 -8.644 1.00 89.12 328 LEU A CA 1
ATOM 2596 C C . LEU A 1 328 ? 18.623 6.134 -7.220 1.00 89.12 328 LEU A C 1
ATOM 2598 O O . LEU A 1 328 ? 18.679 6.951 -6.300 1.00 89.12 328 LEU A O 1
ATOM 2602 N N . PRO A 1 329 ? 18.115 4.903 -7.022 1.00 83.31 329 PRO A N 1
ATOM 2603 C CA . PRO A 1 329 ? 17.611 4.459 -5.726 1.00 83.31 329 PRO A CA 1
ATOM 2604 C C . PRO A 1 329 ? 18.723 4.230 -4.701 1.00 83.31 329 PRO A C 1
ATOM 2606 O O . PRO A 1 329 ? 18.432 4.229 -3.507 1.00 83.31 329 PRO A O 1
ATOM 2609 N N . ASP A 1 330 ? 19.958 4.060 -5.175 1.00 80.94 330 ASP A N 1
ATOM 2610 C CA . ASP A 1 330 ? 21.177 3.958 -4.386 1.00 80.94 330 ASP A CA 1
ATOM 2611 C C . ASP A 1 330 ? 22.130 5.080 -4.834 1.00 80.94 330 ASP A C 1
ATOM 2613 O O . ASP A 1 330 ? 22.318 5.313 -6.028 1.00 80.94 330 ASP A O 1
ATOM 2617 N N . SER A 1 331 ? 22.690 5.826 -3.881 1.00 62.75 331 SER A N 1
ATOM 2618 C CA . SER A 1 331 ? 23.290 7.148 -4.122 1.00 62.75 331 SER A CA 1
ATOM 2619 C C . SER A 1 331 ? 24.685 7.151 -4.753 1.00 62.75 331 SER A C 1
ATOM 2621 O O . SER A 1 331 ? 25.180 8.228 -5.072 1.00 62.75 331 SER A O 1
ATOM 2623 N N . SER A 1 332 ? 25.348 6.002 -4.914 1.00 54.03 332 SER A N 1
ATOM 2624 C CA . SER A 1 332 ? 26.753 5.985 -5.356 1.00 54.03 332 SER A CA 1
ATOM 2625 C C . SER A 1 332 ? 27.135 4.888 -6.346 1.00 54.03 332 SER A C 1
ATOM 2627 O O . SER A 1 332 ? 28.074 5.110 -7.103 1.00 54.03 332 SER A O 1
ATOM 2629 N N . LYS A 1 333 ? 26.444 3.737 -6.374 1.00 62.50 333 LYS A N 1
ATOM 2630 C CA . LYS A 1 333 ? 26.642 2.626 -7.329 1.00 62.50 333 LYS A CA 1
ATOM 2631 C C . LYS A 1 333 ? 25.373 1.773 -7.349 1.00 62.50 333 LYS A C 1
ATOM 2633 O O . LYS A 1 333 ? 25.098 1.109 -6.356 1.00 62.50 333 LYS A O 1
ATOM 2638 N N . GLY A 1 334 ? 24.584 1.821 -8.418 1.00 67.69 334 GLY A N 1
ATOM 2639 C CA . GLY A 1 334 ? 23.339 1.051 -8.490 1.00 67.69 334 GLY A CA 1
ATOM 2640 C C . GLY A 1 334 ? 22.531 1.325 -9.754 1.00 67.69 334 GLY A C 1
ATOM 2641 O O . GLY A 1 334 ? 22.840 2.236 -10.516 1.00 67.69 334 GLY A O 1
ATOM 2642 N N . SER A 1 335 ? 21.494 0.526 -9.995 1.00 83.69 335 SER A N 1
ATOM 2643 C CA . SER A 1 335 ? 20.619 0.650 -11.168 1.00 83.69 335 SER A CA 1
ATOM 2644 C C . SER A 1 335 ? 20.026 2.057 -11.328 1.00 83.69 335 SER A C 1
ATOM 2646 O O . SER A 1 335 ? 19.582 2.661 -10.358 1.00 83.69 335 SER A O 1
ATOM 2648 N N . ALA A 1 336 ? 19.935 2.549 -12.563 1.00 90.44 336 ALA A N 1
ATOM 2649 C CA . ALA A 1 336 ? 19.251 3.797 -12.893 1.00 90.44 336 ALA A CA 1
ATOM 2650 C C . ALA A 1 336 ? 17.890 3.508 -13.535 1.00 90.44 336 ALA A C 1
ATOM 2652 O O . ALA A 1 336 ? 17.745 2.555 -14.303 1.00 90.44 336 ALA A O 1
ATOM 2653 N N . PHE A 1 337 ? 16.883 4.335 -13.245 1.00 93.62 337 PHE A N 1
ATOM 2654 C CA . PHE A 1 337 ? 15.534 4.132 -13.772 1.00 93.62 337 PHE A CA 1
ATOM 2655 C C . PHE A 1 337 ? 14.934 5.411 -14.333 1.00 93.62 337 PHE A C 1
ATOM 2657 O O . PHE A 1 337 ? 14.966 6.455 -13.683 1.00 93.62 337 PHE A O 1
ATOM 2664 N N . LEU A 1 338 ? 14.292 5.296 -15.495 1.00 94.88 338 LEU A N 1
ATOM 2665 C CA . LEU A 1 338 ? 13.344 6.290 -15.983 1.00 94.88 338 LEU A CA 1
ATOM 2666 C C . LEU A 1 338 ? 11.941 5.891 -15.537 1.00 94.88 338 LEU A C 1
ATOM 2668 O O . LEU A 1 338 ? 11.398 4.878 -15.981 1.00 94.88 338 LEU A O 1
ATOM 2672 N N . LEU A 1 339 ? 11.367 6.686 -14.636 1.00 95.25 339 LEU A N 1
ATOM 2673 C CA . LEU A 1 339 ? 10.104 6.400 -13.966 1.00 95.25 339 LEU A CA 1
ATOM 2674 C C . LEU A 1 339 ? 8.985 7.328 -14.428 1.00 95.25 339 LEU A C 1
ATOM 2676 O O . LEU A 1 339 ? 9.157 8.542 -14.544 1.00 95.25 339 LEU A O 1
ATOM 2680 N N . PHE A 1 340 ? 7.836 6.720 -14.681 1.00 95.25 340 PHE A N 1
ATOM 2681 C CA . PHE A 1 340 ? 6.662 7.314 -15.305 1.00 95.25 340 PHE A CA 1
ATOM 2682 C C . PHE A 1 340 ? 5.635 7.821 -14.279 1.00 95.25 340 PHE A C 1
ATOM 2684 O O . PHE A 1 340 ? 5.849 7.724 -13.073 1.00 95.25 340 PHE A O 1
ATOM 2691 N N . ASP A 1 341 ? 4.486 8.335 -14.730 1.00 94.69 341 ASP A N 1
ATOM 2692 C CA . ASP A 1 341 ? 3.457 8.866 -13.819 1.00 94.69 341 ASP A CA 1
ATOM 2693 C C . ASP A 1 341 ? 2.857 7.786 -12.911 1.00 94.69 341 ASP A C 1
ATOM 2695 O O . ASP A 1 341 ? 2.582 8.035 -11.739 1.00 94.69 341 ASP A O 1
ATOM 2699 N N . ASN A 1 342 ? 2.738 6.549 -13.395 1.00 97.25 342 ASN A N 1
ATOM 2700 C CA . ASN A 1 342 ? 2.278 5.435 -12.563 1.00 97.25 342 ASN A CA 1
ATOM 2701 C C . ASN A 1 342 ? 3.227 5.118 -11.401 1.00 97.25 342 ASN A C 1
ATOM 2703 O O . ASN A 1 342 ? 2.778 4.663 -10.351 1.00 97.25 342 ASN A O 1
ATOM 2707 N N . TYR A 1 343 ? 4.521 5.413 -11.528 1.00 96.00 343 TYR A N 1
ATOM 2708 C CA . TYR A 1 343 ? 5.434 5.321 -10.394 1.00 96.00 343 TYR A CA 1
ATOM 2709 C C . TYR A 1 343 ? 5.119 6.373 -9.313 1.00 96.00 343 TYR A C 1
ATOM 2711 O O . TYR A 1 343 ? 5.154 6.063 -8.121 1.00 96.00 343 TYR A O 1
ATOM 2719 N N . ASP A 1 344 ? 4.728 7.592 -9.699 1.00 93.94 344 ASP A N 1
ATOM 2720 C CA . ASP A 1 344 ? 4.249 8.603 -8.747 1.00 93.94 344 ASP A CA 1
ATOM 2721 C C . ASP A 1 344 ? 2.959 8.180 -8.040 1.00 93.94 344 ASP A C 1
ATOM 2723 O O . ASP A 1 344 ? 2.759 8.515 -6.872 1.00 93.94 344 ASP A O 1
ATOM 2727 N N . VAL A 1 345 ? 2.102 7.413 -8.716 1.00 97.12 345 VAL A N 1
ATOM 2728 C CA . VAL A 1 345 ? 0.912 6.817 -8.097 1.00 97.12 345 VAL A CA 1
ATOM 2729 C C . VAL A 1 345 ? 1.301 5.771 -7.047 1.00 97.12 345 VAL A C 1
ATOM 2731 O O . VAL A 1 345 ? 0.772 5.811 -5.937 1.00 97.12 345 VAL A O 1
ATOM 2734 N N . LEU A 1 346 ? 2.280 4.904 -7.327 1.00 97.25 346 LEU A N 1
ATOM 2735 C CA . LEU A 1 346 ? 2.795 3.940 -6.340 1.00 97.25 346 LEU A CA 1
ATOM 2736 C C . LEU A 1 346 ? 3.421 4.629 -5.117 1.00 97.25 346 LEU A C 1
ATOM 2738 O O . LEU A 1 346 ? 3.266 4.151 -3.996 1.00 97.25 346 LEU A O 1
ATOM 2742 N N . LEU A 1 347 ? 4.063 5.788 -5.296 1.00 94.56 347 LEU A N 1
ATOM 2743 C CA . LEU A 1 347 ? 4.576 6.585 -4.175 1.00 94.56 347 LEU A CA 1
ATOM 2744 C C . LEU A 1 347 ? 3.482 7.190 -3.283 1.00 94.56 347 LEU A C 1
ATOM 2746 O O . LEU A 1 347 ? 3.775 7.562 -2.144 1.00 94.56 347 LEU A O 1
ATOM 2750 N N . LYS A 1 348 ? 2.247 7.337 -3.782 1.00 95.50 348 LYS A N 1
ATOM 2751 C CA . LYS A 1 348 ? 1.103 7.753 -2.953 1.00 95.50 348 LYS A CA 1
ATOM 2752 C C . LYS A 1 348 ? 0.637 6.609 -2.054 1.00 95.50 348 LYS A C 1
ATOM 2754 O O . LYS A 1 348 ? 0.270 6.881 -0.917 1.00 95.50 348 LYS A O 1
ATOM 2759 N N . TRP A 1 349 ? 0.720 5.369 -2.545 1.00 96.50 349 TRP A N 1
ATOM 2760 C CA . TRP A 1 349 ? 0.434 4.163 -1.766 1.00 96.50 349 TRP A CA 1
ATOM 2761 C C . TRP A 1 349 ? 1.435 3.997 -0.621 1.00 96.50 349 TRP A C 1
ATOM 2763 O O . TRP A 1 349 ? 1.056 3.909 0.542 1.00 96.50 349 TRP A O 1
ATOM 2773 N N . ASN A 1 350 ? 2.729 4.030 -0.943 1.00 94.38 350 ASN A N 1
ATOM 2774 C CA . ASN A 1 350 ? 3.803 4.017 0.042 1.00 94.38 350 ASN A CA 1
ATOM 2775 C C . ASN A 1 350 ? 4.946 4.907 -0.447 1.00 94.38 350 ASN A C 1
ATOM 2777 O O . ASN A 1 350 ? 5.512 4.684 -1.519 1.00 94.38 350 ASN A O 1
ATOM 2781 N N . ARG A 1 351 ? 5.300 5.922 0.349 1.00 91.62 351 ARG A N 1
ATOM 2782 C CA . ARG A 1 351 ? 6.292 6.945 -0.010 1.00 91.62 351 ARG A CA 1
ATOM 2783 C C . ARG A 1 351 ? 7.734 6.422 0.105 1.00 91.62 351 ARG A C 1
ATOM 2785 O O . ARG A 1 351 ? 8.542 6.971 0.849 1.00 91.62 351 ARG A O 1
ATOM 2792 N N . SER A 1 352 ? 8.064 5.382 -0.657 1.00 90.88 352 SER A N 1
ATOM 2793 C CA . SER A 1 352 ? 9.378 4.737 -0.700 1.00 90.88 352 SER A CA 1
ATOM 2794 C C . SER A 1 352 ? 9.770 4.376 -2.134 1.00 90.88 352 SER A C 1
ATOM 2796 O O . SER A 1 352 ? 9.036 3.667 -2.826 1.00 90.88 352 SER A O 1
ATOM 2798 N N . HIS A 1 353 ? 10.957 4.827 -2.566 1.00 90.00 353 HIS A N 1
ATOM 2799 C CA . HIS A 1 353 ? 11.541 4.449 -3.859 1.00 90.00 353 HIS A CA 1
ATOM 2800 C C . HIS A 1 353 ? 11.621 2.926 -3.991 1.00 90.00 353 HIS A C 1
ATOM 2802 O O . HIS A 1 353 ? 11.130 2.360 -4.963 1.00 90.00 353 HIS A O 1
ATOM 2808 N N . TRP A 1 354 ? 12.187 2.250 -2.989 1.00 91.25 354 TRP A N 1
ATOM 2809 C CA . TRP A 1 354 ? 12.387 0.803 -3.027 1.00 91.25 354 TRP A CA 1
ATOM 2810 C C . TRP A 1 354 ? 11.073 0.029 -3.097 1.00 91.25 354 TRP A C 1
ATOM 2812 O O . TRP A 1 354 ? 10.989 -0.943 -3.844 1.00 91.25 354 TRP A O 1
ATOM 2822 N N . PHE A 1 355 ? 10.040 0.477 -2.378 1.00 94.06 355 PHE A N 1
ATOM 2823 C CA . PHE A 1 355 ? 8.713 -0.133 -2.456 1.00 94.06 355 PHE A CA 1
ATOM 2824 C C . PHE A 1 355 ? 8.130 -0.011 -3.866 1.00 94.06 355 PHE A C 1
ATOM 2826 O O . PHE A 1 355 ? 7.786 -1.018 -4.482 1.00 94.06 355 PHE A O 1
ATOM 2833 N N . ALA A 1 356 ? 8.057 1.210 -4.403 1.00 95.56 356 ALA A N 1
ATOM 2834 C CA . ALA A 1 356 ? 7.438 1.459 -5.701 1.00 95.56 356 ALA A CA 1
ATOM 2835 C C . ALA A 1 356 ? 8.197 0.755 -6.842 1.00 95.56 356 ALA A C 1
ATOM 2837 O O . ALA A 1 356 ? 7.574 0.156 -7.720 1.00 95.56 356 ALA A O 1
ATOM 2838 N N . LEU A 1 357 ? 9.534 0.741 -6.786 1.00 94.56 357 LEU A N 1
ATOM 2839 C CA . LEU A 1 357 ? 10.372 -0.030 -7.708 1.00 94.56 357 LEU A CA 1
ATOM 2840 C C . LEU A 1 357 ? 10.153 -1.543 -7.560 1.00 94.56 357 LEU A C 1
ATOM 2842 O O . LEU A 1 357 ? 10.126 -2.254 -8.561 1.00 94.56 357 LEU A O 1
ATOM 2846 N N . ALA A 1 358 ? 9.976 -2.058 -6.339 1.00 95.00 358 ALA A N 1
ATOM 2847 C CA . ALA A 1 358 ? 9.728 -3.481 -6.126 1.00 95.00 358 ALA A CA 1
ATOM 2848 C C . ALA A 1 358 ? 8.348 -3.920 -6.631 1.00 95.00 358 ALA A C 1
ATOM 2850 O O . ALA A 1 358 ? 8.242 -4.975 -7.252 1.00 95.00 358 ALA A O 1
ATOM 2851 N N . VAL A 1 359 ? 7.305 -3.113 -6.424 1.00 97.75 359 VAL A N 1
ATOM 2852 C CA . VAL A 1 359 ? 5.970 -3.368 -6.988 1.00 97.75 359 VAL A CA 1
ATOM 2853 C C . VAL A 1 359 ? 6.032 -3.373 -8.512 1.00 97.75 359 VAL A C 1
ATOM 2855 O O . VAL A 1 359 ? 5.572 -4.326 -9.141 1.00 97.75 359 VAL A O 1
ATOM 2858 N N . GLY A 1 360 ? 6.645 -2.344 -9.104 1.00 96.81 360 GLY A N 1
ATOM 2859 C CA . GLY A 1 360 ? 6.827 -2.250 -10.549 1.00 96.81 360 GLY A CA 1
ATOM 2860 C C . GLY A 1 360 ? 7.590 -3.446 -11.116 1.00 96.81 360 GLY A C 1
ATOM 2861 O O . GLY A 1 360 ? 7.103 -4.135 -12.014 1.00 96.81 360 GLY A O 1
ATOM 2862 N N . HIS A 1 361 ? 8.743 -3.766 -10.526 1.00 95.62 361 HIS A N 1
ATOM 2863 C CA . HIS A 1 361 ? 9.542 -4.894 -10.978 1.00 95.62 361 HIS A CA 1
ATOM 2864 C C . HIS A 1 361 ? 8.818 -6.231 -10.794 1.00 95.62 361 HIS A C 1
ATOM 2866 O O . HIS A 1 361 ? 8.837 -7.055 -11.706 1.00 95.62 361 HIS A O 1
ATOM 2872 N N . LEU A 1 362 ? 8.152 -6.471 -9.657 1.00 97.44 362 LEU A N 1
ATOM 2873 C CA . LEU A 1 362 ? 7.375 -7.695 -9.470 1.00 97.44 362 LEU A CA 1
ATOM 2874 C C . LEU A 1 362 ? 6.300 -7.808 -10.556 1.00 97.44 362 LEU A C 1
ATOM 2876 O O . LEU A 1 362 ? 6.206 -8.861 -11.179 1.00 97.44 362 LEU A O 1
ATOM 2880 N N . ALA A 1 363 ? 5.569 -6.730 -10.854 1.00 97.94 363 ALA A N 1
ATOM 2881 C CA . ALA A 1 363 ? 4.562 -6.712 -11.914 1.00 97.94 363 ALA A CA 1
ATOM 2882 C C . ALA A 1 363 ? 5.132 -7.118 -13.289 1.00 97.94 363 ALA A C 1
ATOM 2884 O O . ALA A 1 363 ? 4.505 -7.906 -14.002 1.00 97.94 363 ALA A O 1
ATOM 2885 N N . ASP A 1 364 ? 6.335 -6.656 -13.642 1.00 95.69 364 ASP A N 1
ATOM 2886 C CA . ASP A 1 364 ? 7.025 -7.067 -14.873 1.00 95.69 364 ASP A CA 1
ATOM 2887 C C . ASP A 1 364 ? 7.416 -8.552 -14.842 1.00 95.69 364 ASP A C 1
ATOM 2889 O O . ASP A 1 364 ? 7.193 -9.291 -15.808 1.00 95.69 364 ASP A O 1
ATOM 2893 N N . ARG A 1 365 ? 7.927 -9.040 -13.704 1.00 95.81 365 ARG A N 1
ATOM 2894 C CA . ARG A 1 365 ? 8.291 -10.457 -13.529 1.00 95.81 365 ARG A CA 1
ATOM 2895 C C . ARG A 1 365 ? 7.082 -11.384 -13.614 1.00 95.81 365 ARG A C 1
ATOM 2897 O O . ARG A 1 365 ? 7.204 -12.490 -14.153 1.00 95.81 365 ARG A O 1
ATOM 2904 N N . LEU A 1 366 ? 5.914 -10.944 -13.148 1.00 96.31 366 LEU A N 1
ATOM 2905 C CA . LEU A 1 366 ? 4.659 -11.684 -13.294 1.00 96.31 366 LEU A CA 1
ATOM 2906 C C . LEU A 1 366 ? 4.256 -11.855 -14.768 1.00 96.31 366 LEU A C 1
ATOM 2908 O O . LEU A 1 366 ? 3.668 -12.875 -15.108 1.00 96.31 366 LEU A O 1
ATOM 2912 N N . GLN A 1 367 ? 4.649 -10.933 -15.650 1.00 93.62 367 GLN A N 1
ATOM 2913 C CA . GLN A 1 367 ? 4.423 -11.011 -17.102 1.00 93.62 367 GLN A CA 1
ATOM 2914 C C . GLN A 1 367 ? 5.520 -11.760 -17.874 1.00 93.62 367 GLN A C 1
ATOM 2916 O O . GLN A 1 367 ? 5.462 -11.840 -19.095 1.00 93.62 367 GLN A O 1
ATOM 2921 N N . GLY A 1 368 ? 6.534 -12.301 -17.193 1.00 89.00 368 GLY A N 1
ATOM 2922 C CA . GLY A 1 368 ? 7.632 -12.997 -17.872 1.00 89.00 368 GLY A CA 1
ATOM 2923 C C . GLY A 1 368 ? 8.744 -12.090 -18.385 1.00 89.00 368 GLY A C 1
ATOM 2924 O O . GLY A 1 368 ? 9.654 -12.588 -19.039 1.00 89.00 368 GLY A O 1
ATOM 2925 N N . GLN A 1 369 ? 8.722 -10.796 -18.056 1.00 86.06 369 GLN A N 1
ATOM 2926 C CA . GLN A 1 369 ? 9.817 -9.901 -18.419 1.00 86.06 369 GLN A CA 1
ATOM 2927 C C . GLN A 1 369 ? 11.108 -10.257 -17.666 1.00 86.06 369 GLN A C 1
ATOM 2929 O O . GLN A 1 369 ? 11.096 -10.921 -16.617 1.00 86.06 369 GLN A O 1
ATOM 2934 N N . SER A 1 370 ? 12.231 -9.810 -18.227 1.00 78.62 370 SER A N 1
ATOM 2935 C CA . SER A 1 370 ? 13.567 -10.096 -17.718 1.00 78.62 370 SER A CA 1
ATOM 2936 C C . SER A 1 370 ? 13.787 -9.561 -16.300 1.00 78.62 370 SER A C 1
ATOM 2938 O O . SER A 1 370 ? 13.118 -8.648 -15.812 1.00 78.62 370 SER A O 1
ATOM 2940 N N . VAL A 1 371 ? 14.761 -10.157 -15.614 1.00 81.56 371 VAL A N 1
ATOM 2941 C CA . VAL A 1 371 ? 15.325 -9.584 -14.387 1.00 81.56 371 VAL A CA 1
ATOM 2942 C C . VAL A 1 371 ? 15.898 -8.194 -14.676 1.00 81.56 371 VAL A C 1
ATOM 2944 O O . VAL A 1 371 ? 16.424 -7.969 -15.765 1.00 81.56 371 VAL A O 1
ATOM 2947 N N . LEU A 1 372 ? 15.835 -7.293 -13.689 1.00 80.88 372 LEU A N 1
ATOM 2948 C CA . LEU A 1 372 ? 16.702 -6.112 -13.695 1.00 80.88 372 LEU A CA 1
ATOM 2949 C C . LEU A 1 372 ? 18.159 -6.567 -13.752 1.00 80.88 372 LEU A C 1
ATOM 2951 O O . LEU A 1 372 ? 18.494 -7.634 -13.209 1.00 80.88 372 LEU A O 1
ATOM 2955 N N . ARG A 1 373 ? 19.004 -5.769 -14.402 1.00 72.81 373 ARG A N 1
ATOM 2956 C CA . ARG A 1 373 ? 20.427 -6.066 -14.535 1.00 72.81 373 ARG A CA 1
ATOM 2957 C C . ARG A 1 373 ? 21.043 -6.240 -13.138 1.00 72.81 373 ARG A C 1
ATOM 2959 O O . ARG A 1 373 ? 20.647 -5.592 -12.171 1.00 72.81 373 ARG A O 1
ATOM 2966 N N . LYS A 1 374 ? 21.985 -7.178 -13.007 1.00 58.41 374 LYS A N 1
ATOM 2967 C CA . LYS A 1 374 ? 22.838 -7.259 -11.812 1.00 58.41 374 LYS A CA 1
ATOM 2968 C C . LYS A 1 374 ? 23.914 -6.178 -11.920 1.00 58.41 374 LYS A C 1
ATOM 2970 O O . LYS A 1 374 ? 24.497 -6.040 -12.990 1.00 58.41 374 LYS A O 1
ATOM 2975 N N . GLU A 1 375 ? 24.214 -5.500 -10.813 1.00 54.09 375 GLU A N 1
ATOM 2976 C CA . GLU A 1 375 ? 25.270 -4.472 -10.712 1.00 54.09 375 GLU A CA 1
ATOM 2977 C C . GLU A 1 375 ? 26.641 -4.917 -11.268 1.00 54.09 375 GLU A C 1
ATOM 2979 O O . GLU A 1 375 ? 27.433 -4.081 -11.681 1.00 54.09 375 GLU A O 1
ATOM 2984 N N . GLU A 1 376 ? 26.921 -6.224 -11.316 1.00 47.22 376 GLU A N 1
ATOM 2985 C CA . GLU A 1 376 ? 28.237 -6.781 -11.669 1.00 47.22 376 GLU A CA 1
ATOM 2986 C C . GLU A 1 376 ? 28.464 -7.040 -13.171 1.00 47.22 376 GLU A C 1
ATOM 2988 O O . GLU A 1 376 ? 29.589 -7.339 -13.566 1.00 47.22 376 GLU A O 1
ATOM 2993 N N . VAL A 1 377 ? 27.441 -6.935 -14.032 1.00 47.53 377 VAL A N 1
ATOM 2994 C CA . VAL A 1 377 ? 27.622 -7.137 -15.484 1.00 47.53 377 VAL A CA 1
ATOM 2995 C C . VAL A 1 377 ? 27.850 -5.784 -16.159 1.00 47.53 377 VAL A C 1
ATOM 2997 O O . VAL A 1 377 ? 26.906 -5.106 -16.574 1.00 47.53 377 VAL A O 1
ATOM 3000 N N . MET A 1 378 ? 29.122 -5.391 -16.227 1.00 47.69 378 MET A N 1
ATOM 3001 C CA . MET A 1 378 ? 29.592 -4.187 -16.914 1.00 47.69 378 MET A CA 1
ATOM 3002 C C . MET A 1 378 ? 29.534 -4.402 -18.438 1.00 47.69 378 MET A C 1
ATOM 3004 O O . MET A 1 378 ? 30.393 -5.068 -19.005 1.00 47.69 378 MET A O 1
ATOM 3008 N N . ASP A 1 379 ? 28.509 -3.859 -19.100 1.00 53.97 379 ASP A N 1
ATOM 3009 C CA . ASP A 1 379 ? 28.592 -3.517 -20.531 1.00 53.97 379 ASP A CA 1
ATOM 3010 C C . ASP A 1 379 ? 29.455 -2.252 -20.623 1.00 53.97 379 ASP A C 1
ATOM 3012 O O . ASP A 1 379 ? 29.187 -1.298 -19.892 1.00 53.97 379 ASP A O 1
ATOM 3016 N N . GLU A 1 380 ? 30.470 -2.229 -21.489 1.00 55.41 380 GLU A N 1
ATOM 3017 C CA . GLU A 1 380 ? 31.383 -1.084 -21.664 1.00 55.41 380 GLU A CA 1
ATOM 3018 C C . GLU A 1 380 ? 30.647 0.218 -22.029 1.00 55.41 380 GLU A C 1
ATOM 3020 O O . GLU A 1 380 ? 31.157 1.308 -21.789 1.00 55.41 380 GLU A O 1
ATOM 3025 N N . ARG A 1 381 ? 29.413 0.125 -22.543 1.00 58.81 381 ARG A N 1
ATOM 3026 C CA . ARG A 1 381 ? 28.552 1.281 -22.850 1.00 58.81 381 ARG A CA 1
ATOM 3027 C C . ARG A 1 381 ? 27.799 1.848 -21.643 1.00 58.81 381 ARG A C 1
ATOM 3029 O O . ARG A 1 381 ? 27.091 2.840 -21.792 1.00 58.81 381 ARG A O 1
ATOM 3036 N N . CYS A 1 382 ? 27.880 1.211 -20.474 1.00 55.50 382 CYS A N 1
ATOM 3037 C CA . CYS A 1 382 ? 27.156 1.611 -19.270 1.00 55.50 382 CYS A CA 1
ATOM 3038 C C . CYS A 1 382 ? 28.140 1.856 -18.120 1.00 55.50 382 CYS A C 1
ATOM 3040 O O . CYS A 1 382 ? 28.741 0.916 -17.599 1.00 55.50 382 CYS A O 1
ATOM 3042 N N . SER A 1 383 ? 28.252 3.105 -17.666 1.00 54.28 383 SER A N 1
ATOM 3043 C CA . SER A 1 383 ? 29.021 3.429 -16.463 1.00 54.28 383 SER A CA 1
ATOM 3044 C C . SER A 1 383 ? 28.085 3.569 -15.270 1.00 54.28 383 SER A C 1
ATOM 3046 O O . SER A 1 383 ? 27.140 4.345 -15.328 1.00 54.28 383 SER A O 1
ATOM 3048 N N . TYR A 1 384 ? 28.374 2.851 -14.179 1.00 57.78 384 TYR A N 1
ATOM 3049 C CA . TYR A 1 384 ? 27.812 3.112 -12.842 1.00 57.78 384 TYR A CA 1
ATOM 3050 C C . TYR A 1 384 ? 28.699 4.045 -11.999 1.00 57.78 384 TYR A C 1
ATOM 3052 O O . TYR A 1 384 ? 28.449 4.245 -10.811 1.00 57.78 384 TYR A O 1
ATOM 3060 N N . LYS A 1 385 ? 29.778 4.565 -12.599 1.00 50.62 385 LYS A N 1
ATOM 3061 C CA . LYS A 1 385 ? 30.647 5.594 -12.027 1.00 50.62 385 LYS A CA 1
ATOM 3062 C C . LYS A 1 385 ? 30.202 6.928 -12.620 1.00 50.62 385 LYS A C 1
ATOM 3064 O O . LYS A 1 385 ? 30.486 7.200 -13.788 1.00 50.62 385 LYS A O 1
ATOM 3069 N N . TRP A 1 386 ? 29.466 7.694 -11.832 1.00 56.75 386 TRP A N 1
ATOM 3070 C CA . TRP A 1 386 ? 28.962 9.023 -12.163 1.00 56.75 386 TRP A CA 1
ATOM 3071 C C . TRP A 1 386 ? 29.367 10.018 -11.090 1.00 56.75 386 TRP A C 1
ATOM 3073 O O . TRP A 1 386 ? 29.383 9.620 -9.899 1.00 56.75 386 TRP A O 1
#

Radius of gyration: 27.73 Å; Cα contacts (8 Å, |Δi|>4): 540; chains: 1; bounding box: 73×64×74 Å

Organism: NCBI:txid1711999